Protein 7T0Y (pdb70)

Foldseek 3Di:
DDQDPLSLVVLLCQLLVCVVPDPPDDRQDDLVNQLSLLVLLLVLLQVAFLAAEAEDQEKEFEAAAQRSVLVSVCCVQVPPPPVHFYEYAEHLHFLDDGSPSRVSNLSSVCNVPVRRHAYAYAPCLACVNVVPRPPCVVCPVSPRNVSVVSSNLSSLSHRAWYDYPLAETEHAADAAPPPDDVVVSRPDDPSDGQDQADGSVRSRHEEEDQPDDAWAPDPVRGYIYGHLVNLVVVCVNSVYQAYEYENDADQAQKDAHNVNNYIYGHAHACRSVPDHHKHWIWGQHNVRDIDIDIGHDDD/DPDDDDCVPDDDDDDDPPDDPQVSPPVGDVDDPDDPPDDDPDDDDD/DDCDPLSLVVLLCQLCPCVVPDPDDDRADDLVNQLSLLVQLLVLLQVAFLAAEAEDFEKEFEAAAQRSVLVVVVCVLVPPPPVHFYEYAENQHFLYDGSPSRVSNLSSSCNVPVRRYAYAYALCLACVNVVPRPPCVVCPVRPRNVSVVSSNLSSLSHRAWYDYPLAETEHAADAAPQDDDPVVSRPDDPSDGQDQDDGSQRRRHEEEDQVDDAWAPDPVNGGIYGHLVNLVVVCVNRVYQAYEYENDADQAQKDAHNVNRYMYGHAHACRSVPDHHKHWIWGQHNVRDIDIDIGHDDD/DDDDDDCVPDDDFDDDPPDDPQPSDVVGDDDDPDDPPDDDPDDDDD

CATH classification: 3.60.21.10

InterPro domains:
  IPR004843 Calcineurin-like, phosphoesterase domain [PF00149] (59-251)
  IPR006186 Serine/threonine-specific protein phosphatase/bis(5-nucleosyl)-tetraphosphatase [PR00114] (58-85)
  IPR006186 Serine/threonine-specific protein phosphatase/bis(5-nucleosyl)-tetraphosphatase [PR00114] (87-114)
  IPR006186 Serine/threonine-specific protein phosphatase/bis(5-nucleosyl)-tetraphosphatase [PR00114] (120-144)
  IPR006186 Serine/threonine-specific protein phosphatase/bis(5-nucleosyl)-tetraphosphatase [PR00114] (154-180)
  IPR006186 Serine/threonine-specific protein phosphatase/bis(5-nucleosyl)-tetraphosphatase [PR00114] (183-210)
  IPR006186 Serine/threonine-specific protein phosphatase/bis(5-nucleosyl)-tetraphosphatase [PR00114] (240-260)
  IPR006186 Serine/threonine-specific protein phosphatase/bis(5-nucleosyl)-tetraphosphatase [PR00114] (262-278)
  IPR006186 Serine/threonine-specific protein phosphatase/bis(5-nucleosyl)-tetraphosphatase [PS00125] (121-126)
  IPR006186 Serine/threonine-specific protein phosphatase/bis(5-nucleosyl)-tetraphosphatase [SM00156] (30-300)
  IPR029052 Metallo-dependent phosphatase-like [G3DSA:3.60.21.10] (2-308)
  IPR029052 Metallo-dependent phosphatase-like [SSF56300] (19-301)
  IPR031675 Serine-threonine protein phosphatase, N-terminal [PF16891] (9-56)
  IPR050341 Serine/threonine-protein phosphatase PP1 catalytic subunit [PTHR11668] (12-305)

Organism: Homo sapiens (NCBI:txid9606)

B-factor: mean 27.62, std 8.7, range [12.89, 67.63]

GO terms:
  GO:0005737 cytoplasm (C, IDA)
  GO:0005783 endoplasmic reticulum (C, IDA)
  GO:0043247 telomere maintenance in response to DNA damage (P, IDA)
  GO:0016791 phosphatase activity (F, IDA)
  GO:0004721 phosphoprotein phosphatase activity (F, IMP)
  GO:0004722 protein serine/threonine phosphatase activity (F, TAS)
  GO:0060828 regulation of canonical Wnt signaling pathway (P, IC)
  GO:0005515 protein binding (F, IPI)
  GO:0006470 protein dephosphorylation (P, IMP)
  GO:0001111 RNA polymerase II promoter clearance (P, IDA)
  GO:0004722 protein serine/threonine phosphatase activity (F, IDA)
  GO:0034244 negative regulation of transcription elongation by RNA polymerase II (P, IDA)
  GO:0005634 nucleus (C, IDA)
  GO:0072357 PTW/PP1 phosphatase complex (C, IDA)
  GO:2000806 positive regulation of termination of RNA polymerase II transcription, poly(A)-coupled (P, IDA)
  GO:0032968 positive regulation of transcription elongation by RNA polymerase II (P, IDA)
  GO:0050821 protein stabilization (P, IDA)
  GO:0180007 RNA polymerase II CTD heptapeptide repeat S5 phosphatase activity (F, IDA)
  GO:0004722 protein serine/threonine phosphatase activity (F, EXP)
  GO:0005634 nucleus (C, EXP)

Radius of gyration: 27.77 Å; Cα contacts (8 Å, |Δi|>4): 1614; chains: 4; bounding box: 48×83×77 Å

Structure (mmCIF, N/CA/C/O backbone):
data_7T0Y
#
_entry.id   7T0Y
#
_cell.length_a   83.528
_cell.length_b   160.387
_cell.length_c   50.615
_cell.angle_alpha   90.000
_cell.angle_beta   90.000
_cell.angle_gamma   90.000
#
_symmetry.space_group_name_H-M   'P 21 21 2'
#
loop_
_entity.id
_entity.type
_entity.pdbx_description
1 polymer 'Serine/threonine-protein phosphatase PP1-alpha catalytic subunit'
2 polymer 'Ribosomal RNA processing protein 1 homolog B'
3 non-polymer 1,2-ETHANEDIOL
4 non-polymer 'MANGANESE (II) ION'
5 non-polymer 'FLUORIDE ION'
6 non-polymer 'BROMIDE ION'
7 water water
#
loop_
_atom_site.group_PDB
_atom_site.id
_atom_site.type_symbol
_atom_site.label_atom_id
_atom_site.label_alt_id
_atom_site.label_comp_id
_atom_site.label_asym_id
_atom_site.label_entity_id
_atom_site.label_seq_id
_atom_site.pdbx_PDB_ins_code
_atom_site.Cartn_x
_atom_site.Cartn_y
_atom_site.Cartn_z
_atom_site.occupancy
_atom_site.B_iso_or_equiv
_atom_site.auth_seq_id
_atom_site.auth_comp_id
_atom_site.auth_asym_id
_atom_site.auth_atom_id
_atom_site.pdbx_PDB_model_num
ATOM 1 N N . GLY A 1 1 ? 55.21466 29.91339 76.80062 1.000 29.40339 2 GLY A N 1
ATOM 2 C CA . GLY A 1 1 ? 56.16023 28.88951 77.20352 1.000 31.23772 2 GLY A CA 1
ATOM 3 C C . GLY A 1 1 ? 57.59989 29.36625 77.13664 1.000 29.58987 2 GLY A C 1
ATOM 4 O O . GLY A 1 1 ? 57.85828 30.56696 77.02672 1.000 31.59592 2 GLY A O 1
ATOM 5 N N . HIS A 1 2 ? 58.53301 28.41984 77.21040 1.000 22.46634 3 HIS A N 1
ATOM 6 C CA . HIS A 1 2 ? 59.95677 28.74200 77.19168 1.000 26.25575 3 HIS A CA 1
ATOM 7 C C . HIS A 1 2 ? 60.31428 29.56909 75.95586 1.000 28.71721 3 HIS A C 1
ATOM 8 O O . HIS A 1 2 ? 60.02092 29.16884 74.82708 1.000 30.44004 3 HIS A O 1
ATOM 15 N N . MET A 1 3 ? 60.94717 30.72321 76.18547 1.000 26.77291 4 MET A N 1
ATOM 16 C CA . MET A 1 3 ? 61.24120 31.69264 75.12974 1.000 33.45491 4 MET A CA 1
ATOM 17 C C . MET A 1 3 ? 62.38808 31.23880 74.22849 1.000 28.59716 4 MET A C 1
ATOM 18 O O . MET A 1 3 ? 62.26065 31.23342 72.99657 1.000 28.62332 4 MET A O 1
ATOM 23 N N . GLY A 1 4 ? 63.51379 30.87440 74.82016 1.000 26.68203 5 GLY A N 1
ATOM 24 C CA . GLY A 1 4 ? 64.72832 30.66997 74.04556 1.000 24.02467 5 GLY A CA 1
ATOM 25 C C . GLY A 1 4 ? 65.42651 31.97810 73.74238 1.000 22.14065 5 GLY A C 1
ATOM 26 O O . GLY A 1 4 ? 64.80786 33.03164 73.62280 1.000 29.18988 5 GLY A O 1
ATOM 27 N N . SER A 1 5 ? 66.75861 31.90327 73.61110 1.000 25.41060 6 SER A N 1
ATOM 28 C CA . SER A 1 5 ? 67.54694 33.11228 73.37684 1.000 26.43406 6 SER A CA 1
ATOM 29 C C . SER A 1 5 ? 67.20037 33.78163 72.04876 1.000 26.05468 6 SER A C 1
ATOM 30 O O . SER A 1 5 ? 67.31527 35.00846 71.92142 1.000 26.45853 6 SER A O 1
ATOM 33 N N . LEU A 1 6 ? 66.77200 33.00536 71.05108 1.000 19.87530 7 LEU A N 1
ATOM 34 C CA . LEU A 1 6 ? 66.45581 33.58004 69.74559 1.000 22.21429 7 LEU A CA 1
ATOM 35 C C . LEU A 1 6 ? 65.13071 34.32403 69.72444 1.000 28.41957 7 LEU A C 1
ATOM 36 O O . LEU A 1 6 ? 64.87884 35.07837 68.77516 1.000 25.61174 7 LEU A O 1
ATOM 41 N N . ASN A 1 7 ? 64.27532 34.10639 70.72533 1.000 24.43445 8 ASN A N 1
ATOM 42 C CA . ASN A 1 7 ? 62.94244 34.70908 70.75990 1.000 23.07273 8 ASN A CA 1
ATOM 43 C C . ASN A 1 7 ? 62.18230 34.38329 69.47580 1.000 22.27462 8 ASN A C 1
ATOM 44 O O . ASN A 1 7 ? 61.45851 35.21287 68.92506 1.000 20.84208 8 ASN A O 1
ATOM 49 N N . LEU A 1 8 ? 62.35412 33.14271 69.01572 1.000 20.47714 9 LEU A N 1
ATOM 50 C CA . LEU A 1 8 ? 61.96023 32.74454 67.66399 1.000 24.07812 9 LEU A CA 1
ATOM 51 C C . LEU A 1 8 ? 60.45322 32.86030 67.44872 1.000 26.41661 9 LEU A C 1
ATOM 52 O O . LEU A 1 8 ? 60.00059 33.45308 66.45851 1.000 20.52974 9 LEU A O 1
ATOM 57 N N . ASP A 1 9 ? 59.65499 32.29288 68.36119 1.000 24.64759 10 ASP A N 1
ATOM 58 C CA . ASP A 1 9 ? 58.20367 32.32982 68.18534 1.000 23.60905 10 ASP A CA 1
ATOM 59 C C . ASP A 1 9 ? 57.67802 33.75847 68.12723 1.000 21.29924 10 ASP A C 1
ATOM 60 O O . ASP A 1 9 ? 56.70024 34.02998 67.42410 1.000 20.38866 10 ASP A O 1
ATOM 65 N N . SER A 1 10 ? 58.29206 34.67375 68.87858 1.000 20.05427 11 SER A N 1
ATOM 66 C CA . SER A 1 10 ? 57.87721 36.07248 68.84103 1.000 23.71541 11 SER A CA 1
ATOM 67 C C . SER A 1 10 ? 58.22259 36.70047 67.49787 1.000 23.53018 11 SER A C 1
ATOM 68 O O . SER A 1 10 ? 57.43036 37.47005 66.93686 1.000 21.29994 11 SER A O 1
ATOM 71 N N . ILE A 1 11 ? 59.40441 36.37211 66.97196 1.000 19.93479 12 ILE A N 1
ATOM 72 C CA . ILE A 1 11 ? 59.82403 36.88318 65.67017 1.000 17.79702 12 ILE A CA 1
ATOM 73 C C . ILE A 1 11 ? 58.86163 36.42286 64.58367 1.000 19.59848 12 ILE A C 1
ATOM 74 O O . ILE A 1 11 ? 58.42186 37.21612 63.74018 1.000 19.82673 12 ILE A O 1
ATOM 79 N N . ILE A 1 12 ? 58.51332 35.13493 64.58496 1.000 17.63234 13 ILE A N 1
ATOM 80 C CA . ILE A 1 12 ? 57.60068 34.63291 63.55947 1.000 20.29784 13 ILE A CA 1
ATOM 81 C C . ILE A 1 12 ? 56.23354 35.29596 63.69748 1.000 22.29866 13 ILE A C 1
ATOM 82 O O . ILE A 1 12 ? 55.61390 35.69142 62.70225 1.000 21.23477 13 ILE A O 1
ATOM 87 N N . GLY A 1 13 ? 55.75061 35.44802 64.93362 1.000 24.25180 14 GLY A N 1
ATOM 88 C CA . GLY A 1 13 ? 54.47015 36.10967 65.13142 1.000 20.98474 14 GLY A CA 1
ATOM 89 C C . GLY A 1 13 ? 54.44605 37.51864 64.56933 1.000 23.79410 14 GLY A C 1
ATOM 90 O O . GLY A 1 13 ? 53.48527 37.91851 63.89925 1.000 21.94375 14 GLY A O 1
ATOM 91 N N . ARG A 1 14 ? 55.50948 38.28948 64.82056 1.000 22.48026 15 ARG A N 1
ATOM 92 C CA . ARG A 1 14 ? 55.57330 39.65265 64.30337 1.000 22.41754 15 ARG A CA 1
ATOM 93 C C . ARG A 1 14 ? 55.71767 39.68027 62.78517 1.000 19.92316 15 ARG A C 1
ATOM 94 O O . ARG A 1 14 ? 55.17820 40.57796 62.12603 1.000 22.14082 15 ARG A O 1
ATOM 102 N N . LEU A 1 15 ? 56.43109 38.71750 62.20853 1.000 19.09184 16 LEU A N 1
ATOM 103 C CA . LEU A 1 15 ? 56.55095 38.69714 60.75242 1.000 19.75149 16 LEU A CA 1
ATOM 104 C C . LEU A 1 15 ? 55.21555 38.37331 60.10324 1.000 19.92642 16 LEU A C 1
ATOM 105 O O . LEU A 1 15 ? 54.88095 38.93077 59.05272 1.000 22.00930 16 LEU A O 1
ATOM 110 N N . LEU A 1 16 ? 54.44254 37.47605 60.71878 1.000 23.95063 17 LEU A N 1
ATOM 111 C CA . LEU A 1 16 ? 53.16032 37.03665 60.17517 1.000 23.08482 17 LEU A CA 1
ATOM 112 C C . LEU A 1 16 ? 52.01208 37.96757 60.53454 1.000 27.08299 17 LEU A C 1
ATOM 113 O O . LEU A 1 16 ? 50.92423 37.83504 59.95664 1.000 32.38164 17 LEU A O 1
ATOM 118 N N . GLU A 1 17 ? 52.24176 38.89761 61.46506 1.000 23.54864 18 GLU A N 1
ATOM 119 C CA . GLU A 1 17 ? 51.22921 39.86331 61.88872 1.000 27.59826 18 GLU A CA 1
ATOM 120 C C . GLU A 1 17 ? 50.62183 40.60545 60.70651 1.000 31.43403 18 GLU A C 1
ATOM 121 O O . GLU A 1 17 ? 49.42095 40.91112 60.69959 1.000 31.52294 18 GLU A O 1
ATOM 127 N N . VAL A 1 18 ? 51.43217 40.90396 59.69718 1.000 24.26216 19 VAL A N 1
ATOM 128 C CA . VAL A 1 18 ? 51.00944 41.79723 58.62747 1.000 20.86958 19 VAL A CA 1
ATOM 129 C C . VAL A 1 18 ? 50.20538 41.05725 57.56241 1.000 23.33437 19 VAL A C 1
ATOM 130 O O . VAL A 1 18 ? 49.84316 41.64856 56.53922 1.000 28.86980 19 VAL A O 1
ATOM 134 N N . ARG A 1 19 ? 49.90713 39.76911 57.79145 1.000 22.82961 20 ARG A N 1
ATOM 135 C CA . ARG A 1 19 ? 48.88894 39.09606 56.98350 1.000 23.97287 20 ARG A CA 1
ATOM 136 C C . ARG A 1 19 ? 47.59870 39.90433 56.92585 1.000 22.99743 20 ARG A C 1
ATOM 137 O O . ARG A 1 19 ? 46.87661 39.85486 55.92557 1.000 25.23345 20 ARG A O 1
ATOM 145 N N . GLY A 1 20 ? 47.28092 40.63152 57.99396 1.000 23.26815 21 GLY A N 1
ATOM 146 C CA . GLY A 1 20 ? 46.04964 41.39531 58.04739 1.000 23.38205 21 GLY A CA 1
ATOM 147 C C . GLY A 1 20 ? 46.22290 42.87074 57.75558 1.000 29.53418 21 GLY A C 1
ATOM 148 O O . GLY A 1 20 ? 45.32158 43.66737 58.03959 1.000 31.17915 21 GLY A O 1
ATOM 149 N N . SER A 1 21 ? 47.36303 43.24572 57.17528 1.000 25.09823 22 SER A N 1
ATOM 150 C CA . SER A 1 21 ? 47.73008 44.63416 56.92764 1.000 28.15255 22 SER A CA 1
ATOM 151 C C . SER A 1 21 ? 47.72960 44.95604 55.43869 1.000 25.33088 22 SER A C 1
ATOM 152 O O . SER A 1 21 ? 47.75482 44.06973 54.58217 1.000 27.01036 22 SER A O 1
ATOM 155 N N . ARG A 1 22 ? 47.72736 46.24772 55.14196 1.000 28.64046 23 ARG A N 1
ATOM 156 C CA . ARG A 1 22 ? 47.87505 46.68608 53.76374 1.000 28.46632 23 ARG A CA 1
ATOM 157 C C . ARG A 1 22 ? 49.27793 46.33510 53.27533 1.000 32.98372 23 ARG A C 1
ATOM 158 O O . ARG A 1 22 ? 50.26311 46.67102 53.94596 1.000 30.72008 23 ARG A O 1
ATOM 166 N N . PRO A 1 23 ? 49.41126 45.65387 52.13648 1.000 29.92723 24 PRO A N 1
ATOM 167 C CA . PRO A 1 23 ? 50.74333 45.25818 51.66748 1.000 27.36140 24 PRO A CA 1
ATOM 168 C C . PRO A 1 23 ? 51.67442 46.45528 51.56791 1.000 30.88879 24 PRO A C 1
ATOM 169 O O . PRO A 1 23 ? 51.28150 47.54064 51.13336 1.000 26.63259 24 PRO A O 1
ATOM 173 N N . GLY A 1 24 ? 52.92219 46.24207 51.97643 1.000 25.78572 25 GLY A N 1
ATOM 174 C CA . GLY A 1 24 ? 53.93022 47.27787 52.01044 1.000 28.40440 25 GLY A CA 1
ATOM 175 C C . GLY A 1 24 ? 54.40015 47.63909 53.40446 1.000 28.06885 25 GLY A C 1
ATOM 176 O O . GLY A 1 24 ? 55.48249 48.21883 53.54138 1.000 24.63146 25 GLY A O 1
ATOM 177 N N . LYS A 1 25 ? 53.62118 47.32359 54.43948 1.000 24.17060 26 LYS A N 1
ATOM 178 C CA . LYS A 1 25 ? 54.01728 47.67456 55.79591 1.000 18.71078 26 LYS A CA 1
ATOM 179 C C . LYS A 1 25 ? 55.25462 46.88134 56.19267 1.000 20.96460 26 LYS A C 1
ATOM 180 O O . LYS A 1 25 ? 55.32584 45.67295 55.95815 1.000 21.29126 26 LYS A O 1
ATOM 186 N N . ASN A 1 26 ? 56.22950 47.56575 56.78717 1.000 23.34808 27 ASN A N 1
ATOM 187 C CA . ASN A 1 26 ? 57.45040 46.91898 57.24721 1.000 21.60848 27 ASN A CA 1
ATOM 188 C C . ASN A 1 26 ? 57.19769 46.14999 58.54442 1.000 21.23782 27 ASN A C 1
ATOM 189 O O . ASN A 1 26 ? 56.26174 46.43697 59.29682 1.000 19.02673 27 ASN A O 1
ATOM 194 N N . VAL A 1 27 ? 58.01965 45.13247 58.77533 1.000 19.53317 28 VAL A N 1
ATOM 195 C CA . VAL A 1 27 ? 58.18076 44.50703 60.08641 1.000 20.83684 28 VAL A CA 1
ATOM 196 C C . VAL A 1 27 ? 59.63175 44.77072 60.47858 1.000 22.21354 28 VAL A C 1
ATOM 197 O O . VAL A 1 27 ? 60.55097 44.27268 59.81857 1.000 18.87717 28 VAL A O 1
ATOM 201 N N . GLN A 1 28 ? 59.84999 45.58493 61.51624 1.000 21.17227 29 GLN A N 1
ATOM 202 C CA . GLN A 1 28 ? 61.19975 46.02467 61.88086 1.000 21.30645 29 GLN A CA 1
ATOM 203 C C . GLN A 1 28 ? 61.62552 45.23801 63.11855 1.000 20.91656 29 GLN A C 1
ATOM 204 O O . GLN A 1 28 ? 61.33009 45.61623 64.25410 1.000 21.12939 29 GLN A O 1
ATOM 210 N N . LEU A 1 29 ? 62.30454 44.11629 62.88842 1.000 18.58887 30 LEU A N 1
ATOM 211 C CA . LEU A 1 29 ? 62.88550 43.33640 63.97647 1.000 20.70290 30 LEU A CA 1
ATOM 212 C C . LEU A 1 29 ? 64.09083 44.07554 64.56376 1.000 15.21236 30 LEU A C 1
ATOM 213 O O . LEU A 1 29 ? 64.60465 45.03287 63.98218 1.000 19.71181 30 LEU A O 1
ATOM 218 N N . THR A 1 30 ? 64.54911 43.63396 65.73696 1.000 19.31882 31 THR A N 1
ATOM 219 C CA . THR A 1 30 ? 65.79800 44.20815 66.21352 1.000 18.24806 31 THR A CA 1
ATOM 220 C C . THR A 1 30 ? 66.97089 43.60770 65.45485 1.000 18.02318 31 THR A C 1
ATOM 221 O O . THR A 1 30 ? 66.89701 42.50624 64.90367 1.000 18.76480 31 THR A O 1
ATOM 225 N N . GLU A 1 31 ? 68.07846 44.34753 65.46045 1.000 20.10097 32 GLU A N 1
ATOM 226 C CA . GLU A 1 31 ? 69.31278 43.84403 64.87079 1.000 17.18327 32 GLU A CA 1
ATOM 227 C C . GLU A 1 31 ? 69.72339 42.51299 65.48862 1.000 22.46321 32 GLU A C 1
ATOM 228 O O . GLU A 1 31 ? 70.03161 41.55601 64.76667 1.000 21.35089 32 GLU A O 1
ATOM 234 N N . ASN A 1 32 ? 69.71701 42.41907 66.82555 1.000 19.95690 33 ASN A N 1
ATOM 235 C CA . ASN A 1 32 ? 70.13681 41.16888 67.44381 1.000 18.61472 33 ASN A CA 1
ATOM 236 C C . ASN A 1 32 ? 69.18046 40.02411 67.13116 1.000 22.61450 33 ASN A C 1
ATOM 237 O O . ASN A 1 32 ? 69.60798 38.86430 67.07529 1.000 20.96057 33 ASN A O 1
ATOM 242 N N . GLU A 1 33 ? 67.89215 40.31531 66.93722 1.000 19.83269 34 GLU A N 1
ATOM 243 C CA . GLU A 1 33 ? 66.97629 39.26986 66.49803 1.000 18.83824 34 GLU A CA 1
ATOM 244 C C . GLU A 1 33 ? 67.39039 38.72830 65.13779 1.000 17.91622 34 GLU A C 1
ATOM 245 O O . GLU A 1 33 ? 67.46880 37.51045 64.94637 1.000 19.89271 34 GLU A O 1
ATOM 251 N N . ILE A 1 34 ? 67.70880 39.62026 64.19940 1.000 18.72792 35 ILE A N 1
ATOM 252 C CA . ILE A 1 34 ? 68.09514 39.17982 62.86334 1.000 16.42673 35 ILE A CA 1
ATOM 253 C C . ILE A 1 34 ? 69.42046 38.42451 62.90474 1.000 21.32364 35 ILE A C 1
ATOM 254 O O . ILE A 1 34 ? 69.55547 37.35601 62.29566 1.000 19.54580 35 ILE A O 1
ATOM 259 N N . ARG A 1 35 ? 70.40943 38.94948 63.63515 1.000 20.43016 36 ARG A N 1
ATOM 260 C CA . ARG A 1 35 ? 71.67901 38.23637 63.76453 1.000 24.19372 36 ARG A CA 1
ATOM 261 C C . ARG A 1 35 ? 71.46481 36.83122 64.31966 1.000 22.40382 36 ARG A C 1
ATOM 262 O O . ARG A 1 35 ? 72.08650 35.86814 63.85530 1.000 20.33395 36 ARG A O 1
ATOM 270 N N . GLY A 1 36 ? 70.57533 36.68817 65.30276 1.000 19.48874 37 GLY A N 1
ATOM 271 C CA . GLY A 1 36 ? 70.27443 35.35875 65.81515 1.000 20.67662 37 GLY A CA 1
ATOM 272 C C . GLY A 1 36 ? 69.74990 34.42450 64.73775 1.000 19.00562 37 GLY A C 1
ATOM 273 O O . GLY A 1 36 ? 70.15847 33.26128 64.65262 1.000 19.40843 37 GLY A O 1
ATOM 274 N N . LEU A 1 37 ? 68.84035 34.92132 63.89707 1.000 18.05110 38 LEU A N 1
ATOM 275 C CA . LEU A 1 37 ? 68.35160 34.11240 62.78447 1.000 20.58756 38 LEU A CA 1
ATOM 276 C C . LEU A 1 37 ? 69.49995 33.67309 61.88390 1.000 19.45255 38 LEU A C 1
ATOM 277 O O . LEU A 1 37 ? 69.56244 32.51211 61.46280 1.000 19.50956 38 LEU A O 1
ATOM 282 N N . CYS A 1 38 ? 70.42157 34.58937 6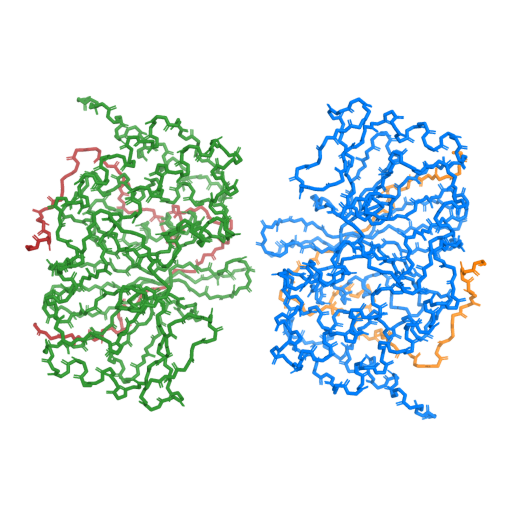1.58670 1.000 18.81400 39 CYS A N 1
ATOM 283 C CA . CYS A 1 38 ? 71.53335 34.26763 60.69376 1.000 20.20014 39 CYS A CA 1
ATOM 284 C C . CYS A 1 38 ? 72.44828 33.21575 61.30028 1.000 23.92918 39 CYS A C 1
ATOM 285 O O . CYS A 1 38 ? 72.84820 32.26315 60.61595 1.000 20.96169 39 CYS A O 1
ATOM 288 N N . LEU A 1 39 ? 72.78174 33.36845 62.58739 1.000 21.10501 40 LEU A N 1
ATOM 289 C CA . LEU A 1 39 ? 73.76421 32.48730 63.20709 1.000 20.35730 40 LEU A CA 1
ATOM 290 C C . LEU A 1 39 ? 73.20646 31.09078 63.42616 1.000 20.04464 40 LEU A C 1
ATOM 291 O O . LEU A 1 39 ? 73.90914 30.09889 63.20516 1.000 20.82150 40 LEU A O 1
ATOM 296 N N . LYS A 1 40 ? 71.94888 30.98349 63.86186 1.000 21.08856 41 LYS A N 1
ATOM 297 C CA . LYS A 1 40 ? 71.37093 29.65966 64.07226 1.000 22.00640 41 LYS A CA 1
ATOM 298 C C . LYS A 1 40 ? 71.12143 28.94538 62.75253 1.000 21.99987 41 LYS A C 1
ATOM 299 O O . LYS A 1 40 ? 71.38269 27.74210 62.63650 1.000 22.40093 41 LYS A O 1
ATOM 305 N N . SER A 1 41 ? 70.58783 29.65835 61.75400 1.000 20.80457 42 SER A N 1
ATOM 306 C CA . SER A 1 41 ? 70.35757 29.01999 60.46438 1.000 20.94493 42 SER A CA 1
ATOM 307 C C . SER A 1 41 ? 71.67936 28.62058 59.82257 1.000 21.36922 42 SER A C 1
ATOM 308 O O . SER A 1 41 ? 71.78675 27.53854 59.23538 1.000 21.17565 42 SER A O 1
ATOM 311 N N . ARG A 1 42 ? 72.70851 29.45933 59.96533 1.000 22.66789 43 ARG A N 1
ATOM 312 C CA . ARG A 1 42 ? 74.03904 29.07846 59.49457 1.000 23.86085 43 ARG A CA 1
ATOM 313 C C . ARG A 1 42 ? 74.47364 27.74730 60.09465 1.000 25.86969 43 ARG A C 1
ATOM 314 O O . ARG A 1 42 ? 74.95673 26.86319 59.37681 1.000 22.65270 43 ARG A O 1
ATOM 322 N N . GLU A 1 43 ? 74.29540 27.57564 61.40843 1.000 22.72106 44 GLU A N 1
ATOM 323 C CA . GLU A 1 43 ? 74.68201 26.31427 62.03098 1.000 20.42324 44 GLU A CA 1
ATOM 324 C C . GLU A 1 43 ? 73.85543 25.16318 61.47385 1.000 25.46574 44 GLU A C 1
ATOM 325 O O . GLU A 1 43 ? 74.38871 24.08505 61.18857 1.000 21.95401 44 GLU A O 1
ATOM 331 N N . ILE A 1 44 ? 72.55352 25.37897 61.28644 1.000 21.98093 45 ILE A N 1
ATOM 332 C CA . ILE A 1 44 ? 71.71767 24.32042 60.73341 1.000 22.20896 45 ILE A CA 1
ATOM 333 C C . ILE A 1 44 ? 72.15180 23.97632 59.30942 1.000 23.18392 45 ILE A C 1
ATOM 334 O O . ILE A 1 44 ? 72.29766 22.79827 58.96458 1.000 22.45779 45 ILE A O 1
ATOM 339 N N . PHE A 1 45 ? 72.37609 24.99068 58.46901 1.000 21.27307 46 PHE A N 1
ATOM 340 C CA . PHE A 1 45 ? 72.84670 24.74670 57.10388 1.000 19.35761 46 PHE A CA 1
ATOM 341 C C . PHE A 1 45 ? 74.08907 23.85715 57.09345 1.000 25.37105 46 PHE A C 1
ATOM 342 O O . PHE A 1 45 ? 74.16825 22.88475 56.33510 1.000 23.75860 46 PHE A O 1
ATOM 350 N N . LEU A 1 46 ? 75.08534 24.19197 57.91699 1.000 19.94891 47 LEU A N 1
ATOM 351 C CA . LEU A 1 46 ? 76.32233 23.42065 57.91030 1.000 25.57662 47 LEU A CA 1
ATOM 352 C C . LEU A 1 46 ? 76.13124 22.00546 58.44721 1.000 23.52977 47 LEU A C 1
ATOM 353 O O . LEU A 1 46 ? 76.88613 21.10685 58.05822 1.000 27.79881 47 LEU A O 1
ATOM 358 N N . SER A 1 47 ? 75.12425 21.77964 59.29655 1.000 23.25386 48 SER A N 1
ATOM 359 C CA . SER A 1 47 ? 74.85901 20.45221 59.84317 1.000 22.30463 48 SER A CA 1
ATOM 360 C C . SER A 1 47 ? 74.12816 19.53552 58.86666 1.000 30.22446 48 SER A C 1
ATOM 361 O O . SER A 1 47 ? 74.07503 18.32035 59.09662 1.000 26.10389 48 SER A O 1
ATOM 364 N N . GLN A 1 48 ? 73.54432 20.08154 57.80371 1.000 22.15372 49 GLN A N 1
ATOM 365 C CA . GLN A 1 48 ? 72.88226 19.28030 56.78933 1.000 20.71218 49 GLN A CA 1
ATOM 366 C C . GLN A 1 48 ? 73.69988 19.29221 55.50469 1.000 20.23025 49 GLN A C 1
ATOM 367 O O . GLN A 1 48 ? 74.53213 20.18267 55.30011 1.000 19.59905 49 GLN A O 1
ATOM 373 N N . PRO A 1 49 ? 73.50915 18.30503 54.62333 1.000 19.64631 50 PRO A N 1
ATOM 374 C CA . PRO A 1 49 ? 74.37314 18.20268 53.43894 1.000 25.23249 50 PRO A CA 1
ATOM 375 C C . PRO A 1 49 ? 74.21412 19.38107 52.48792 1.000 26.78411 50 PRO A C 1
ATOM 376 O O . PRO A 1 49 ? 73.16572 20.03214 52.42409 1.000 21.41686 50 PRO A O 1
ATOM 380 N N . ILE A 1 50 ? 75.28353 19.64323 51.73083 1.000 19.69582 51 ILE A N 1
ATOM 381 C CA . ILE A 1 50 ? 75.23586 20.67406 50.70505 1.000 18.05250 51 ILE A CA 1
ATOM 382 C C . ILE A 1 50 ? 74.43723 20.20526 49.50028 1.000 18.93748 51 ILE A C 1
ATOM 383 O O . ILE A 1 50 ? 73.92882 21.03508 48.73157 1.000 23.62870 51 ILE A O 1
ATOM 388 N N . LEU A 1 51 ? 74.32046 18.88922 49.31734 1.000 22.97617 52 LEU A N 1
ATOM 389 C CA . LEU A 1 51 ? 73.44311 18.28274 48.31980 1.000 22.57403 52 LEU A CA 1
ATOM 390 C C . LEU A 1 51 ? 72.32511 17.58990 49.08935 1.000 25.15311 52 LEU A C 1
ATOM 391 O O . LEU A 1 51 ? 72.49613 16.46482 49.56869 1.000 24.75777 52 LEU A O 1
ATOM 396 N N . LEU A 1 52 ? 71.18670 18.26614 49.22063 1.000 20.00376 53 LEU A N 1
ATOM 397 C CA . LEU A 1 52 ? 70.11027 17.74244 50.05161 1.000 22.85972 53 LEU A CA 1
ATOM 398 C C . LEU A 1 52 ? 69.41437 16.58148 49.36188 1.000 20.37824 53 LEU A C 1
ATOM 399 O O . LEU A 1 52 ? 69.04488 16.67214 48.19016 1.000 25.95555 53 LEU A O 1
ATOM 404 N N . GLU A 1 53 ? 69.20718 15.49416 50.09331 1.000 23.29205 54 GLU A N 1
ATOM 405 C CA . GLU A 1 53 ? 68.43401 14.36232 49.59746 1.000 21.49591 54 GLU A CA 1
ATOM 406 C C . GLU A 1 53 ? 67.09758 14.35684 50.33112 1.000 25.00325 54 GLU A C 1
ATOM 407 O O . GLU A 1 53 ? 67.04646 14.06299 51.52827 1.000 24.12877 54 GLU A O 1
ATOM 413 N N . LEU A 1 54 ? 66.02424 14.68440 49.61055 1.000 23.17541 55 LEU A N 1
ATOM 414 C CA . LEU A 1 54 ? 64.72467 14.93577 50.21107 1.000 23.48075 55 LEU A CA 1
ATOM 415 C C . LEU A 1 54 ? 63.69412 13.90832 49.75768 1.000 28.27414 55 LEU A C 1
ATOM 416 O O . LEU A 1 54 ? 63.83111 13.27774 48.70809 1.000 27.09398 55 LEU A O 1
ATOM 421 N N . GLU A 1 55 ? 62.64602 13.75380 50.57083 1.000 24.63573 56 GLU A N 1
ATOM 422 C CA . GLU A 1 55 ? 61.49814 12.92012 50.24142 1.000 24.48379 56 GLU A CA 1
ATOM 423 C C . GLU A 1 55 ? 60.30000 13.80084 49.90433 1.000 23.57001 56 GLU A C 1
ATOM 424 O O . GLU A 1 55 ? 60.16026 14.91372 50.42324 1.000 25.60239 56 GLU A O 1
ATOM 430 N N . ALA A 1 56 ? 59.43478 13.29908 49.02305 1.000 29.45408 57 ALA A N 1
ATOM 431 C CA . ALA A 1 56 ? 58.11098 13.88168 48.88504 1.000 27.32127 57 ALA A CA 1
ATOM 432 C C . ALA A 1 56 ? 57.26468 13.45680 50.08540 1.000 28.33115 57 ALA A C 1
ATOM 433 O O . ALA A 1 56 ? 57.59027 12.47722 50.76120 1.000 28.64062 57 ALA A O 1
ATOM 435 N N . PRO A 1 57 ? 56.18738 14.20118 50.40426 1.000 27.99053 58 PRO A N 1
ATOM 436 C CA . PRO A 1 57 ? 55.59495 15.35028 49.72114 1.000 25.28370 58 PRO A CA 1
ATOM 437 C C . PRO A 1 57 ? 56.33167 16.65851 50.01215 1.000 32.17460 58 PRO A C 1
ATOM 438 O O . PRO A 1 57 ? 56.93259 16.82690 51.07667 1.000 26.54299 58 PRO A O 1
ATOM 442 N N . LEU A 1 58 ? 56.25716 17.58006 49.05767 1.000 28.67664 59 LEU A N 1
ATOM 443 C CA . LEU A 1 58 ? 57.08699 18.76953 49.08524 1.000 23.64039 59 LEU A CA 1
ATOM 444 C C . LEU A 1 58 ? 56.49157 19.79919 48.13378 1.000 28.01126 59 LEU A C 1
ATOM 445 O O . LEU A 1 58 ? 55.98483 19.43472 47.06884 1.000 25.55975 59 LEU A O 1
ATOM 450 N N . LYS A 1 59 ? 56.54021 21.07562 48.51860 1.000 21.27121 60 LYS A N 1
ATOM 451 C CA . LYS A 1 59 ? 56.21716 22.17448 47.61491 1.000 20.19764 60 LYS A CA 1
ATOM 452 C C . LYS A 1 59 ? 57.49648 22.93737 47.30177 1.000 20.99402 60 LYS A C 1
ATOM 453 O O . LYS A 1 59 ? 58.21569 23.35142 48.21855 1.000 21.42767 60 LYS A O 1
ATOM 459 N N . ILE A 1 60 ? 57.77757 23.12563 46.01281 1.000 19.95494 61 ILE A N 1
ATOM 460 C CA . ILE A 1 60 ? 59.02411 23.73654 45.56181 1.000 19.88717 61 ILE A CA 1
ATOM 461 C C . ILE A 1 60 ? 58.72837 25.12157 45.00159 1.000 21.49871 61 ILE A C 1
ATOM 462 O O . ILE A 1 60 ? 57.80268 25.28819 44.19927 1.000 21.99288 61 ILE A O 1
ATOM 467 N N . CYS A 1 61 ? 59.51909 26.11318 45.41416 1.000 17.37905 62 CYS A N 1
ATOM 468 C CA . CYS A 1 61 ? 59.27513 27.50474 45.05769 1.000 18.61199 62 CYS A CA 1
ATOM 469 C C . CYS A 1 61 ? 60.49336 28.11492 44.38083 1.000 20.49322 62 CYS A C 1
ATOM 470 O O . CYS A 1 61 ? 61.63392 27.81827 44.74525 1.000 19.89776 62 CYS A O 1
ATOM 473 N N . GLY A 1 62 ? 60.23020 28.98652 43.40077 1.000 18.66428 63 GLY A N 1
ATOM 474 C CA . GLY A 1 62 ? 61.25831 29.75857 42.72991 1.000 18.27578 63 GLY A CA 1
ATOM 475 C C . GLY A 1 62 ? 61.47974 31.13145 43.34794 1.000 18.77323 63 GLY A C 1
ATOM 476 O O . GLY A 1 62 ? 61.13003 31.38932 44.50217 1.000 16.27265 63 GLY A O 1
ATOM 477 N N . ASP A 1 63 ? 62.03096 32.03620 42.53528 1.000 17.58840 64 ASP A N 1
ATOM 478 C CA . ASP A 1 63 ? 62.51338 33.32758 43.01968 1.000 15.81388 64 ASP A CA 1
ATOM 479 C C . ASP A 1 63 ? 61.44126 34.09053 43.77793 1.000 22.18060 64 ASP A C 1
ATOM 480 O O . ASP A 1 63 ? 60.26787 34.08005 43.39987 1.000 21.06609 64 ASP A O 1
ATOM 485 N N . ILE A 1 64 ? 61.86275 34.79083 44.83201 1.000 14.18444 65 ILE A N 1
ATOM 486 C CA . ILE A 1 64 ? 60.99182 35.67873 45.58638 1.000 19.93100 65 ILE A CA 1
ATOM 487 C C . ILE A 1 64 ? 61.41767 37.13669 45.45238 1.000 20.65297 65 ILE A C 1
ATOM 488 O O . ILE A 1 64 ? 60.57207 38.02083 45.30500 1.000 17.26834 65 ILE A O 1
ATOM 493 N N . HIS A 1 65 ? 62.72296 37.40291 45.47363 1.000 17.50225 66 HIS A N 1
ATOM 494 C CA . HIS A 1 65 ? 63.26767 38.74492 45.25559 1.000 18.52368 66 HIS A CA 1
ATOM 495 C C . HIS A 1 65 ? 62.56015 39.80464 46.09898 1.000 16.81218 66 HIS A C 1
ATOM 496 O O . HIS A 1 65 ? 62.13616 40.85339 45.60948 1.000 17.46197 66 HIS A O 1
ATOM 503 N N . GLY A 1 66 ? 62.48893 39.54080 47.39729 1.000 18.64504 67 GLY A N 1
ATOM 504 C CA . GLY A 1 66 ? 62.08310 40.56511 48.33586 1.000 15.49540 67 GLY A CA 1
ATOM 505 C C . GLY A 1 66 ? 60.62915 40.97251 48.27689 1.000 18.93537 67 GLY A C 1
ATOM 506 O O . GLY A 1 66 ? 60.25593 41.95983 48.91403 1.000 17.92995 67 GLY A O 1
ATOM 507 N N . GLN A 1 67 ? 59.79523 40.26589 47.51345 1.000 18.72031 68 GLN A N 1
ATOM 508 C CA . GLN A 1 67 ? 58.36740 40.58760 47.44046 1.000 18.93889 68 GLN A CA 1
ATOM 509 C C . GLN A 1 67 ? 57.67562 39.90069 48.61148 1.000 18.15640 68 GLN A C 1
ATOM 510 O O . GLN A 1 67 ? 57.02526 38.85746 48.48443 1.000 20.47054 68 GLN A O 1
ATOM 516 N N . TYR A 1 68 ? 57.84815 40.50684 49.78766 1.000 20.26254 69 TYR A N 1
ATOM 517 C CA . TYR A 1 68 ? 57.46662 39.84621 51.03202 1.000 18.55684 69 TYR A CA 1
ATOM 518 C C . TYR A 1 68 ? 55.98557 39.47266 51.05896 1.000 18.11086 69 TYR A C 1
ATOM 519 O O . TYR A 1 68 ? 55.62127 38.39342 51.54405 1.000 17.19183 69 TYR A O 1
ATOM 528 N N . TYR A 1 69 ? 55.10835 40.35036 50.57371 1.000 18.10711 70 TYR A N 1
ATOM 529 C CA . TYR A 1 69 ? 53.69164 40.02064 50.67945 1.000 23.44021 70 TYR A CA 1
ATOM 530 C C . TYR A 1 69 ? 53.27732 38.94038 49.69559 1.000 22.20716 70 TYR A C 1
ATOM 531 O O . TYR A 1 69 ? 52.30766 38.21990 49.95327 1.000 20.25851 70 TYR A O 1
ATOM 540 N N . ASP A 1 70 ? 53.99660 38.79051 48.58731 1.000 19.40020 71 ASP A N 1
ATOM 541 C CA . ASP A 1 70 ? 53.76384 37.62115 47.75123 1.000 19.20629 71 ASP A CA 1
ATOM 542 C C . ASP A 1 70 ? 54.26503 36.34888 48.41913 1.000 17.94712 71 ASP A C 1
ATOM 543 O O . ASP A 1 70 ? 53.70225 35.27417 48.19283 1.000 18.24687 71 ASP A O 1
ATOM 548 N N . LEU A 1 71 ? 55.32989 36.43420 49.22225 1.000 17.60485 72 LEU A N 1
ATOM 549 C CA . LEU A 1 71 ? 55.72645 35.26452 49.99338 1.000 16.18764 72 LEU A CA 1
ATOM 550 C C . LEU A 1 71 ? 54.62495 34.86482 50.96241 1.000 20.56556 72 LEU A C 1
ATOM 551 O O . LEU A 1 71 ? 54.31030 33.67907 51.09898 1.000 19.51553 72 LEU A O 1
ATOM 556 N N . LEU A 1 72 ? 54.03270 35.84492 51.64306 1.000 20.14142 73 LEU A N 1
ATOM 557 C CA . LEU A 1 72 ? 52.94310 35.55087 52.56858 1.000 16.46942 73 LEU A CA 1
ATOM 558 C C . LEU A 1 72 ? 51.73523 34.95764 51.84524 1.000 21.33196 73 LEU A C 1
ATOM 559 O O . LEU A 1 72 ? 51.06796 34.06400 52.37373 1.000 22.96166 73 LEU A O 1
ATOM 564 N N . ARG A 1 73 ? 51.42713 35.45182 50.64316 1.000 20.63278 74 ARG A N 1
ATOM 565 C CA . ARG A 1 73 ? 50.34852 34.84613 49.86076 1.000 22.10572 74 ARG A CA 1
ATOM 566 C C . ARG A 1 73 ? 50.66173 33.39917 49.50172 1.000 23.07234 74 ARG A C 1
ATOM 567 O O . ARG A 1 73 ? 49.77901 32.53625 49.56069 1.000 19.84750 74 ARG A O 1
ATOM 575 N N . LEU A 1 74 ? 51.90712 33.11972 49.10334 1.000 18.79637 75 LEU A N 1
ATOM 576 C CA . LEU A 1 74 ? 52.29504 31.74921 48.78083 1.000 20.04145 75 LEU A CA 1
ATOM 577 C C . LEU A 1 74 ? 52.06948 30.81493 49.96485 1.000 22.40961 75 LEU A C 1
ATOM 578 O O . LEU A 1 74 ? 51.52763 29.71504 49.80858 1.000 21.17140 75 LEU A O 1
ATOM 583 N N . PHE A 1 75 ? 52.49605 31.22637 51.15971 1.000 20.16342 76 PHE A N 1
ATOM 584 C CA . PHE A 1 75 ? 52.26738 30.38372 52.33038 1.000 17.47905 76 PHE A CA 1
ATOM 585 C C . PHE A 1 75 ? 50.78019 30.28042 52.65123 1.000 19.63524 76 PHE A C 1
ATOM 586 O O . PHE A 1 75 ? 50.28442 29.19588 52.97927 1.000 19.55901 76 PHE A O 1
ATOM 594 N N . GLU A 1 76 ? 50.04782 31.39568 52.55055 1.000 22.64484 77 GLU A N 1
ATOM 595 C CA . GLU A 1 76 ? 48.61429 31.35754 52.83407 1.000 18.75194 77 GLU A CA 1
ATOM 596 C C . GLU A 1 76 ? 47.90016 30.39578 51.89334 1.000 23.91830 77 GLU A C 1
ATOM 597 O O . GLU A 1 76 ? 46.99755 29.66360 52.30876 1.000 26.61201 77 GLU A O 1
ATOM 603 N N . TYR A 1 77 ? 48.31427 30.36327 50.62841 1.000 22.79306 78 TYR A N 1
ATOM 604 C CA . TYR A 1 77 ? 47.66604 29.51145 49.63554 1.000 23.95865 78 TYR A CA 1
ATOM 605 C C . TYR A 1 77 ? 48.20374 28.08568 49.67974 1.000 30.70995 78 TYR A C 1
ATOM 606 O O . TYR A 1 77 ? 47.43558 27.12468 49.55374 1.000 26.24646 78 TYR A O 1
ATOM 615 N N . GLY A 1 78 ? 49.51244 27.92655 49.87024 1.000 21.40825 79 GLY A N 1
ATOM 616 C CA . GLY A 1 78 ? 50.10886 26.60330 49.89068 1.000 24.08379 79 GLY A CA 1
ATOM 617 C C . GLY A 1 78 ? 50.05943 25.90218 51.23179 1.000 22.00271 79 GLY A C 1
ATOM 618 O O . GLY A 1 78 ? 50.21201 24.67565 51.30505 1.000 21.57170 79 GLY A O 1
ATOM 619 N N . GLY A 1 79 ? 49.83526 26.67116 52.29391 1.000 23.47542 80 GLY A N 1
ATOM 620 C CA . GLY A 1 79 ? 49.83111 26.14801 53.64777 1.000 26.45854 80 GLY A CA 1
ATOM 621 C C . GLY A 1 79 ? 51.03160 26.64834 54.42872 1.000 24.30707 80 GLY A C 1
ATOM 622 O O . GLY A 1 79 ? 52.16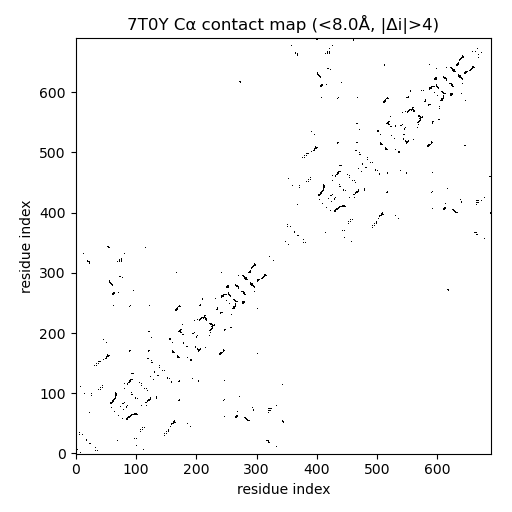412 26.57419 53.93810 1.000 22.41546 80 GLY A O 1
ATOM 623 N N . PHE A 1 80 ? 50.81120 27.18820 55.62430 1.000 21.56934 81 PHE A N 1
ATOM 624 C CA . PHE A 1 80 ? 51.93980 27.68266 56.40171 1.000 25.82299 81 PHE A CA 1
ATOM 625 C C . PHE A 1 80 ? 52.72019 26.50517 56.98029 1.000 28.92097 81 PHE A C 1
ATOM 626 O O . PHE A 1 80 ? 52.11987 25.52087 57.41924 1.000 26.29297 81 PHE A O 1
ATOM 634 N N . PRO A 1 81 ? 54.04780 26.57387 56.99854 1.000 23.43250 82 PRO A N 1
ATOM 635 C CA . PRO A 1 81 ? 54.83139 25.51874 57.65004 1.000 25.39777 82 PRO A CA 1
ATOM 636 C C . PRO A 1 81 ? 54.32829 25.29298 59.06245 1.000 23.80236 82 PRO A C 1
ATOM 637 O O . PRO A 1 81 ? 53.98291 26.25898 59.75751 1.000 24.39451 82 PRO A O 1
ATOM 641 N N . PRO A 1 82 ? 54.25722 24.03397 59.52423 1.000 23.38170 83 PRO A N 1
ATOM 642 C CA . PRO A 1 82 ? 54.66336 22.80775 58.84332 1.000 21.26757 83 PRO A CA 1
ATOM 643 C C . PRO A 1 82 ? 53.50972 22.08488 58.14270 1.000 22.42795 83 PRO A C 1
ATOM 644 O O . PRO A 1 82 ? 53.62063 20.88912 57.88893 1.000 24.11398 83 PRO A O 1
ATOM 648 N N . GLU A 1 83 ? 52.41757 22.80223 57.86575 1.000 21.40416 84 GLU A N 1
ATOM 649 C CA . GLU A 1 83 ? 51.28618 22.21181 57.15014 1.000 24.73922 84 GLU A CA 1
ATOM 650 C C . GLU A 1 83 ? 51.73193 21.62862 55.81272 1.000 22.54409 84 GLU A C 1
ATOM 651 O O . GLU A 1 83 ? 51.25383 20.56831 55.39152 1.000 25.19845 84 GLU A O 1
ATOM 657 N N . SER A 1 84 ? 52.65285 22.30244 55.13683 1.000 20.94492 85 SER A N 1
ATOM 658 C CA . SER A 1 84 ? 53.29920 21.76167 53.95501 1.000 21.30386 85 SER A CA 1
ATOM 659 C C . SER A 1 84 ? 54.80112 21.78770 54.17559 1.000 21.08331 85 SER A C 1
ATOM 660 O O . SER A 1 84 ? 55.30619 22.57485 54.98087 1.000 24.52888 85 SER A O 1
ATOM 663 N N . ASN A 1 85 ? 55.50580 20.90612 53.47230 1.000 15.97183 86 ASN A N 1
ATOM 664 C CA . ASN A 1 85 ? 56.95973 20.93293 53.43886 1.000 20.06330 86 ASN A CA 1
ATOM 665 C C . ASN A 1 85 ? 57.38989 21.80793 52.27128 1.000 22.64583 86 ASN A C 1
ATOM 666 O O . ASN A 1 85 ? 56.74179 21.81257 51.22497 1.000 21.57836 86 ASN A O 1
ATOM 671 N N . TYR A 1 86 ? 58.47223 22.56163 52.45675 1.000 19.59404 87 TYR A N 1
ATOM 672 C CA . TYR A 1 86 ? 58.89727 23.53495 51.46101 1.000 20.59631 87 TYR A CA 1
ATOM 673 C C . TYR A 1 86 ? 60.36735 23.38505 51.10126 1.000 20.05468 87 TYR A C 1
ATOM 674 O O . TYR A 1 86 ? 61.22129 23.15748 51.97016 1.000 18.20574 87 TYR A O 1
ATOM 683 N N . LEU A 1 87 ? 60.64872 23.52992 49.80344 1.000 22.11518 88 LEU A N 1
ATOM 684 C CA . LEU A 1 87 ? 62.00134 23.69205 49.28350 1.000 20.97569 88 LEU A CA 1
ATOM 685 C C . LEU A 1 87 ? 61.99867 24.92306 48.39199 1.000 18.35107 88 LEU A C 1
ATOM 686 O O . LEU A 1 87 ? 61.28735 24.94603 47.38392 1.000 19.32275 88 LEU A O 1
ATOM 691 N N . PHE A 1 88 ? 62.77087 25.94246 48.76586 1.000 15.75336 89 PHE A N 1
ATOM 692 C CA . PHE A 1 88 ? 62.96814 27.12606 47.93453 1.000 18.19662 89 PHE A CA 1
ATOM 693 C C . PHE A 1 88 ? 64.29113 27.02312 47.17902 1.000 16.94578 89 PHE A C 1
ATOM 694 O O . PHE A 1 88 ? 65.27582 26.48018 47.69180 1.000 17.95500 89 PHE A O 1
ATOM 702 N N . LEU A 1 89 ? 64.31345 27.59049 45.96853 1.000 18.52982 90 LEU A N 1
ATOM 703 C CA . LEU A 1 89 ? 65.42865 27.43187 45.04520 1.000 15.27141 90 LEU A CA 1
ATOM 704 C C . LEU A 1 89 ? 66.35334 28.64461 44.98778 1.000 17.74345 90 LEU A C 1
ATOM 705 O O . LEU A 1 89 ? 67.19592 28.71809 44.08435 1.000 17.25434 90 LEU A O 1
ATOM 710 N N . GLY A 1 90 ? 66.22064 29.59302 45.90382 1.000 16.27106 91 GLY A N 1
ATOM 711 C CA . GLY A 1 90 ? 67.13240 30.72376 45.96352 1.000 17.36718 91 GLY A CA 1
ATOM 712 C C . GLY A 1 90 ? 66.49528 32.01764 45.48221 1.000 19.85144 91 GLY A C 1
ATOM 713 O O . GLY A 1 90 ? 65.30143 32.08380 45.17781 1.000 20.03326 91 GLY A O 1
ATOM 714 N N . ASP A 1 91 ? 67.32399 33.06824 45.43388 1.000 16.86570 92 ASP A N 1
ATOM 715 C CA . ASP A 1 91 ? 66.92544 34.43061 45.05300 1.000 17.23318 92 ASP A CA 1
ATOM 716 C C . ASP A 1 91 ? 65.78792 34.94879 45.94278 1.000 21.50830 92 ASP A C 1
ATOM 717 O O . ASP A 1 91 ? 64.67724 35.26681 45.49935 1.000 19.20427 92 ASP A O 1
ATOM 722 N N . TYR A 1 92 ? 66.12359 35.03202 47.23037 1.000 19.35104 93 TYR A N 1
ATOM 723 C CA . TYR A 1 92 ? 65.26751 35.59515 48.26447 1.000 18.13613 93 TYR A CA 1
ATOM 724 C C . TYR A 1 92 ? 65.36120 37.10514 48.33981 1.000 16.23790 93 TYR A C 1
ATOM 725 O O . TYR A 1 92 ? 64.37643 37.76185 48.68963 1.000 18.59441 93 TYR A O 1
ATOM 734 N N . VAL A 1 93 ? 66.53330 37.66707 48.03568 1.000 18.88061 94 VAL A N 1
ATOM 735 C CA . VAL A 1 93 ? 66.78073 39.09134 48.20842 1.000 19.04631 94 VAL A CA 1
ATOM 736 C C . VAL A 1 93 ? 66.99371 39.75290 46.85192 1.000 18.41037 94 VAL A C 1
ATOM 737 O O . VAL A 1 93 ? 67.06256 39.06725 45.81906 1.000 21.10094 94 VAL A O 1
ATOM 741 N N . ASP A 1 94 ? 67.08664 41.09217 46.86407 1.000 17.92607 95 ASP A N 1
ATOM 742 C CA . ASP A 1 94 ? 67.29819 41.97400 45.70908 1.000 19.74447 95 ASP A CA 1
ATOM 743 C C . ASP A 1 94 ? 66.02076 42.23809 44.91491 1.000 18.95210 95 ASP A C 1
ATOM 744 O O . ASP A 1 94 ? 65.11121 41.40405 44.89464 1.000 19.57799 95 ASP A O 1
ATOM 749 N N . ARG A 1 95 ? 65.98366 43.40422 44.25303 1.000 20.97147 96 ARG A N 1
ATOM 750 C CA . ARG A 1 95 ? 64.96204 43.85020 43.30436 1.000 22.07221 96 ARG A CA 1
ATOM 751 C C . ARG A 1 95 ? 63.70522 44.34534 44.01055 1.000 24.46674 96 ARG A C 1
ATOM 752 O O . ARG A 1 95 ? 63.22586 45.44646 43.72579 1.000 22.86862 96 ARG A O 1
ATOM 760 N N . GLY A 1 96 ? 63.16132 43.54787 44.92633 1.000 23.03022 97 GLY A N 1
ATOM 761 C CA . GLY A 1 96 ? 61.95807 43.92828 45.63875 1.000 21.69319 97 GLY A CA 1
ATOM 762 C C . GLY A 1 96 ? 62.22772 44.86720 46.79908 1.000 25.43329 97 GLY A C 1
ATOM 763 O O . GLY A 1 96 ? 63.35853 45.24082 47.09859 1.000 22.21427 97 GLY A O 1
ATOM 764 N N . LYS A 1 97 ? 61.14508 45.25333 47.46981 1.000 22.80087 98 LYS A N 1
ATOM 765 C CA . LYS A 1 97 ? 61.19546 46.31520 48.46813 1.000 30.40373 98 LYS A CA 1
ATOM 766 C C . LYS A 1 97 ? 61.48779 45.81578 49.87322 1.000 24.73153 98 LYS A C 1
ATOM 767 O O . LYS A 1 97 ? 61.84623 46.62633 50.73951 1.000 22.70157 98 LYS A O 1
ATOM 773 N N . GLN A 1 98 ? 61.31484 44.51900 50.13006 1.000 20.00405 99 GLN A N 1
ATOM 774 C CA . GLN A 1 98 ? 61.35174 43.99368 51.48983 1.000 20.07111 99 GLN A CA 1
ATOM 775 C C . GLN A 1 98 ? 62.14165 42.68397 51.52863 1.000 18.76202 99 GLN A C 1
ATOM 776 O O . GLN A 1 98 ? 61.69012 41.65942 52.03114 1.000 18.98747 99 GLN A O 1
ATOM 782 N N . SER A 1 99 ? 63.36743 42.72608 50.99997 1.000 17.99834 100 SER A N 1
ATOM 783 C CA . SER A 1 99 ? 64.26467 41.58158 51.12873 1.000 19.43212 100 SER A CA 1
ATOM 784 C C . SER A 1 99 ? 64.45447 41.18645 52.58831 1.000 19.42047 100 SER A C 1
ATOM 785 O O . SER A 1 99 ? 64.59368 39.99860 52.90447 1.000 16.94677 100 SER A O 1
ATOM 788 N N . LEU A 1 100 ? 64.46944 42.16779 53.48739 1.000 17.66876 101 LEU A N 1
ATOM 789 C CA . LEU A 1 100 ? 64.71344 41.88955 54.89722 1.000 18.29331 101 LEU A CA 1
ATOM 790 C C . LEU A 1 100 ? 63.63533 40.98707 55.49178 1.000 20.71942 101 LEU A C 1
ATOM 791 O O . LEU A 1 100 ? 63.93289 39.90932 56.01763 1.000 17.27758 101 LEU A O 1
ATOM 796 N N . GLU A 1 101 ? 62.37163 41.41544 55.43135 1.000 18.25447 102 GLU A N 1
ATOM 797 C CA . GLU A 1 101 ? 61.30601 40.56742 55.96871 1.000 16.37434 102 GLU A CA 1
ATOM 798 C C . GLU A 1 101 ? 61.29169 39.20263 55.28680 1.000 18.86926 102 GLU A C 1
ATOM 799 O O . GLU A 1 101 ? 61.05406 38.16874 55.93138 1.000 18.63400 102 GLU A O 1
ATOM 805 N N . THR A 1 102 ? 61.54060 39.18076 53.97663 1.000 15.66826 103 THR A N 1
ATOM 806 C CA . THR A 1 102 ? 61.50940 37.92793 53.23219 1.000 17.45385 103 THR A CA 1
ATOM 807 C C . THR A 1 102 ? 62.52468 36.93331 53.78187 1.000 19.77400 103 THR A C 1
ATOM 808 O O . THR A 1 102 ? 62.16481 35.82569 54.20570 1.000 18.82399 103 THR A O 1
ATOM 812 N N . ILE A 1 103 ? 63.80583 37.31320 53.79929 1.000 17.11651 104 ILE A N 1
ATOM 813 C CA . ILE A 1 103 ? 64.81718 36.34686 54.23169 1.000 15.96982 104 ILE A CA 1
ATOM 814 C C . ILE A 1 103 ? 64.64884 36.01597 55.70935 1.000 16.09053 104 ILE A C 1
ATOM 815 O O . ILE A 1 103 ? 64.90719 34.87862 56.13150 1.000 18.43313 104 ILE A O 1
ATOM 820 N N . CYS A 1 104 ? 64.20146 36.97863 56.52310 1.000 17.43570 105 CYS A N 1
ATOM 821 C CA . CYS A 1 104 ? 64.05687 36.70072 57.95460 1.000 16.89768 105 CYS A CA 1
ATOM 822 C C . CYS A 1 104 ? 62.98434 35.65134 58.21217 1.000 17.19700 105 CYS A C 1
ATOM 823 O O . CYS A 1 104 ? 63.19759 34.72449 59.00138 1.000 18.98021 105 CYS A O 1
ATOM 826 N N . LEU A 1 105 ? 61.82545 35.77105 57.55542 1.000 16.89005 106 LEU A N 1
ATOM 827 C CA . LEU A 1 105 ? 60.80273 34.73598 57.70922 1.000 17.30482 106 LEU A CA 1
ATOM 828 C C . LEU A 1 105 ? 61.31941 33.38566 57.22317 1.000 16.64882 106 LEU A C 1
ATOM 829 O O . LEU A 1 105 ? 61.07636 32.35068 57.85581 1.000 17.54663 106 LEU A O 1
ATOM 834 N N . LEU A 1 106 ? 62.05871 33.38150 56.11205 1.000 16.38057 107 LEU A N 1
ATOM 835 C CA . LEU A 1 106 ? 62.57538 32.12088 55.58687 1.000 20.65095 107 LEU A CA 1
ATOM 836 C C . LEU A 1 106 ? 63.59528 31.50129 56.53522 1.000 17.51357 107 LEU A C 1
ATOM 837 O O . LEU A 1 106 ? 63.55102 30.29446 56.80090 1.000 20.63123 107 LEU A O 1
ATOM 842 N N . LEU A 1 107 ? 64.51372 32.30660 57.06443 1.000 18.04715 108 LEU A N 1
ATOM 843 C CA . LEU A 1 107 ? 65.48222 31.76252 58.01046 1.000 17.96729 108 LEU A CA 1
ATOM 844 C C . LEU A 1 107 ? 64.80393 31.28217 59.29032 1.000 16.05750 108 LEU A C 1
ATOM 845 O O . LEU A 1 107 ? 65.22474 30.28823 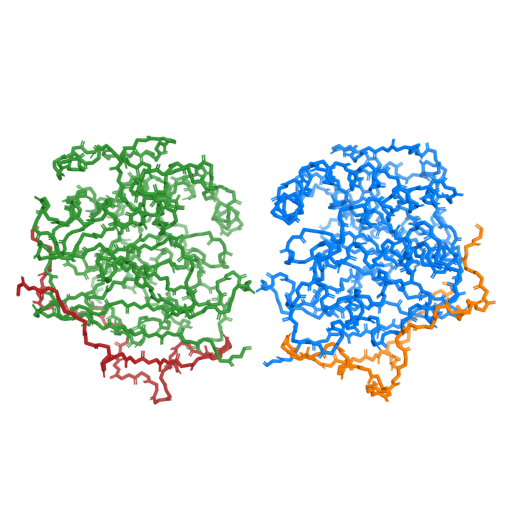59.89021 1.000 18.28838 108 LEU A O 1
ATOM 850 N N . ALA A 1 108 ? 63.76790 31.99009 59.73106 1.000 19.07392 109 ALA A N 1
ATOM 851 C CA . ALA A 1 108 ? 63.08437 31.61464 60.96208 1.000 20.20156 109 ALA A CA 1
ATOM 852 C C . ALA A 1 108 ? 62.36462 30.28064 60.81010 1.000 19.50542 109 ALA A C 1
ATOM 853 O O . ALA A 1 108 ? 62.39487 29.44211 61.72021 1.000 17.31049 109 ALA A O 1
ATOM 855 N N . TYR A 1 109 ? 61.70708 30.06207 59.66909 1.000 15.84981 110 TYR A N 1
ATOM 856 C CA . TYR A 1 109 ? 61.10058 28.75959 59.41926 1.000 18.99592 110 TYR A CA 1
ATOM 857 C C . TYR A 1 109 ? 62.15232 27.66188 59.28210 1.000 17.91730 110 TYR A C 1
ATOM 858 O O . TYR A 1 109 ? 61.90572 26.51722 59.68091 1.000 21.66667 110 TYR A O 1
ATOM 867 N N . LYS A 1 110 ? 63.31821 27.98125 58.71449 1.000 17.69956 111 LYS A N 1
ATOM 868 C CA . LYS A 1 110 ? 64.40798 27.01080 58.67777 1.000 16.36162 111 LYS A CA 1
ATOM 869 C C . LYS A 1 110 ? 64.76347 26.53713 60.08263 1.000 22.24611 111 LYS A C 1
ATOM 870 O O . LYS A 1 110 ? 64.95311 25.33708 60.31536 1.000 19.77773 111 LYS A O 1
ATOM 876 N N . ILE A 1 111 ? 64.85503 27.47334 61.02758 1.000 18.62663 112 ILE A N 1
ATOM 877 C CA . ILE A 1 111 ? 65.18628 27.12987 62.40866 1.000 21.81942 112 ILE A CA 1
ATOM 878 C C . ILE A 1 111 ? 64.03150 26.39807 63.07124 1.000 18.85031 112 ILE A C 1
ATOM 879 O O . ILE A 1 111 ? 64.23705 25.48596 63.88209 1.000 20.96132 112 ILE A O 1
ATOM 884 N N . LYS A 1 112 ? 62.79901 26.78381 62.74251 1.000 21.51197 113 LYS A N 1
ATOM 885 C CA . LYS A 1 112 ? 61.64872 26.22608 63.44119 1.000 22.45067 113 LYS A CA 1
ATOM 886 C C . LYS A 1 112 ? 61.36881 24.80105 62.98677 1.000 23.56019 113 LYS A C 1
ATOM 887 O O . LYS A 1 112 ? 61.01540 23.94501 63.80928 1.000 22.00707 113 LYS A O 1
ATOM 893 N N . TYR A 1 113 ? 61.52520 24.52957 61.68449 1.000 18.88626 114 TYR A N 1
ATOM 894 C CA . TYR A 1 113 ? 61.17120 23.24464 61.07692 1.000 19.89217 114 TYR A CA 1
ATOM 895 C C . TYR A 1 113 ? 62.34435 22.73636 60.24513 1.000 20.47227 114 TYR A C 1
ATOM 896 O O . TYR A 1 113 ? 62.23855 22.58277 59.02093 1.000 18.77622 114 TYR A O 1
ATOM 905 N N . PRO A 1 114 ? 63.47357 22.42916 60.89094 1.000 23.62799 115 PRO A N 1
ATOM 906 C CA . PRO A 1 114 ? 64.72249 22.22358 60.13493 1.000 20.49698 115 PRO A CA 1
ATOM 907 C C . PRO A 1 114 ? 64.73786 20.97249 59.28093 1.000 22.28537 115 PRO A C 1
ATOM 908 O O . PRO A 1 114 ? 65.57802 20.87913 58.37880 1.000 23.00330 115 PRO A O 1
ATOM 912 N N . GLU A 1 115 ? 63.86863 20.00254 59.54675 1.000 24.11092 116 GLU A N 1
ATOM 913 C CA . GLU A 1 115 ? 63.74795 18.79453 58.73786 1.000 24.87254 116 GLU A CA 1
ATOM 914 C C . GLU A 1 115 ? 62.59574 18.86651 57.74723 1.000 23.71348 116 GLU A C 1
ATOM 915 O O . GLU A 1 115 ? 62.30378 17.87277 57.07367 1.000 22.65301 116 GLU A O 1
ATOM 921 N N . ASN A 1 116 ? 61.91581 20.00517 57.66255 1.000 22.64556 117 ASN A N 1
ATOM 922 C CA . ASN A 1 116 ? 60.73266 20.11639 56.82281 1.000 22.54554 117 ASN A CA 1
ATOM 923 C C . ASN A 1 116 ? 60.71908 21.39334 55.99594 1.000 22.60506 117 ASN A C 1
ATOM 924 O O . ASN A 1 116 ? 59.71884 21.66525 55.31937 1.000 20.47606 117 ASN A O 1
ATOM 929 N N . PHE A 1 117 ? 61.79812 22.17371 56.02698 1.000 19.63681 118 PHE A N 1
ATOM 930 C CA . PHE A 1 117 ? 61.86209 23.47180 55.37043 1.000 20.87716 118 PHE A CA 1
ATOM 931 C C . PHE A 1 117 ? 63.28634 23.65184 54.87823 1.000 20.23359 118 PHE A C 1
ATOM 932 O O . PHE A 1 117 ? 64.23420 23.45652 55.64508 1.000 20.64895 118 PHE A O 1
ATOM 940 N N . PHE A 1 118 ? 63.43885 23.98174 53.60047 1.000 25.33078 119 PHE A N 1
ATOM 941 C CA . PHE A 1 118 ? 64.74759 23.95816 52.96460 1.000 20.57289 119 PHE A CA 1
ATOM 942 C C . PHE A 1 118 ? 64.89825 25.12668 52.00839 1.000 20.63336 119 PHE A C 1
ATOM 943 O O . PHE A 1 118 ? 63.95585 25.50286 51.30144 1.000 20.29512 119 PHE A O 1
ATOM 951 N N . LEU A 1 119 ? 66.10634 25.68277 51.99262 1.000 18.03318 120 LEU A N 1
ATOM 952 C CA . LEU A 1 119 ? 66.45224 26.84024 51.18230 1.000 14.21162 120 LEU A CA 1
ATOM 953 C C . LEU A 1 119 ? 67.73370 26.52129 50.43607 1.000 17.42108 120 LEU A C 1
ATOM 954 O O . LEU A 1 119 ? 68.73862 26.17931 51.06072 1.000 21.24122 120 LEU A O 1
ATOM 959 N N . LEU A 1 120 ? 67.70234 26.62678 49.11145 1.000 17.50991 121 LEU A N 1
ATOM 960 C CA . LEU A 1 120 ? 68.92384 26.54083 48.32462 1.000 18.57072 121 LEU A CA 1
ATOM 961 C C . LEU A 1 120 ? 69.49479 27.93257 48.08544 1.000 19.21846 121 LEU A C 1
ATOM 962 O O . LEU A 1 120 ? 68.83267 28.95116 48.29279 1.000 19.11926 121 LEU A O 1
ATOM 967 N N . ARG A 1 121 ? 70.74058 27.96663 47.61593 1.000 17.81347 122 ARG A N 1
ATOM 968 C CA . ARG A 1 121 ? 71.40066 29.21845 47.27613 1.000 12.88760 122 ARG A CA 1
ATOM 969 C C . ARG A 1 121 ? 71.06941 29.60724 45.84100 1.000 16.05861 122 ARG A C 1
ATOM 970 O O . ARG A 1 121 ? 71.17971 28.78417 44.93137 1.000 18.97034 122 ARG A O 1
ATOM 978 N N . GLY A 1 122 ? 70.65273 30.85819 45.64662 1.000 14.92279 123 GLY A N 1
ATOM 979 C CA . GLY A 1 122 ? 70.53201 31.43002 44.32259 1.000 18.75182 123 GLY A CA 1
ATOM 980 C C . GLY A 1 122 ? 71.66685 32.40808 44.03840 1.000 17.43190 123 GLY A C 1
ATOM 981 O O . GLY A 1 122 ? 72.46984 32.73355 44.90759 1.000 16.98893 123 GLY A O 1
ATOM 982 N N . ASN A 1 123 ? 71.73381 32.87823 42.78485 1.000 18.20846 124 ASN A N 1
ATOM 983 C CA . ASN A 1 123 ? 72.87440 33.73772 42.47904 1.000 19.23444 124 ASN A CA 1
ATOM 984 C C . ASN A 1 123 ? 72.80775 35.08842 43.17835 1.000 21.42211 124 ASN A C 1
ATOM 985 O O . ASN A 1 123 ? 73.83261 35.78967 43.23301 1.000 20.57477 124 ASN A O 1
ATOM 990 N N . HIS A 1 124 ? 71.65703 35.46823 43.73463 1.000 18.90276 125 HIS A N 1
ATOM 991 C CA . HIS A 1 124 ? 71.60755 36.70958 44.49374 1.000 20.19333 125 HIS A CA 1
ATOM 992 C C . HIS A 1 124 ? 71.96959 36.52563 45.96607 1.000 19.20636 125 HIS A C 1
ATOM 993 O O . HIS A 1 124 ? 72.09180 37.52103 46.68572 1.000 20.27351 125 HIS A O 1
ATOM 1000 N N . GLU A 1 125 ? 72.15546 35.29350 46.43315 1.000 17.77569 126 GLU A N 1
ATOM 1001 C CA . GLU A 1 125 ? 72.66531 35.06724 47.78618 1.000 17.78909 126 GLU A CA 1
ATOM 1002 C C . GLU A 1 125 ? 74.19485 35.07947 47.75149 1.000 17.44296 126 GLU A C 1
ATOM 1003 O O . GLU A 1 125 ? 74.88291 34.11312 48.09038 1.000 18.92782 126 GLU A O 1
ATOM 1009 N N . CYS A 1 126 ? 74.70493 36.23995 47.34735 1.000 19.62935 127 CYS A N 1
ATOM 1010 C CA . CYS A 1 126 ? 76.10184 36.44327 46.98757 1.000 19.64071 127 CYS A CA 1
ATOM 1011 C C . CYS A 1 126 ? 76.41226 37.92325 47.14064 1.000 20.91615 127 CYS A C 1
ATOM 1012 O O . CYS A 1 126 ? 75.70654 38.75509 46.56546 1.000 21.58318 127 CYS A O 1
ATOM 1015 N N . ALA A 1 127 ? 77.46231 38.25355 47.90120 1.000 19.28210 128 ALA A N 1
ATOM 1016 C CA . ALA A 1 127 ? 77.70381 39.65372 48.24312 1.000 17.82559 128 ALA A CA 1
ATOM 1017 C C . ALA A 1 127 ? 77.97195 40.50752 47.01138 1.000 21.73198 128 ALA A C 1
ATOM 1018 O O . ALA A 1 127 ? 77.48980 41.63997 46.92095 1.000 21.49090 128 ALA A O 1
ATOM 1020 N N . SER A 1 128 ? 78.75940 39.99953 46.06186 1.000 19.37629 129 SER A N 1
ATOM 1021 C CA . SER A 1 128 ? 79.08301 40.80365 44.88837 1.000 21.97155 129 SER A CA 1
ATOM 1022 C C . SER A 1 128 ? 77.84429 41.13209 44.06349 1.000 23.01369 129 SER A C 1
ATOM 1023 O O . SER A 1 128 ? 77.83823 42.13721 43.34543 1.000 25.47675 129 SER A O 1
ATOM 1026 N N . ILE A 1 129 ? 76.79211 40.32602 44.17351 1.000 19.62231 130 ILE A N 1
ATOM 1027 C CA . ILE A 1 129 ? 75.53926 40.59144 43.46933 1.000 19.07187 130 ILE A CA 1
ATOM 1028 C C . ILE A 1 129 ? 74.58566 41.43402 44.30980 1.000 21.31862 130 ILE A C 1
ATOM 1029 O O . ILE A 1 129 ? 74.06876 42.45628 43.84558 1.000 22.52570 130 ILE A O 1
ATOM 1034 N N . ASN A 1 130 ? 74.31267 41.03639 45.55435 1.000 20.50011 131 ASN A N 1
ATOM 1035 C CA . ASN A 1 130 ? 73.30307 41.79229 46.28805 1.000 21.46724 131 ASN A CA 1
ATOM 1036 C C . ASN A 1 130 ? 73.85894 43.07032 46.90696 1.000 22.07723 131 ASN A C 1
ATOM 1037 O O . ASN A 1 130 ? 73.09157 43.83925 47.49728 1.000 20.95413 131 ASN A O 1
ATOM 1042 N N . ARG A 1 131 ? 75.16018 43.33546 46.74306 1.000 21.03022 132 ARG A N 1
ATOM 1043 C CA . ARG A 1 131 ? 75.67199 44.68140 46.96139 1.000 20.14136 132 ARG A CA 1
ATOM 1044 C C . ARG A 1 131 ? 75.03980 45.67500 45.99632 1.000 22.85606 132 ARG A C 1
ATOM 1045 O O . ARG A 1 131 ? 74.79708 46.82970 46.36537 1.000 24.25521 132 ARG A O 1
ATOM 1053 N N . ILE A 1 132 ? 74.73370 45.23603 44.77772 1.000 24.44858 133 ILE A N 1
ATOM 1054 C CA . ILE A 1 132 ? 74.33542 46.12432 43.69100 1.000 15.57333 133 ILE A CA 1
ATOM 1055 C C . ILE A 1 132 ? 72.82325 46.16845 43.50414 1.000 21.16192 133 ILE A C 1
ATOM 1056 O O . ILE A 1 132 ? 72.26678 47.21518 43.16913 1.000 25.77187 133 ILE A O 1
ATOM 1061 N N . TYR A 1 133 ? 72.14249 45.03799 43.67240 1.000 21.46044 134 TYR A N 1
ATOM 1062 C CA . TYR A 1 133 ? 70.76948 44.90986 43.20951 1.000 22.84341 134 TYR A CA 1
ATOM 1063 C C . TYR A 1 133 ? 69.74677 45.11349 44.31975 1.000 21.35023 134 TYR A C 1
ATOM 1064 O O . TYR A 1 133 ? 68.56281 44.82929 44.11353 1.000 21.43501 134 TYR A O 1
ATOM 1073 N N . GLY A 1 134 ? 70.16523 45.65720 45.46451 1.000 19.77259 135 GLY A N 1
ATOM 1074 C CA . GLY A 1 134 ? 69.18809 46.15642 46.41361 1.000 24.99703 135 GLY A CA 1
ATOM 1075 C C . GLY A 1 134 ? 69.35075 45.76741 47.87037 1.000 21.94812 135 GLY A C 1
ATOM 1076 O O . GLY A 1 134 ? 69.02150 46.55738 48.76311 1.000 19.73563 135 GLY A O 1
ATOM 1077 N N . PHE A 1 135 ? 69.85181 44.55943 48.13217 1.000 22.44674 136 PHE A N 1
ATOM 1078 C CA . PHE A 1 135 ? 69.84951 44.05564 49.50219 1.000 18.20608 136 PHE A CA 1
ATOM 1079 C C . PHE A 1 135 ? 70.79377 44.86135 50.38556 1.000 18.67867 136 PHE A C 1
ATOM 1080 O O . PHE A 1 135 ? 70.44109 45.21468 51.51773 1.000 20.19859 136 PHE A O 1
ATOM 1088 N N . TYR A 1 136 ? 71.98472 45.19052 49.87436 1.000 20.69890 137 TYR A N 1
ATOM 1089 C CA . TYR A 1 136 ? 72.90757 46.03346 50.63563 1.000 19.68827 137 TYR A CA 1
ATOM 1090 C C . TYR A 1 136 ? 72.25653 47.35788 51.03048 1.000 20.60033 137 TYR A C 1
ATOM 1091 O O . TYR A 1 136 ? 72.29742 47.76040 52.20065 1.000 22.72290 137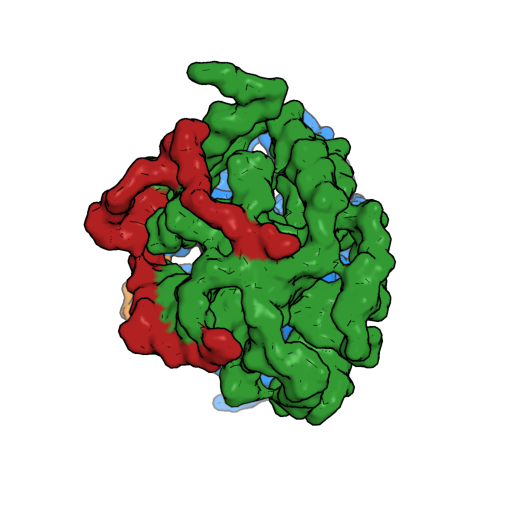 TYR A O 1
ATOM 1100 N N . ASP A 1 137 ? 71.64755 48.05181 50.06202 1.000 20.89017 138 ASP A N 1
ATOM 1101 C CA . ASP A 1 137 ? 70.98971 49.32695 50.35521 1.000 17.94022 138 ASP A CA 1
ATOM 1102 C C . ASP A 1 137 ? 69.91422 49.17209 51.41829 1.000 23.39680 138 ASP A C 1
ATOM 1103 O O . ASP A 1 137 ? 69.76518 50.02922 52.30424 1.000 22.71980 138 ASP A O 1
ATOM 1108 N N . GLU A 1 138 ? 69.13907 48.09210 51.33221 1.000 20.34625 139 GLU A N 1
ATOM 1109 C CA . GLU A 1 138 ? 68.09741 47.84686 52.31551 1.000 19.28926 139 GLU A CA 1
ATOM 1110 C C . GLU A 1 138 ? 68.69313 47.61315 53.70047 1.000 21.93283 139 GLU A C 1
ATOM 1111 O O . GLU A 1 138 ? 68.22880 48.19940 54.68633 1.000 21.56753 139 GLU A O 1
ATOM 1117 N N . CYS A 1 139 ? 69.72518 46.77072 53.79310 1.000 18.27272 140 CYS A N 1
ATOM 1118 C CA . CYS A 1 139 ? 70.38175 46.54640 55.07539 1.000 23.68225 140 CYS A CA 1
ATOM 1119 C C . CYS A 1 139 ? 70.92820 47.84533 55.64569 1.000 22.96824 140 CYS A C 1
ATOM 1120 O O . CYS A 1 139 ? 70.73842 48.13621 56.83159 1.000 24.21896 140 CYS A O 1
ATOM 1123 N N . LYS A 1 140 ? 71.58677 48.64888 54.80606 1.000 21.48725 141 LYS A N 1
ATOM 1124 C CA . LYS A 1 140 ? 72.20569 49.88824 55.26449 1.000 23.91410 141 LYS A CA 1
ATOM 1125 C C . LYS A 1 140 ? 71.15782 50.89588 55.72175 1.000 24.13119 141 LYS A C 1
ATOM 1126 O O . LYS A 1 140 ? 71.34616 51.57828 56.73234 1.000 24.56421 141 LYS A O 1
ATOM 1132 N N . ARG A 1 141 ? 70.05216 50.99840 54.99062 1.000 18.52842 142 ARG A N 1
ATOM 1133 C CA . ARG A 1 141 ? 69.01791 51.97070 55.33175 1.000 21.23719 142 ARG A CA 1
ATOM 1134 C C . ARG A 1 141 ? 68.32316 51.61083 56.63914 1.000 18.65865 142 ARG A C 1
ATOM 1135 O O . ARG A 1 141 ? 68.16139 52.46135 57.52005 1.000 21.78327 142 ARG A O 1
ATOM 1143 N N . ARG A 1 142 ? 67.90681 50.35783 56.78615 1.000 18.58790 143 ARG A N 1
ATOM 1144 C CA . ARG A 1 142 ? 67.11754 49.94815 57.94446 1.000 20.09533 143 ARG A CA 1
ATOM 1145 C C . ARG A 1 142 ? 67.95045 49.35338 59.07299 1.000 18.70067 143 ARG A C 1
ATOM 1146 O O . ARG A 1 142 ? 67.42560 49.16004 60.17259 1.000 21.12647 143 ARG A O 1
ATOM 1154 N N . TYR A 1 143 ? 69.21578 49.04114 58.83421 1.000 17.98419 144 TYR A N 1
ATOM 1155 C CA . TYR A 1 143 ? 70.05420 48.52392 59.90546 1.000 21.48983 144 TYR A CA 1
ATOM 1156 C C . TYR A 1 143 ? 71.44287 49.13421 59.77314 1.000 21.49748 144 TYR A C 1
ATOM 1157 O O . TYR A 1 143 ? 71.60116 50.35119 59.92003 1.000 20.59585 144 TYR A O 1
ATOM 1166 N N . ASN A 1 144 ? 72.44424 48.32075 59.47126 1.000 21.27585 145 ASN A N 1
ATOM 1167 C CA . ASN A 1 144 ? 73.77818 48.84796 59.21856 1.000 22.06860 145 ASN A CA 1
ATOM 1168 C C . ASN A 1 144 ? 74.52066 47.88269 58.30799 1.000 19.85249 145 ASN A C 1
ATOM 1169 O O . ASN A 1 144 ? 74.02836 46.79939 57.97935 1.000 19.61289 145 ASN A O 1
ATOM 1174 N N . ILE A 1 145 ? 75.72522 48.29312 57.90737 1.000 20.13284 146 ILE A N 1
ATOM 1175 C CA . ILE A 1 145 ? 76.52942 47.47665 57.00508 1.000 24.48367 146 ILE A CA 1
ATOM 1176 C C . ILE A 1 145 ? 76.96023 46.18448 57.67525 1.000 17.88564 146 ILE A C 1
ATOM 1177 O O . ILE A 1 145 ? 77.05687 45.13746 57.01842 1.000 22.80969 146 ILE A O 1
ATOM 1182 N N . LYS A 1 146 ? 77.22484 46.22325 58.98369 1.000 19.30255 147 LYS A N 1
ATOM 1183 C CA . LYS A 1 146 ? 77.65778 45.01075 59.66275 1.000 19.38546 147 LYS A CA 1
ATOM 1184 C C . LYS A 1 146 ? 76.62002 43.90643 59.52982 1.000 19.59150 147 LYS A C 1
ATOM 1185 O O . LYS A 1 146 ? 76.97439 42.73707 59.36250 1.000 21.48427 147 LYS A O 1
ATOM 1191 N N . LEU A 1 147 ? 75.33117 44.25155 59.60595 1.000 17.49338 148 LEU A N 1
ATOM 1192 C CA . LEU A 1 147 ? 74.31817 43.20921 59.49263 1.000 18.70871 148 LEU A CA 1
ATOM 1193 C C . LEU A 1 147 ? 74.29755 42.60351 58.09188 1.000 18.07905 148 LEU A C 1
ATOM 1194 O O . LEU A 1 147 ? 74.04686 41.40297 57.94291 1.000 19.40997 148 LEU A O 1
ATOM 1199 N N . TRP A 1 148 ? 74.55149 43.41487 57.06500 1.000 17.34728 149 TRP A N 1
ATOM 1200 C CA . TRP A 1 148 ? 74.67960 42.88009 55.71238 1.000 15.55420 149 TRP A CA 1
ATOM 1201 C C . TRP A 1 148 ? 75.79062 41.83997 55.63967 1.000 19.89352 149 TRP A C 1
ATOM 1202 O O . TRP A 1 148 ? 75.62397 40.77603 55.03364 1.000 25.61939 149 TRP A O 1
ATOM 1213 N N . LYS A 1 149 ? 76.93988 42.13515 56.24506 1.000 21.17662 150 LYS A N 1
ATOM 1214 C CA . LYS A 1 149 ? 78.01992 41.15463 56.26120 1.000 21.76531 150 LYS A CA 1
ATOM 1215 C C . LYS A 1 149 ? 77.62945 39.89605 57.02051 1.000 21.56874 150 LYS A C 1
ATOM 1216 O O . LYS A 1 149 ? 78.04301 38.79659 56.63937 1.000 20.24248 150 LYS A O 1
ATOM 1222 N N . THR A 1 150 ? 76.81922 40.02618 58.07760 1.000 19.95844 151 THR A N 1
ATOM 1223 C CA . THR A 1 150 ? 76.34165 38.83795 58.77224 1.000 18.89363 151 THR A CA 1
ATOM 1224 C C . THR A 1 150 ? 75.46183 37.98335 57.86286 1.000 20.69421 151 THR A C 1
ATOM 1225 O O . THR A 1 150 ? 75.58057 36.75111 57.85293 1.000 18.71982 151 THR A O 1
ATOM 1229 N N . PHE A 1 151 ? 74.56740 38.61422 57.09460 1.000 19.19267 152 PHE A N 1
ATOM 1230 C CA . PHE A 1 151 ? 73.79432 37.86001 56.10540 1.000 18.08410 152 PHE A CA 1
ATOM 1231 C C . PHE A 1 151 ? 74.70913 37.14852 55.11811 1.000 18.47426 152 PHE A C 1
ATOM 1232 O O . PHE A 1 151 ? 74.49554 35.97477 54.80098 1.000 19.76780 152 PHE A O 1
ATOM 1240 N N . THR A 1 152 ? 75.72970 37.85172 54.61721 1.000 21.60580 153 THR A N 1
ATOM 1241 C CA . THR A 1 152 ? 76.66157 37.26149 53.65232 1.000 20.46776 153 THR A CA 1
ATOM 1242 C C . THR A 1 152 ? 77.30142 35.98971 54.19712 1.000 20.26334 153 THR A C 1
ATOM 1243 O O . THR A 1 152 ? 77.37102 34.96533 53.50689 1.000 17.37566 153 THR A O 1
ATOM 1247 N N . ASP A 1 153 ? 77.76716 36.03135 55.44090 1.000 21.08050 154 ASP A N 1
ATOM 1248 C CA . ASP A 1 153 ? 78.39423 34.84717 56.01505 1.000 19.80834 154 ASP A CA 1
ATOM 1249 C C . ASP A 1 153 ? 77.40266 33.70239 56.15719 1.000 24.00683 154 ASP A C 1
ATOM 1250 O O . ASP A 1 153 ? 77.77664 32.53491 56.00340 1.000 21.69263 154 ASP A O 1
ATOM 1255 N N . CYS A 1 154 ? 76.14047 34.02048 56.46732 1.000 21.32209 155 CYS A N 1
ATOM 1256 C CA . CYS A 1 154 ? 75.07850 33.01817 56.46536 1.000 17.29284 155 CYS A CA 1
ATOM 1257 C C . CYS A 1 154 ? 74.85885 32.44890 55.06747 1.000 17.24801 155 CYS A C 1
ATOM 1258 O O . CYS A 1 154 ? 74.85081 31.22759 54.88147 1.000 20.87901 155 CYS A O 1
ATOM 1261 N N . PHE A 1 155 ? 74.64777 33.32563 54.07635 1.000 17.99480 156 PHE A N 1
ATOM 1262 C CA . PHE A 1 155 ? 74.41110 32.87911 52.70533 1.000 18.69174 156 PHE A CA 1
ATOM 1263 C C . PHE A 1 155 ? 75.53835 31.99342 52.19452 1.000 23.13267 156 PHE A C 1
ATOM 1264 O O . PHE A 1 155 ? 75.29837 31.05154 51.42676 1.000 18.44201 156 PHE A O 1
ATOM 1272 N N . ASN A 1 156 ? 76.77536 32.28607 52.58920 1.000 17.49224 157 ASN A N 1
ATOM 1273 C CA . ASN A 1 156 ? 77.90108 31.45972 52.16663 1.000 21.36357 157 ASN A CA 1
ATOM 1274 C C . ASN A 1 156 ? 77.79386 30.01410 52.64006 1.000 21.38209 157 ASN A C 1
ATOM 1275 O O . ASN A 1 156 ? 78.59386 29.17778 52.20183 1.000 21.89373 157 ASN A O 1
ATOM 1280 N N . CYS A 1 157 ? 76.83511 29.69477 53.50876 1.000 16.53198 158 CYS A N 1
ATOM 1281 C CA . CYS A 1 157 ? 76.65598 28.34147 54.00779 1.000 20.37699 158 CYS A CA 1
ATOM 1282 C C . CYS A 1 157 ? 75.40228 27.66541 53.46705 1.000 19.07801 158 CYS A C 1
ATOM 1283 O O . CYS A 1 157 ? 75.10562 26.53405 53.87009 1.000 17.63629 158 CYS A O 1
ATOM 1286 N N . LEU A 1 158 ? 74.66711 28.32047 52.57317 1.000 20.20925 159 LEU A N 1
ATOM 1287 C CA . LEU A 1 158 ? 73.45835 27.72754 52.02431 1.000 20.13790 159 LEU A CA 1
ATOM 1288 C C . LEU A 1 158 ? 73.80376 26.49128 51.19412 1.000 21.44736 159 LEU A C 1
ATOM 1289 O O . LEU A 1 158 ? 74.82288 26.48394 50.49134 1.000 22.81105 159 LEU A O 1
ATOM 1294 N N . PRO A 1 159 ? 72.98073 25.44120 51.24728 1.000 17.72082 160 PRO A N 1
ATOM 1295 C CA . PRO A 1 159 ? 73.19484 24.29302 50.35603 1.000 17.45936 160 PRO A CA 1
ATOM 1296 C C . PRO A 1 159 ? 72.87487 24.68113 48.92057 1.000 18.27583 160 PRO A C 1
ATOM 1297 O O . PRO A 1 159 ? 72.26145 25.71245 48.65467 1.000 19.55462 160 PRO A O 1
ATOM 1301 N N . ILE A 1 160 ? 73.31230 23.83892 47.98762 1.000 21.01463 161 ILE A N 1
ATOM 1302 C CA . ILE A 1 160 ? 73.42607 24.23881 46.59619 1.000 20.81185 161 ILE A CA 1
ATOM 1303 C C . ILE A 1 160 ? 72.48224 23.47476 45.67556 1.000 20.92928 161 ILE A C 1
ATOM 1304 O O . ILE A 1 160 ? 72.06811 24.01588 44.64361 1.000 21.24535 161 ILE A O 1
ATOM 1309 N N . ALA A 1 161 ? 72.12801 22.24414 46.00823 1.000 17.87059 162 ALA A N 1
ATOM 1310 C CA . ALA A 1 161 ? 71.22255 21.48098 45.17049 1.000 18.66326 162 ALA A CA 1
ATOM 1311 C C . ALA A 1 161 ? 70.47437 20.50293 46.05836 1.000 17.64713 162 ALA A C 1
ATOM 1312 O O . ALA A 1 161 ? 70.79817 20.31986 47.23894 1.000 18.89767 162 ALA A O 1
ATOM 1314 N N . ALA A 1 162 ? 69.44777 19.89499 45.47659 1.000 18.57846 163 ALA A N 1
ATOM 1315 C CA . ALA A 1 162 ? 68.64173 18.90526 46.16660 1.000 19.43358 163 ALA A CA 1
ATOM 1316 C C . ALA A 1 162 ? 68.18655 17.86444 45.15511 1.000 20.01396 163 ALA A C 1
ATOM 1317 O O . ALA A 1 162 ? 68.00245 18.17105 43.97665 1.000 19.80976 163 ALA A O 1
ATOM 1319 N N . ILE A 1 163 ? 68.05243 16.62208 45.60978 1.000 17.05479 164 ILE A N 1
ATOM 1320 C CA . ILE A 1 163 ? 67.46553 15.56327 44.80212 1.000 19.93217 164 ILE A CA 1
ATOM 1321 C C . ILE A 1 163 ? 66.26776 15.02175 45.56605 1.000 23.51802 164 ILE A C 1
ATOM 1322 O O . ILE A 1 163 ? 66.40156 14.59150 46.71934 1.000 20.56685 164 ILE A O 1
ATOM 1327 N N . VAL A 1 164 ? 65.09963 15.05104 44.93022 1.000 19.93252 165 VAL A N 1
ATOM 1328 C CA . VAL A 1 164 ? 63.86256 14.57158 45.53749 1.000 21.22818 165 VAL A CA 1
ATOM 1329 C C . VAL A 1 164 ? 63.62731 13.13247 45.09608 1.000 24.89651 165 VAL A C 1
ATOM 1330 O O . VAL A 1 164 ? 63.47758 12.86035 43.89719 1.000 24.45048 165 VAL A O 1
ATOM 1334 N N . ASP A 1 165 ? 63.58291 12.22341 46.07909 1.000 27.41580 166 ASP A N 1
ATOM 1335 C CA . ASP A 1 165 ? 63.30364 10.79419 45.88753 1.000 25.15365 166 ASP A CA 1
ATOM 1336 C C . ASP A 1 165 ? 64.06723 10.21536 44.70344 1.000 22.68468 166 ASP A C 1
ATOM 1337 O O . ASP A 1 165 ? 63.53846 9.42709 43.91875 1.000 25.18752 166 ASP A O 1
ATOM 1342 N N . GLU A 1 166 ? 65.32839 10.62493 44.58134 1.000 24.90032 167 GLU A N 1
ATOM 1343 C CA . GLU A 1 166 ? 66.26864 10.11949 43.58576 1.000 20.50527 167 GLU A CA 1
ATOM 1344 C C . GLU A 1 166 ? 65.82180 10.39508 42.15171 1.000 24.98213 167 GLU A C 1
ATOM 1345 O O . GLU A 1 166 ? 66.31125 9.75172 41.22340 1.000 26.02169 167 GLU A O 1
ATOM 1351 N N . LYS A 1 167 ? 64.90287 11.34061 41.94110 1.000 23.51054 168 LYS A N 1
ATOM 1352 C CA . LYS A 1 167 ? 64.33959 11.51970 40.60541 1.000 23.35244 168 LYS A CA 1
ATOM 1353 C C . LYS A 1 167 ? 64.24184 12.96455 40.12101 1.000 22.22208 168 LYS A C 1
ATOM 1354 O O . LYS A 1 167 ? 64.22930 13.19782 38.91215 1.000 23.78333 168 LYS A O 1
ATOM 1360 N N . ILE A 1 168 ? 64.12475 13.93972 41.01893 1.000 17.90329 169 ILE A N 1
ATOM 1361 C CA . ILE A 1 168 ? 64.04217 15.34358 40.62405 1.000 18.02400 169 ILE A CA 1
ATOM 1362 C C . ILE A 1 168 ? 65.30152 16.04397 41.11938 1.000 24.85145 169 ILE A C 1
ATOM 1363 O O . ILE A 1 168 ? 65.51030 16.16511 42.33229 1.000 21.32393 169 ILE A O 1
ATOM 1368 N N . PHE A 1 169 ? 66.12663 16.53242 40.18888 1.000 19.66709 170 PHE A N 1
ATOM 1369 C CA . PHE A 1 169 ? 67.31144 17.31326 40.53994 1.000 19.61349 170 PHE A CA 1
ATOM 1370 C C . PHE A 1 169 ? 66.95021 18.79603 40.57088 1.000 18.13014 170 PHE A C 1
ATOM 1371 O O . PHE A 1 169 ? 66.46389 19.33220 39.57170 1.000 19.16937 170 PHE A O 1
ATOM 1379 N N . CYS A 1 170 ? 67.21641 19.46035 41.70218 1.000 19.90404 171 CYS A N 1
ATOM 1380 C CA . CYS A 1 170 ? 66.84380 20.85803 41.90957 1.000 18.50764 171 CYS A CA 1
ATOM 1381 C C . CYS A 1 170 ? 68.07459 21.71641 42.15858 1.000 21.36295 171 CYS A C 1
ATOM 1382 O O . CYS A 1 170 ? 68.93397 21.35509 42.97062 1.000 16.77205 171 CYS A O 1
ATOM 1385 N N . CYS A 1 171 ? 68.13279 22.86597 41.48499 1.000 17.89780 172 CYS A N 1
ATOM 1386 C CA . CYS A 1 171 ? 69.11385 23.90260 41.78280 1.000 21.15025 172 CYS A CA 1
ATOM 1387 C C . CYS A 1 171 ? 68.55523 25.22270 41.27639 1.000 22.00536 172 CYS A C 1
ATOM 1388 O O . CYS A 1 171 ? 67.56192 25.25258 40.54706 1.000 19.23688 172 CYS A O 1
ATOM 1391 N N . HIS A 1 172 ? 69.21526 26.32314 41.64543 1.000 20.20491 173 HIS A N 1
ATOM 1392 C CA . HIS A 1 172 ? 68.69333 27.62913 41.24638 1.000 21.22215 173 HIS A CA 1
ATOM 1393 C C . HIS A 1 172 ? 68.83925 27.86157 39.74607 1.000 18.45954 173 HIS A C 1
ATOM 1394 O O . HIS A 1 172 ? 67.87707 28.23389 39.06001 1.000 16.40175 173 HIS A O 1
ATOM 1401 N N . GLY A 1 173 ? 70.04656 27.67522 39.22483 1.000 18.43622 174 GLY A N 1
ATOM 1402 C CA . GLY A 1 173 ? 70.32231 28.03204 37.85080 1.000 21.36510 174 GLY A CA 1
ATOM 1403 C C . GLY A 1 173 ? 70.14390 26.86519 36.90910 1.000 24.28985 174 GLY A C 1
ATOM 1404 O O . GLY A 1 173 ? 69.10317 26.73997 36.26703 1.000 21.91407 174 GLY A O 1
ATOM 1405 N N . GLY A 1 174 ? 71.14207 25.99224 36.81994 1.000 21.02768 175 GLY A N 1
ATOM 1406 C CA . GLY A 1 174 ? 71.02318 24.84937 35.92806 1.000 18.23750 175 GLY A CA 1
ATOM 1407 C C . GLY A 1 174 ? 72.28906 24.02728 35.85433 1.000 23.76632 175 GLY A C 1
ATOM 1408 O O . GLY A 1 174 ? 73.10304 24.01800 36.78854 1.000 18.76568 175 GLY A O 1
ATOM 1409 N N . LEU A 1 175 ? 72.44023 23.33598 34.72610 1.000 18.18908 176 LEU A N 1
ATOM 1410 C CA . LEU A 1 175 ? 73.50885 22.36624 34.55984 1.000 20.23039 176 LEU A CA 1
ATOM 1411 C C . LEU A 1 175 ? 74.85055 23.05806 34.31782 1.000 22.62906 176 LEU A C 1
ATOM 1412 O O . LEU A 1 175 ? 74.92474 24.25134 34.01623 1.000 17.94171 176 LEU A O 1
ATOM 1417 N N . SER A 1 176 ? 75.92534 22.27348 34.44503 1.000 19.17074 177 SER A N 1
ATOM 1418 C CA . SER A 1 176 ? 77.29736 22.72539 34.25881 1.000 19.80462 177 SER A CA 1
ATOM 1419 C C . SER A 1 176 ? 78.05333 21.74773 33.37129 1.000 21.94166 177 SER A C 1
ATOM 1420 O O . SER A 1 176 ? 77.89047 20.52753 33.51296 1.000 20.58972 177 SER A O 1
ATOM 1423 N N . PRO A 1 177 ? 78.91555 22.24105 32.47779 1.000 24.81159 178 PRO A N 1
ATOM 1424 C CA . PRO A 1 177 ? 79.76632 21.31560 31.71517 1.000 22.39277 178 PRO A CA 1
ATOM 1425 C C . PRO A 1 177 ? 80.72488 20.54298 32.59823 1.000 25.10515 178 PRO A C 1
ATOM 1426 O O . PRO A 1 177 ? 81.22051 19.48968 32.17872 1.000 29.83886 178 PRO A O 1
ATOM 1430 N N . ASP A 1 178 ? 80.97647 21.01758 33.81954 1.000 25.49564 179 ASP A N 1
ATOM 1431 C CA . ASP A 1 178 ? 81.82878 20.32865 34.77852 1.000 24.75464 179 ASP A CA 1
ATOM 1432 C C . ASP A 1 178 ? 81.06290 19.37127 35.68157 1.000 23.68921 179 ASP A C 1
ATOM 1433 O O . ASP A 1 178 ? 81.69276 18.60517 36.41322 1.000 28.02939 179 ASP A O 1
ATOM 1438 N N . LEU A 1 179 ? 79.73025 19.38787 35.65924 1.000 23.82969 180 LEU A N 1
ATOM 1439 C CA . LEU A 1 179 ? 78.96437 18.51070 36.54369 1.000 22.62616 180 LEU A CA 1
ATOM 1440 C C . LEU A 1 179 ? 78.91308 17.12559 35.91244 1.000 25.76194 180 LEU A C 1
ATOM 1441 O O . LEU A 1 179 ? 78.11493 16.85917 35.01069 1.000 24.09176 180 LEU A O 1
ATOM 1446 N N . GLN A 1 180 ? 79.77272 16.23289 36.38778 1.000 26.11096 181 GLN A N 1
ATOM 1447 C CA . GLN A 1 180 ? 79.81583 14.87219 35.87443 1.000 26.30743 181 GLN A CA 1
ATOM 1448 C C . GLN A 1 180 ? 79.43638 13.82073 36.90615 1.000 27.06849 181 GLN A C 1
ATOM 1449 O O . GLN A 1 180 ? 78.86207 12.78891 36.54494 1.000 27.22969 181 GLN A O 1
ATOM 1455 N N . SER A 1 181 ? 79.72630 14.06507 38.17842 1.000 22.27916 182 SER A N 1
ATOM 1456 C CA . SER A 1 181 ? 79.32447 13.18670 39.26454 1.000 25.02336 182 SER A CA 1
ATOM 1457 C C . SER A 1 181 ? 78.68543 14.01960 40.36426 1.000 25.35680 182 SER A C 1
ATOM 1458 O O . SER A 1 181 ? 79.15442 15.12221 40.66001 1.000 26.43253 182 SER A O 1
ATOM 1461 N N . MET A 1 182 ? 77.62820 13.48465 40.98614 1.000 22.74908 183 MET A N 1
ATOM 1462 C CA . MET A 1 182 ? 77.03776 14.18349 42.12143 1.000 19.67967 183 MET A CA 1
ATOM 1463 C C . MET A 1 182 ? 78.05687 14.39677 43.23424 1.000 23.36068 183 MET A C 1
ATOM 1464 O O . MET A 1 182 ? 77.94916 15.37105 43.98307 1.000 21.33344 183 MET A O 1
ATOM 1469 N N . GLU A 1 183 ? 79.07584 13.53857 43.31476 1.000 24.18513 184 GLU A N 1
ATOM 1470 C CA . GLU A 1 183 ? 80.11086 13.69535 44.32847 1.000 26.56049 184 GLU A CA 1
ATOM 1471 C C . GLU A 1 183 ? 80.82486 15.03621 44.21268 1.000 25.62268 184 GLU A C 1
ATOM 1472 O O . GLU A 1 183 ? 81.30515 15.56886 45.21890 1.000 25.23245 184 GLU A O 1
ATOM 1478 N N . GLN A 1 184 ? 80.91755 15.59543 43.00342 1.000 21.02297 185 GLN A N 1
ATOM 1479 C CA . GLN A 1 184 ? 81.56433 16.89478 42.84961 1.000 24.58633 185 GLN A CA 1
ATOM 1480 C C . GLN A 1 184 ? 80.81712 17.98277 43.60749 1.000 26.79194 185 GLN A C 1
ATOM 1481 O O . GLN A 1 184 ? 81.42886 18.93323 44.10980 1.000 22.69360 185 GLN A O 1
ATOM 1487 N N . ILE A 1 185 ? 79.48860 17.88436 43.65890 1.000 21.33884 186 ILE A N 1
ATOM 1488 C CA . ILE A 1 185 ? 78.70910 18.80276 44.48332 1.000 19.12461 186 ILE A CA 1
ATOM 1489 C C . ILE A 1 185 ? 78.95465 18.53338 45.96087 1.000 24.42453 186 ILE A C 1
ATOM 1490 O O . ILE A 1 185 ? 79.14917 19.46462 46.74915 1.000 22.56740 186 ILE A O 1
ATOM 1495 N N . ARG A 1 186 ? 78.93245 17.25871 46.36197 1.000 24.54782 187 ARG A N 1
ATOM 1496 C CA . ARG A 1 186 ? 79.10688 16.91621 47.77252 1.000 23.10148 187 ARG A CA 1
ATOM 1497 C C . ARG A 1 186 ? 80.44395 17.38624 48.31978 1.000 30.20929 187 ARG A C 1
ATOM 1498 O O . ARG A 1 186 ? 80.55544 17.64281 49.52566 1.000 26.79040 187 ARG A O 1
ATOM 1506 N N . ARG A 1 187 ? 81.44689 17.52345 47.45749 1.000 25.66599 188 ARG A N 1
ATOM 1507 C CA . ARG A 1 187 ? 82.79268 17.91154 47.85915 1.000 29.58289 188 ARG A CA 1
ATOM 1508 C C . ARG A 1 187 ? 82.98869 19.41267 47.97572 1.000 29.55282 188 ARG A C 1
ATOM 1509 O O . ARG A 1 187 ? 84.08111 19.85049 48.33943 1.000 32.16185 188 ARG A O 1
ATOM 1517 N N . ILE A 1 188 ? 81.97309 20.21351 47.67722 1.000 26.75759 189 ILE A N 1
ATOM 1518 C CA . ILE A 1 188 ? 82.09787 21.65679 47.84216 1.000 25.72551 189 ILE A CA 1
ATOM 1519 C C . ILE A 1 188 ? 82.03874 21.98911 49.32660 1.000 24.15658 189 ILE A C 1
ATOM 1520 O O . ILE A 1 188 ? 81.08446 21.62260 50.02400 1.000 24.31187 189 ILE A O 1
ATOM 1525 N N . MET A 1 189 ? 83.06702 22.67433 49.81971 1.000 26.77322 190 MET A N 1
ATOM 1526 C CA . MET A 1 189 ? 83.18069 22.98448 51.23645 1.000 29.67234 190 MET A CA 1
ATOM 1527 C C . MET A 1 189 ? 82.59759 24.35663 51.54244 1.000 28.11704 190 MET A C 1
ATOM 1528 O O . MET A 1 189 ? 82.73773 25.30295 50.76262 1.000 28.45379 190 MET A O 1
ATOM 1533 N N . ARG A 1 190 ? 81.94563 24.45535 52.70082 1.000 27.60781 191 ARG A N 1
ATOM 1534 C CA . ARG A 1 190 ? 81.33908 25.69552 53.14659 1.000 23.74911 191 ARG A CA 1
ATOM 1535 C C . ARG A 1 190 ? 81.98563 26.15840 54.44503 1.000 27.92555 191 ARG A C 1
ATOM 1536 O O . ARG A 1 190 ? 82.39215 25.33099 55.26400 1.000 30.63495 191 ARG A O 1
ATOM 1544 N N . PRO A 1 191 ? 82.07002 27.47979 54.67899 1.000 29.30306 192 PRO A N 1
ATOM 1545 C CA . PRO A 1 191 ? 81.52191 28.54546 53.82718 1.000 23.74324 192 PRO A CA 1
ATOM 1546 C C . PRO A 1 191 ? 82.30871 28.78505 52.54532 1.000 28.50998 192 PRO A C 1
ATOM 1547 O O . PRO A 1 191 ? 83.52958 28.62049 52.51947 1.000 28.35766 192 PRO A O 1
ATOM 1551 N N . THR A 1 192 ? 81.59125 29.14453 51.48084 1.000 20.64931 193 THR A N 1
ATOM 1552 C CA . THR A 1 192 ? 82.21249 29.53494 50.22674 1.000 22.54649 193 THR A CA 1
ATOM 1553 C C . THR A 1 192 ? 81.45626 30.70759 49.62489 1.000 24.75017 193 THR A C 1
ATOM 1554 O O . THR A 1 192 ? 80.24758 30.86869 49.83509 1.000 25.52591 193 THR A O 1
ATOM 1558 N N . ASP A 1 193 ? 82.19019 31.54314 48.89694 1.000 22.31435 194 ASP A N 1
ATOM 1559 C CA . ASP A 1 193 ? 81.58020 32.53151 48.02446 1.000 20.40026 194 ASP A CA 1
ATOM 1560 C C . ASP A 1 193 ? 81.25834 31.86105 46.68951 1.000 21.34363 194 ASP A C 1
ATOM 1561 O O . ASP A 1 193 ? 81.65219 30.71956 46.44832 1.000 23.84244 194 ASP A O 1
ATOM 1566 N N . VAL A 1 194 ? 80.52596 32.55720 45.82840 1.000 23.40354 195 VAL A N 1
ATOM 1567 C CA . VAL A 1 194 ? 80.21263 32.05363 44.48673 1.000 21.86759 195 VAL A CA 1
ATOM 1568 C C . VAL A 1 194 ? 81.32182 32.50683 43.54437 1.000 25.15864 195 VAL A C 1
ATOM 1569 O O . VAL A 1 194 ? 81.49845 33.72186 43.35324 1.000 25.38109 195 VAL A O 1
ATOM 1573 N N . PRO A 1 195 ? 82.06037 31.59390 42.92565 1.000 27.56371 196 PRO A N 1
ATOM 1574 C CA . PRO A 1 195 ? 83.13194 32.00574 42.01804 1.000 26.00074 196 PRO A CA 1
ATOM 1575 C C . PRO A 1 195 ? 82.55701 32.52775 40.71256 1.000 28.00558 196 PRO A C 1
ATOM 1576 O O . PRO A 1 195 ? 81.39934 32.28206 40.37222 1.000 23.18932 196 PRO A O 1
ATOM 1580 N N . ASP A 1 196 ? 83.39952 33.24924 39.96580 1.000 23.72366 197 ASP A N 1
ATOM 1581 C CA . ASP A 1 196 ? 82.96676 33.84536 38.70373 1.000 21.45928 197 ASP A CA 1
ATOM 1582 C C . ASP A 1 196 ? 82.86963 32.83213 37.57072 1.000 23.35173 197 ASP A C 1
ATOM 1583 O O . ASP A 1 196 ? 82.36228 33.17465 36.49820 1.000 28.51708 197 ASP A O 1
ATOM 1588 N N . GLN A 1 197 ? 83.35716 31.61253 37.77381 1.000 23.41927 198 GLN A N 1
ATOM 1589 C CA A GLN A 1 197 ? 83.16653 30.53682 36.81242 0.460 24.47481 198 GLN A CA 1
ATOM 1590 C CA B GLN A 1 197 ? 83.21281 30.54049 36.80044 0.540 24.46853 198 GLN A CA 1
ATOM 1591 C C . GLN A 1 197 ? 83.38757 29.21148 37.52332 1.000 22.65896 198 GLN A C 1
ATOM 1592 O O . GLN A 1 197 ? 83.90755 29.16154 38.63840 1.000 26.17236 198 GLN A O 1
ATOM 1603 N N . GLY A 1 198 ? 82.95961 28.14121 36.87524 1.000 19.92665 199 GLY A N 1
ATOM 1604 C CA . GLY A 1 198 ? 83.08957 26.80324 37.41335 1.000 23.30729 199 GLY A CA 1
ATOM 1605 C C . GLY A 1 198 ? 81.75935 26.22967 37.88072 1.000 24.94298 199 GLY A C 1
ATOM 1606 O O . GLY A 1 198 ? 80.69954 26.85420 37.77256 1.000 24.28173 199 GLY A O 1
ATOM 1607 N N . LEU A 1 199 ? 81.84978 25.01231 38.43204 1.000 23.21477 200 LEU A N 1
ATOM 1608 C CA . LEU A 1 199 ? 80.67487 24.23217 38.81925 1.000 25.65071 200 LEU A CA 1
ATOM 1609 C C . LEU A 1 199 ? 79.69994 25.04733 39.66822 1.000 26.29391 200 LEU A C 1
ATOM 1610 O O . LEU A 1 199 ? 78.51993 25.17801 39.31569 1.000 20.99769 200 LEU A O 1
ATOM 1615 N N . LEU A 1 200 ? 80.17073 25.59663 40.79801 1.000 23.81852 201 LEU A N 1
ATOM 1616 C CA . LEU A 1 200 ? 79.26224 26.31514 41.69452 1.000 23.65473 201 LEU A CA 1
ATOM 1617 C C . LEU A 1 200 ? 78.61679 27.50685 41.00069 1.000 23.29080 201 LEU A C 1
ATOM 1618 O O . LEU A 1 200 ? 77.43842 27.80114 41.23302 1.000 24.08388 201 LEU A O 1
ATOM 1623 N N . CYS A 1 201 ? 79.36960 28.20096 40.14866 1.000 21.82007 202 CYS A N 1
ATOM 1624 C CA . CYS A 1 201 ? 78.80209 29.30214 39.38002 1.000 20.46784 202 CYS A CA 1
ATOM 1625 C C . CYS A 1 201 ? 77.65766 28.82380 38.48958 1.000 19.90850 202 CYS A C 1
ATOM 1626 O O . CYS A 1 201 ? 76.56462 29.40049 38.49997 1.000 20.89339 202 CYS A O 1
ATOM 1629 N N . ASP A 1 202 ? 77.89080 27.76870 37.70836 1.000 21.85559 203 ASP A N 1
ATOM 1630 C CA . ASP A 1 202 ? 76.87220 27.32161 36.75114 1.000 20.14343 203 ASP A CA 1
ATOM 1631 C C . ASP A 1 202 ? 75.61090 26.82260 37.45209 1.000 24.16503 203 ASP A C 1
ATOM 1632 O O . ASP A 1 202 ? 74.49496 27.04187 36.96136 1.000 21.17969 203 ASP A O 1
ATOM 1637 N N . LEU A 1 203 ? 75.76815 26.11245 38.57305 1.000 20.00841 204 LEU A N 1
ATOM 1638 C CA . LEU A 1 203 ? 74.60079 25.64937 39.31367 1.000 17.84302 204 LEU A CA 1
ATOM 1639 C C . LEU A 1 203 ? 73.69627 26.80191 39.71845 1.000 20.92649 204 LEU A C 1
ATOM 1640 O O . LEU A 1 203 ? 72.47769 26.61405 39.84151 1.000 20.49611 204 LEU A O 1
ATOM 1645 N N . LEU A 1 204 ? 74.26157 27.99171 39.91180 1.000 16.50974 205 LEU A N 1
ATOM 1646 C CA . LEU A 1 204 ? 73.48347 29.15620 40.30544 1.000 20.58131 205 LEU A CA 1
ATOM 1647 C C . LEU A 1 204 ? 73.14009 30.08349 39.15191 1.000 21.03745 205 LEU A C 1
ATOM 1648 O O . LEU A 1 204 ? 72.28986 30.96337 39.32738 1.000 21.29317 205 LEU A O 1
ATOM 1653 N N . TRP A 1 205 ? 73.74894 29.90539 37.97370 1.000 18.80265 206 TRP A N 1
ATOM 1654 C CA . TRP A 1 205 ? 73.65386 30.92289 36.93797 1.000 15.37539 206 TRP A CA 1
ATOM 1655 C C . TRP A 1 205 ? 73.20178 30.43226 35.55995 1.000 19.66670 206 TRP A C 1
ATOM 1656 O O . TRP A 1 205 ? 72.75061 31.26489 34.77055 1.000 19.28656 206 TRP A O 1
ATOM 1667 N N . SER A 1 206 ? 73.31589 29.14811 35.22961 1.000 18.66342 207 SER A N 1
ATOM 1668 C CA . SER A 1 206 ? 73.09425 28.77240 33.83392 1.000 18.36271 207 SER A CA 1
ATOM 1669 C C . SER A 1 206 ? 71.59977 28.71200 33.49296 1.000 20.34616 207 SER A C 1
ATOM 1670 O O . SER A 1 206 ? 70.73899 28.60901 34.37099 1.000 17.12364 207 SER A O 1
ATOM 1673 N N . ASP A 1 207 ? 71.30014 28.77774 32.18554 1.000 20.31405 208 ASP A N 1
ATOM 1674 C CA . ASP A 1 207 ? 69.94042 28.85860 31.65421 1.000 18.21828 208 ASP A CA 1
ATOM 1675 C C . ASP A 1 207 ? 69.72571 27.84634 30.53749 1.000 21.24254 208 ASP A C 1
ATOM 1676 O O . ASP A 1 207 ? 70.60613 27.65455 29.70071 1.000 18.79650 208 ASP A O 1
ATOM 1681 N N . PRO A 1 208 ? 68.55213 27.22506 30.47185 1.000 20.78613 209 PRO A N 1
ATOM 1682 C CA . PRO A 1 208 ? 68.21098 26.41729 29.29521 1.000 22.31462 209 PRO A CA 1
ATOM 1683 C C . PRO A 1 208 ? 67.94502 27.30169 28.09275 1.000 22.01334 209 PRO A C 1
ATOM 1684 O O . PRO A 1 208 ? 67.45470 28.42568 28.21626 1.000 23.49714 209 PRO A O 1
ATOM 1688 N N . ASP A 1 209 ? 68.25149 26.76638 26.90970 1.000 21.38576 210 ASP A N 1
ATOM 1689 C CA . ASP A 1 209 ? 68.00364 27.49554 25.66659 1.000 26.36172 210 ASP A CA 1
ATOM 1690 C C . ASP A 1 209 ? 67.74292 26.47506 24.56714 1.000 25.63503 210 ASP A C 1
ATOM 1691 O O . ASP A 1 209 ? 68.65330 25.73492 24.18491 1.000 24.19120 210 ASP A O 1
ATOM 1696 N N . LYS A 1 210 ? 66.50892 26.43576 24.05476 1.000 27.41471 211 LYS A N 1
ATOM 1697 C CA . LYS A 1 210 ? 66.19021 25.47272 23.00545 1.000 23.40495 211 LYS A CA 1
ATOM 1698 C C . LYS A 1 210 ? 66.95841 25.72767 21.71528 1.000 25.21596 211 LYS A C 1
ATOM 1699 O O . LYS A 1 210 ? 67.04325 24.82287 20.88115 1.000 25.92326 211 LYS A O 1
ATOM 1705 N N . ASP A 1 211 ? 67.51731 26.91803 21.53902 1.000 23.12460 212 ASP A N 1
ATOM 1706 C CA . ASP A 1 211 ? 68.14491 27.31111 20.28276 1.000 23.01069 212 ASP A CA 1
ATOM 1707 C C . ASP A 1 211 ? 69.63256 26.99023 20.22198 1.000 28.17309 212 ASP A C 1
ATOM 1708 O O . ASP A 1 211 ? 70.27777 27.29555 19.21511 1.000 23.61396 212 ASP A O 1
ATOM 1713 N N . VAL A 1 212 ? 70.19518 26.40354 21.26898 1.000 22.16279 213 VAL A N 1
ATOM 1714 C CA . VAL A 1 212 ? 71.56907 25.92421 21.25566 1.000 20.73488 213 VAL A CA 1
ATOM 1715 C C . VAL A 1 212 ? 71.53664 24.39758 21.31200 1.000 25.06433 213 VAL A C 1
ATOM 1716 O O . VAL A 1 212 ? 70.67956 23.80591 21.98229 1.000 23.24200 213 VAL A O 1
ATOM 1720 N N A GLN A 1 213 ? 72.45724 23.76831 20.57884 0.549 27.38697 214 GLN A N 1
ATOM 1721 N N B GLN A 1 213 ? 72.45934 23.76026 20.58737 0.451 27.39668 214 GLN A N 1
ATOM 1722 C CA A GLN A 1 213 ? 72.51291 22.31127 20.53586 0.549 29.43072 214 GLN A CA 1
ATOM 1723 C CA B GLN A 1 213 ? 72.47709 22.30066 20.56170 0.451 29.42255 214 GLN A CA 1
ATOM 1724 C C A GLN A 1 213 ? 73.12742 21.74695 21.80971 0.549 28.80282 214 GLN A C 1
ATOM 1725 C C B GLN A 1 213 ? 73.13366 21.72917 21.81236 0.451 28.81503 214 GLN A C 1
ATOM 1726 O O A GLN A 1 213 ? 72.57170 20.83058 22.42609 0.549 31.93921 214 GLN A O 1
ATOM 1727 O O B GLN A 1 213 ? 72.60827 20.78771 22.41749 0.451 31.92679 214 GLN A O 1
ATOM 1738 N N . GLY A 1 214 ? 74.27268 22.28560 22.21543 1.000 24.96041 215 GLY A N 1
ATOM 1739 C CA . GLY A 1 214 ? 74.95082 21.85224 23.42127 1.000 28.57394 215 GLY A CA 1
ATOM 1740 C C . GLY A 1 214 ? 75.05586 22.99045 24.41525 1.000 27.16790 215 GLY A C 1
ATOM 1741 O O . GLY A 1 214 ? 74.05546 23.36002 25.03260 1.000 22.15484 215 GLY A O 1
ATOM 1742 N N . TRP A 1 215 ? 76.24465 23.57420 24.55540 1.000 27.41969 216 TRP A N 1
ATOM 1743 C CA . TRP A 1 215 ? 76.49623 24.65669 25.50017 1.000 21.14457 216 TRP A CA 1
ATOM 1744 C C . TRP A 1 215 ? 76.74644 25.94993 24.73710 1.000 29.70288 216 TRP A C 1
ATOM 1745 O O . TRP A 1 215 ? 77.56385 25.98073 23.81062 1.000 25.01926 216 TRP A O 1
ATOM 1756 N N . GLY A 1 216 ? 76.04207 27.01840 25.11976 1.000 23.40851 217 GLY A N 1
ATOM 1757 C CA . GLY A 1 216 ? 76.25609 28.32922 24.54827 1.000 23.10315 217 GLY A CA 1
ATOM 1758 C C . GLY A 1 216 ? 76.74830 29.30153 25.61168 1.000 32.25658 217 GLY A C 1
ATOM 1759 O O . GLY A 1 216 ? 76.78701 28.97979 26.80485 1.000 29.14490 217 GLY A O 1
ATOM 1760 N N . GLU A 1 217 ? 77.13899 30.49569 25.16863 1.000 28.35749 218 GLU A N 1
ATOM 1761 C CA . GLU A 1 217 ? 77.55254 31.53908 26.10000 1.000 38.41054 218 GLU A CA 1
ATOM 1762 C C . GLU A 1 217 ? 76.31724 32.28485 26.58649 1.000 30.09639 218 GLU A C 1
ATOM 1763 O O . GLU A 1 217 ? 75.34777 32.45063 25.84543 1.000 37.47656 218 GLU A O 1
ATOM 1769 N N . ASN A 1 218 ? 76.34259 32.71174 27.84445 1.000 26.34301 219 ASN A N 1
ATOM 1770 C CA . ASN A 1 218 ? 75.14624 33.22936 28.49586 1.000 27.81620 219 ASN A CA 1
ATOM 1771 C C . ASN A 1 218 ? 75.12663 34.75402 28.47528 1.000 29.12164 219 ASN A C 1
ATOM 1772 O O . ASN A 1 218 ? 76.11698 35.40637 28.81639 1.000 28.06680 219 ASN A O 1
ATOM 1777 N N . ASP A 1 219 ? 73.97158 35.31079 28.09942 1.000 30.17808 220 ASP A N 1
ATOM 1778 C CA . ASP A 1 219 ? 73.78715 36.75695 28.00434 1.000 32.53178 220 ASP A CA 1
ATOM 1779 C C . ASP A 1 219 ? 74.03408 37.47408 29.31737 1.000 30.58387 220 ASP A C 1
ATOM 1780 O O . ASP A 1 219 ? 74.26840 38.68787 29.30491 1.000 33.39263 220 ASP A O 1
ATOM 1785 N N . ARG A 1 220 ? 73.96016 36.76389 30.44629 1.000 29.10387 221 ARG A N 1
ATOM 1786 C CA . ARG A 1 220 ? 74.18232 37.39263 31.73660 1.000 27.59154 221 ARG A CA 1
ATOM 1787 C C . ARG A 1 220 ? 75.63180 37.79905 31.94590 1.000 31.21869 221 ARG A C 1
ATOM 1788 O O . ARG A 1 220 ? 75.93786 38.45217 32.95078 1.000 30.08778 221 ARG A O 1
ATOM 1796 N N . GLY A 1 221 ? 76.53141 37.40115 31.05550 1.000 29.60075 222 GLY A N 1
ATOM 1797 C CA . GLY A 1 221 ? 77.93447 37.69581 31.21128 1.000 33.31457 222 GLY A CA 1
ATOM 1798 C C . GLY A 1 221 ? 78.72549 36.65841 31.97688 1.000 31.49945 222 GLY A C 1
ATOM 1799 O O . GLY A 1 221 ? 79.95509 36.75864 32.01792 1.000 31.97975 222 GLY A O 1
ATOM 1800 N N . VAL A 1 222 ? 78.07654 35.67259 32.59545 1.000 31.03966 223 VAL A N 1
ATOM 1801 C CA . VAL A 1 222 ? 78.79278 34.55034 33.19251 1.000 33.46251 223 VAL A CA 1
ATOM 1802 C C . VAL A 1 222 ? 78.05214 33.25972 32.87213 1.000 28.33121 223 VAL A C 1
ATOM 1803 O O . VAL A 1 222 ? 76.89755 33.26749 32.44067 1.000 23.57170 223 VAL A O 1
ATOM 1807 N N . SER A 1 223 ? 78.75554 32.14215 33.07394 1.000 23.68069 224 SER A N 1
ATOM 1808 C CA . SER A 1 223 ? 78.17827 30.81018 32.92350 1.000 23.02004 224 SER A CA 1
ATOM 1809 C C . SER A 1 223 ? 77.67691 30.56175 31.50124 1.000 23.73963 224 SER A C 1
ATOM 1810 O O . SER A 1 223 ? 78.09435 31.24581 30.56013 1.000 26.46295 224 SER A O 1
ATOM 1813 N N . PHE A 1 224 ? 76.76605 29.60361 31.34087 1.000 23.80313 225 PHE A N 1
ATOM 1814 C CA . PHE A 1 224 ? 76.44040 29.03253 30.04154 1.000 22.10017 225 PHE A CA 1
ATOM 1815 C C . PHE A 1 224 ? 74.93271 28.93445 29.84129 1.000 25.42024 225 PHE A C 1
ATOM 1816 O O . PHE A 1 224 ? 74.13991 29.06633 30.77754 1.000 20.14528 225 PHE A O 1
ATOM 1824 N N . THR A 1 225 ? 74.55285 28.69932 28.58833 1.000 22.99795 226 THR A N 1
ATOM 1825 C CA . THR A 1 225 ? 73.26911 28.11150 28.23620 1.000 23.76959 226 THR A CA 1
ATOM 1826 C C . THR A 1 225 ? 73.48100 26.64610 27.86664 1.000 24.54410 226 THR A C 1
ATOM 1827 O O . THR A 1 225 ? 74.57676 26.24506 27.47524 1.000 21.70061 226 THR A O 1
ATOM 1831 N N . PHE A 1 226 ? 72.42764 25.83829 27.99892 1.000 20.51331 227 PHE A N 1
ATOM 1832 C CA . PHE A 1 226 ? 72.49724 24.42464 27.65832 1.000 21.86018 227 PHE A CA 1
ATOM 1833 C C . PHE A 1 226 ? 71.22306 24.02470 26.93258 1.000 23.12689 227 PHE A C 1
ATOM 1834 O O . PHE A 1 226 ? 70.13155 24.48171 27.28422 1.000 20.88754 227 PHE A O 1
ATOM 1842 N N . GLY A 1 227 ? 71.36816 23.18112 25.90258 1.000 24.82653 228 GLY A N 1
ATOM 1843 C CA . GLY A 1 227 ? 70.24199 22.77845 25.08307 1.000 20.62103 228 GLY A CA 1
ATOM 1844 C C . GLY A 1 227 ? 69.50768 21.55171 25.61801 1.000 24.06456 228 GLY A C 1
ATOM 1845 O O . GLY A 1 227 ? 69.84493 20.97098 26.64982 1.000 20.45547 228 GLY A O 1
ATOM 1846 N N . ALA A 1 228 ? 68.47780 21.14612 24.86595 1.000 19.50920 229 ALA A N 1
ATOM 1847 C CA . ALA A 1 228 ? 67.66824 19.99674 25.25598 1.000 21.27155 229 ALA A CA 1
ATOM 1848 C C . ALA A 1 228 ? 68.47406 18.70489 25.26961 1.000 24.77188 229 ALA A C 1
ATOM 1849 O O . ALA A 1 228 ? 68.21029 17.81968 26.09261 1.000 27.95791 229 ALA A O 1
ATOM 1851 N N . GLU A 1 229 ? 69.44946 18.56600 24.37121 1.000 24.59301 230 GLU A N 1
ATOM 1852 C CA . GLU A 1 229 ? 70.23255 17.33735 24.36625 1.000 23.25400 230 GLU A CA 1
ATOM 1853 C C . GLU A 1 229 ? 71.08631 17.21904 25.62345 1.000 22.66467 230 GLU A C 1
ATOM 1854 O O . GLU A 1 229 ? 71.26906 16.10974 26.13525 1.000 22.10589 230 GLU A O 1
ATOM 1860 N N . VAL A 1 230 ? 71.59795 18.34084 26.14511 1.000 20.36586 231 VAL A N 1
ATOM 1861 C CA . VAL A 1 230 ? 72.36382 18.29755 27.39484 1.000 20.50256 231 VAL A CA 1
ATOM 1862 C C . VAL A 1 230 ? 71.48428 17.80470 28.53930 1.000 22.40454 231 VAL A C 1
ATOM 1863 O O . VAL A 1 230 ? 71.91138 16.99542 29.37349 1.000 18.24875 231 VAL A O 1
ATOM 1867 N N . VAL A 1 231 ? 70.24392 18.29412 28.60290 1.000 20.35689 232 VAL A N 1
ATOM 1868 C CA . VAL A 1 231 ? 69.31487 17.84638 29.63954 1.000 21.82577 232 VAL A CA 1
ATOM 1869 C C . VAL A 1 231 ? 69.05260 16.35003 29.51203 1.000 21.32708 232 VAL A C 1
ATOM 1870 O O . VAL A 1 231 ? 69.11362 15.60435 30.49738 1.000 22.21383 232 VAL A O 1
ATOM 1874 N N . ALA A 1 232 ? 68.74049 15.89310 28.29569 1.000 21.72669 233 ALA A N 1
ATOM 1875 C CA . ALA A 1 232 ? 68.44201 14.47919 28.08611 1.000 21.58016 233 ALA A CA 1
ATOM 1876 C C . ALA A 1 232 ? 69.61194 13.59071 28.50159 1.000 23.52236 233 ALA A C 1
ATOM 1877 O O . ALA A 1 232 ? 69.41389 12.56451 29.16073 1.000 25.53399 233 ALA A O 1
ATOM 1879 N N . LYS A 1 233 ? 70.83923 13.96356 28.12567 1.000 19.95277 234 LYS A N 1
ATOM 1880 C CA . LYS A 1 233 ? 71.99737 13.15931 28.51944 1.000 20.79703 234 LYS A CA 1
ATOM 1881 C C . LYS A 1 233 ? 72.20231 13.17835 30.03121 1.000 24.11514 234 LYS A C 1
ATOM 1882 O O . LYS A 1 233 ? 72.59130 12.16697 30.63288 1.000 22.79344 234 LYS A O 1
ATOM 1888 N N . PHE A 1 234 ? 71.96337 14.32331 30.66196 1.000 25.02801 235 PHE A N 1
ATOM 1889 C CA . PHE A 1 234 ? 72.18926 14.42891 32.10222 1.000 23.38664 235 PHE A CA 1
ATOM 1890 C C . PHE A 1 234 ? 71.21204 13.54714 32.87475 1.000 23.94382 235 PHE A C 1
ATOM 1891 O O . PHE A 1 234 ? 71.61167 12.77962 33.76021 1.000 22.98140 235 PHE A O 1
ATOM 1899 N N . LEU A 1 235 ? 69.92243 13.63789 32.53860 1.000 21.35453 236 LEU A N 1
ATOM 1900 C CA . LEU A 1 235 ? 68.92440 12.77958 33.16449 1.000 25.57422 236 LEU A CA 1
ATOM 1901 C C . LEU A 1 235 ? 69.22823 11.30508 32.92741 1.000 27.73690 236 LEU A C 1
ATOM 1902 O O . LEU A 1 235 ? 69.11060 10.48144 33.84387 1.000 23.17781 236 LEU A O 1
ATOM 1907 N N . HIS A 1 236 ? 69.59927 10.94838 31.69767 1.000 24.53015 237 HIS A N 1
ATOM 1908 C CA . HIS A 1 236 ? 69.90400 9.55112 31.41056 1.000 25.81715 237 HIS A CA 1
ATOM 1909 C C . HIS A 1 236 ? 71.05907 9.05391 32.27124 1.000 28.82837 237 HIS A C 1
ATOM 1910 O O . HIS A 1 236 ? 70.96340 7.99044 32.89494 1.000 24.72429 237 HIS A O 1
ATOM 1917 N N . LYS A 1 237 ? 72.14198 9.83126 32.34418 1.000 22.01120 238 LYS A N 1
ATOM 1918 C CA . LYS A 1 237 ? 73.34455 9.38400 33.03795 1.000 24.17197 238 LYS A CA 1
ATOM 1919 C C . LYS A 1 237 ? 73.10826 9.18823 34.53089 1.000 27.54871 238 LYS A C 1
ATOM 1920 O O . LYS A 1 237 ? 73.71754 8.30045 35.13608 1.000 27.88537 238 LYS A O 1
ATOM 1926 N N . HIS A 1 238 ? 72.21938 9.97635 35.14070 1.000 24.55180 239 HIS A N 1
ATOM 1927 C CA . HIS A 1 238 ? 72.01413 9.93390 36.58600 1.000 27.15897 239 HIS A CA 1
ATOM 1928 C C . HIS A 1 238 ? 70.69737 9.28622 36.99333 1.000 26.19791 239 HIS A C 1
ATOM 1929 O O . HIS A 1 238 ? 70.33706 9.32517 38.17815 1.000 23.56891 239 HIS A O 1
ATOM 1936 N N . ASP A 1 239 ? 69.99305 8.66509 36.04693 1.000 24.42776 240 ASP A N 1
ATOM 1937 C CA . ASP A 1 239 ? 68.72693 7.97763 36.30746 1.000 24.22917 240 ASP A CA 1
ATOM 1938 C C . ASP A 1 239 ? 67.71536 8.91417 36.96616 1.000 25.52983 240 ASP A C 1
ATOM 1939 O O . ASP A 1 239 ? 67.03527 8.54227 37.92099 1.000 27.10131 240 ASP A O 1
ATOM 1944 N N . LEU A 1 240 ? 67.61704 10.13565 36.44226 1.000 25.22355 241 LEU A N 1
ATOM 1945 C CA . LEU A 1 240 ? 66.70796 11.16569 36.92325 1.000 20.69096 241 LEU A CA 1
ATOM 1946 C C . LEU A 1 240 ? 65.57931 11.36587 35.91897 1.000 24.12096 241 LEU A C 1
ATOM 1947 O O . LEU A 1 240 ? 65.70522 11.01582 34.74402 1.000 24.57257 241 LEU A O 1
ATOM 1952 N N . ASP A 1 241 ? 64.46738 11.93342 36.39409 1.000 21.59856 242 ASP A N 1
ATOM 1953 C CA . ASP A 1 241 ? 63.31707 12.21017 35.53849 1.000 21.54310 242 ASP A CA 1
ATOM 1954 C C . ASP A 1 241 ? 63.15311 13.67481 35.17136 1.000 19.95001 242 ASP A C 1
ATOM 1955 O O . ASP A 1 241 ? 62.57158 13.97234 34.12873 1.000 18.99024 242 ASP A O 1
ATOM 1960 N N . LEU A 1 242 ? 63.64330 14.59198 35.99938 1.000 20.74619 243 LEU A N 1
ATOM 1961 C CA . LEU A 1 242 ? 63.26734 15.98991 35.87115 1.000 17.83610 243 LEU A CA 1
ATOM 1962 C C . LEU A 1 242 ? 64.35023 16.86404 36.47812 1.000 20.99940 243 LEU A C 1
ATOM 1963 O O . LEU A 1 242 ? 64.91812 16.52726 37.51928 1.000 20.38920 243 LEU A O 1
ATOM 1968 N N . ILE A 1 243 ? 64.61421 17.98777 35.82519 1.000 18.35846 244 ILE A N 1
ATOM 1969 C CA . ILE A 1 243 ? 65.34162 19.10087 36.41962 1.000 18.41513 244 ILE A CA 1
ATOM 1970 C C . ILE A 1 243 ? 64.32533 20.16017 36.82349 1.000 21.28334 244 ILE A C 1
ATOM 1971 O O . ILE A 1 243 ? 63.43942 20.51515 36.03206 1.000 20.77150 244 ILE A O 1
ATOM 1976 N N . CYS A 1 244 ? 64.41461 20.62414 38.07175 1.000 22.04205 245 CYS A N 1
ATOM 1977 C CA . CYS A 1 244 ? 63.56292 21.68845 38.59807 1.000 21.06904 245 CYS A CA 1
ATOM 1978 C C . CYS A 1 244 ? 64.45606 22.85820 38.99281 1.000 21.35106 245 CYS A C 1
ATOM 1979 O O . CYS A 1 244 ? 65.28383 22.73143 39.89834 1.000 21.08557 245 CYS A O 1
ATOM 1982 N N . ARG A 1 245 ? 64.31029 23.99098 38.31127 1.000 20.95864 246 ARG A N 1
ATOM 1983 C CA . ARG A 1 245 ? 65.16294 25.14691 38.55809 1.000 18.99096 246 ARG A CA 1
ATOM 1984 C C . ARG A 1 245 ? 64.31928 26.41201 38.50528 1.000 20.69088 246 ARG A C 1
ATOM 1985 O O . ARG A 1 245 ? 63.11343 26.37006 38.24900 1.000 23.59194 246 ARG A O 1
ATOM 1993 N N . ALA A 1 246 ? 64.97054 27.54724 38.74911 1.000 20.23681 247 ALA A N 1
ATOM 1994 C CA . ALA A 1 246 ? 64.29447 28.83620 38.81533 1.000 19.81871 247 ALA A CA 1
ATOM 1995 C C . ALA A 1 246 ? 65.02135 29.85163 37.93279 1.000 18.21882 247 ALA A C 1
ATOM 1996 O O . ALA A 1 246 ? 65.25830 29.57365 36.75011 1.000 20.02637 247 ALA A O 1
ATOM 1998 N N . HIS A 1 247 ? 65.32027 31.04028 38.47680 1.000 16.01712 248 HIS A N 1
ATOM 1999 C CA . HIS A 1 247 ? 66.34758 31.93919 37.94148 1.000 17.26681 248 HIS A CA 1
ATOM 2000 C C . HIS A 1 247 ? 65.86203 32.78201 36.74852 1.000 19.16746 248 HIS A C 1
ATOM 2001 O O . HIS A 1 247 ? 66.44946 33.82814 36.45584 1.000 20.90690 248 HIS A O 1
ATOM 2008 N N . GLN A 1 248 ? 64.80757 32.36170 36.04389 1.000 19.20982 249 GLN A N 1
ATOM 2009 C CA . GLN A 1 248 ? 64.25480 33.14396 34.93670 1.000 15.26069 249 GLN A CA 1
ATOM 2010 C C . GLN A 1 248 ? 62.75911 33.36796 35.12675 1.000 20.33400 249 GLN A C 1
ATOM 2011 O O . GLN A 1 248 ? 62.01758 32.41084 35.37520 1.000 19.94216 249 GLN A O 1
ATOM 2017 N N . VAL A 1 249 ? 62.31092 34.62000 34.96185 1.000 19.42138 250 VAL A N 1
ATOM 2018 C CA . VAL A 1 249 ? 60.88628 34.93076 35.05504 1.000 17.60255 250 VAL A CA 1
ATOM 2019 C C . VAL A 1 249 ? 60.13197 34.23748 33.92914 1.000 19.08432 250 VAL A C 1
ATOM 2020 O O . VAL A 1 249 ? 60.56479 34.24112 32.76722 1.000 25.73962 250 VAL A O 1
ATOM 2024 N N . VAL A 1 250 ? 58.99653 33.63515 34.26788 1.000 22.71938 251 VAL A N 1
ATOM 2025 C CA . VAL A 1 250 ? 58.17179 32.92317 33.29890 1.000 19.42225 251 VAL A CA 1
ATOM 2026 C C . VAL A 1 250 ? 56.72480 33.36689 33.45416 1.000 24.18451 251 VAL A C 1
ATOM 2027 O O . VAL A 1 250 ? 56.21642 33.49247 34.57467 1.000 20.58881 251 VAL A O 1
ATOM 2031 N N . GLU A 1 251 ? 56.05479 33.56580 32.31208 1.000 20.31545 252 GLU A N 1
ATOM 2032 C CA . GLU A 1 251 ? 54.74229 34.20308 32.28891 1.000 23.37041 252 GLU A CA 1
ATOM 2033 C C . GLU A 1 251 ? 53.73027 33.49594 33.18596 1.000 18.55453 252 GLU A C 1
ATOM 2034 O O . GLU A 1 251 ? 52.91576 34.15398 33.84302 1.000 24.07553 252 GLU A O 1
ATOM 2040 N N . ASP A 1 252 ? 53.74651 32.16441 33.21431 1.000 20.07165 253 ASP A N 1
ATOM 2041 C CA . ASP A 1 252 ? 52.74686 31.39949 33.95423 1.000 23.71315 253 ASP A CA 1
ATOM 2042 C C . ASP A 1 252 ? 53.18803 31.01871 35.35744 1.000 26.67214 253 ASP A C 1
ATOM 2043 O O . ASP A 1 252 ? 52.43119 30.33077 36.05242 1.000 22.32533 253 ASP A O 1
ATOM 2048 N N . GLY A 1 253 ? 54.38080 31.43862 35.78537 1.000 21.22992 254 GLY A N 1
ATOM 2049 C CA . GLY A 1 253 ? 54.93943 31.01263 37.05163 1.000 19.94414 254 GLY A CA 1
ATOM 2050 C C . GLY A 1 253 ? 55.64595 29.67669 37.01163 1.000 23.95221 254 GLY A C 1
ATOM 2051 O O . GLY A 1 253 ? 56.46007 29.38654 37.90207 1.000 21.44445 254 GLY A O 1
ATOM 2052 N N . TYR A 1 254 ? 55.36300 28.85294 36.00853 1.000 22.66623 255 TYR A N 1
ATOM 2053 C CA . TYR A 1 254 ? 56.11140 27.63770 35.75099 1.000 19.26207 255 TYR A CA 1
ATOM 2054 C C . TYR A 1 254 ? 56.19134 27.48387 34.24027 1.000 21.97123 255 TYR A C 1
ATOM 2055 O O . TYR A 1 254 ? 55.32933 27.98541 33.51190 1.000 23.50727 255 TYR A O 1
ATOM 2064 N N . GLU A 1 255 ? 57.22629 26.79498 33.76742 1.000 18.45399 256 GLU A N 1
ATOM 2065 C CA . GLU A 1 255 ? 57.44731 26.72042 32.32585 1.000 18.82494 256 GLU A CA 1
ATOM 2066 C C . GLU A 1 255 ? 58.29235 25.50443 32.00289 1.000 23.03568 256 GLU A C 1
ATOM 2067 O O . GLU A 1 255 ? 59.36716 25.33268 32.58545 1.000 19.42662 256 GLU A O 1
ATOM 2073 N N . PHE A 1 256 ? 57.80956 24.67630 31.07681 1.000 18.26652 257 PHE A N 1
ATOM 2074 C CA . PHE A 1 256 ? 58.49584 23.44055 30.73853 1.000 19.94917 257 PHE A CA 1
ATOM 2075 C C . PHE A 1 256 ? 59.54272 23.66053 29.65630 1.000 24.26472 257 PHE A C 1
ATOM 2076 O O . PHE A 1 256 ? 59.46022 24.58843 28.84288 1.000 24.24069 257 PHE A O 1
ATOM 2084 N N . PHE A 1 257 ? 60.51002 22.74950 29.63318 1.000 18.87896 258 PHE A N 1
ATOM 2085 C CA . PHE A 1 257 ? 61.58923 22.77598 28.66272 1.000 19.89748 258 PHE A CA 1
ATOM 2086 C C . PHE A 1 257 ? 61.95192 21.34483 28.29311 1.000 21.06751 258 PHE A C 1
ATOM 2087 O O . PHE A 1 257 ? 61.94010 20.45692 29.14782 1.000 20.60737 258 PHE A O 1
ATOM 2095 N N . ALA A 1 258 ? 62.26348 21.12927 27.01176 1.000 25.01204 259 ALA A N 1
ATOM 2096 C CA . ALA A 1 258 ? 62.75067 19.84455 26.51349 1.000 20.96097 259 ALA A CA 1
ATOM 2097 C C . ALA A 1 258 ? 61.78245 18.71060 26.85838 1.000 20.31766 259 ALA A C 1
ATOM 2098 O O . ALA A 1 258 ? 62.12381 17.75357 27.55004 1.000 22.76382 259 ALA A O 1
ATOM 2100 N N . LYS A 1 259 ? 60.55913 18.83472 26.34633 1.000 24.25629 260 LYS A N 1
ATOM 2101 C CA . LYS A 1 259 ? 59.51387 17.82357 26.52914 1.000 22.30950 260 LYS A CA 1
ATOM 2102 C C . LYS A 1 259 ? 59.30117 17.49889 28.00743 1.000 22.99820 260 LYS A C 1
ATOM 2103 O O . LYS A 1 259 ? 59.21184 16.33594 28.41131 1.000 26.54719 260 LYS A O 1
ATOM 2109 N N . ARG A 1 260 ? 59.21828 18.55026 28.81862 1.000 22.28522 261 ARG A N 1
ATOM 2110 C CA . ARG A 1 260 ? 58.95262 18.45069 30.25365 1.000 20.85635 261 ARG A CA 1
ATOM 2111 C C . ARG A 1 260 ? 60.04267 17.69493 31.00548 1.000 21.52600 261 ARG A C 1
ATOM 2112 O O . ARG A 1 260 ? 59.80088 17.17715 32.10289 1.000 23.03557 261 ARG A O 1
ATOM 2120 N N . GLN A 1 261 ? 61.25090 17.64091 30.44820 1.000 23.53914 262 GLN A N 1
ATOM 2121 C CA . GLN A 1 261 ? 62.39574 17.13163 31.19380 1.000 19.45799 262 GLN A CA 1
ATOM 2122 C C . GLN A 1 261 ? 62.95731 18.16224 32.16067 1.000 19.86576 262 GLN A C 1
ATOM 2123 O O . GLN A 1 261 ? 63.73054 17.80637 33.05478 1.000 21.06452 262 GLN A O 1
ATOM 2129 N N . LEU A 1 262 ? 62.58907 19.42404 31.99447 1.000 23.38384 263 LEU A N 1
ATOM 2130 C CA . LEU A 1 262 ? 63.02218 20.50197 32.86681 1.000 19.50901 263 LEU A CA 1
ATOM 2131 C C . LEU A 1 262 ? 61.82376 21.40317 33.11401 1.000 20.80128 263 LEU A C 1
ATOM 2132 O O . LEU A 1 262 ? 61.01598 21.62625 32.20901 1.000 20.33408 263 LEU A O 1
ATOM 2137 N N . VAL A 1 263 ? 61.68276 21.89929 34.33848 1.000 20.55915 264 VAL A N 1
ATOM 2138 C CA . VAL A 1 263 ? 60.70110 22.93901 34.61488 1.000 21.42874 264 VAL A CA 1
ATOM 2139 C C . VAL A 1 263 ? 61.40782 24.09513 35.30496 1.000 21.12368 264 VAL A C 1
ATOM 2140 O O . VAL A 1 263 ? 62.29588 23.89069 36.14271 1.000 23.53472 264 VAL A O 1
ATOM 2144 N N . THR A 1 264 ? 61.05059 25.30777 34.89768 1.000 17.98995 265 THR A N 1
ATOM 2145 C CA . THR A 1 264 ? 61.47149 26.53817 35.54492 1.000 19.81556 265 THR A CA 1
ATOM 2146 C C . THR A 1 264 ? 60.32020 27.03275 36.41225 1.000 20.06958 265 THR A C 1
ATOM 2147 O O . THR A 1 264 ? 59.18082 27.11972 35.94045 1.000 19.44404 265 THR A O 1
ATOM 2151 N N . LEU A 1 265 ? 60.61372 27.32262 37.67791 1.000 15.26260 266 LEU A N 1
ATOM 2152 C CA . LEU A 1 265 ? 59.65328 27.89538 38.61062 1.000 16.95748 266 LEU A CA 1
ATOM 2153 C C . LEU A 1 265 ? 60.05125 29.32689 38.93338 1.000 21.49303 266 LEU A C 1
ATOM 2154 O O . LEU A 1 265 ? 61.23865 29.64168 39.05425 1.000 20.57314 266 LEU A O 1
ATOM 2159 N N . PHE A 1 266 ? 59.05699 30.18705 39.10161 1.000 17.67389 267 PHE A N 1
ATOM 2160 C CA . PHE A 1 266 ? 59.30481 31.57278 39.46839 1.000 20.20363 267 PHE A CA 1
ATOM 2161 C C . PHE A 1 266 ? 58.12895 32.00640 40.32126 1.000 22.67240 267 PHE A C 1
ATOM 2162 O O . PHE A 1 266 ? 56.97965 31.90158 39.88167 1.000 19.81231 267 PHE A O 1
ATOM 2170 N N . SER A 1 267 ? 58.40474 32.46781 41.54004 1.000 21.26888 268 SER A N 1
ATOM 2171 C CA . SER A 1 267 ? 57.35621 32.61519 42.54176 1.000 21.50789 268 SER A CA 1
ATOM 2172 C C . SER A 1 267 ? 57.12738 34.06820 42.94935 1.000 22.84075 268 SER A C 1
ATOM 2173 O O . SER A 1 267 ? 56.50130 34.32354 43.97790 1.000 24.68311 268 SER A O 1
ATOM 2176 N N . ALA A 1 268 ? 57.61135 35.02088 42.15744 1.000 20.00060 269 ALA A N 1
ATOM 2177 C CA . ALA A 1 268 ? 57.37847 36.44374 42.38478 1.000 21.49865 269 ALA A CA 1
ATOM 2178 C C . ALA A 1 268 ? 56.46607 36.97598 41.28785 1.000 22.75274 269 ALA A C 1
ATOM 2179 O O . ALA A 1 268 ? 56.94592 37.32086 40.19355 1.000 22.67088 269 ALA A O 1
ATOM 2181 N N . PRO A 1 269 ? 55.15659 37.05227 41.51144 1.000 19.69031 270 PRO A N 1
ATOM 2182 C CA . PRO A 1 269 ? 54.26787 37.60693 40.47865 1.000 19.96573 270 PRO A CA 1
ATOM 2183 C C . PRO A 1 269 ? 54.58496 39.07317 40.23267 1.000 24.89672 270 PRO A C 1
ATOM 2184 O O . PRO A 1 269 ? 55.21032 39.74019 41.05698 1.000 26.32811 270 PRO A O 1
ATOM 2188 N N . ASN A 1 270 ? 54.13386 39.57790 39.08302 1.000 24.94175 271 ASN A N 1
ATOM 2189 C CA . ASN A 1 270 ? 54.37094 40.96991 38.69259 1.000 27.54927 271 ASN A CA 1
ATOM 2190 C C . A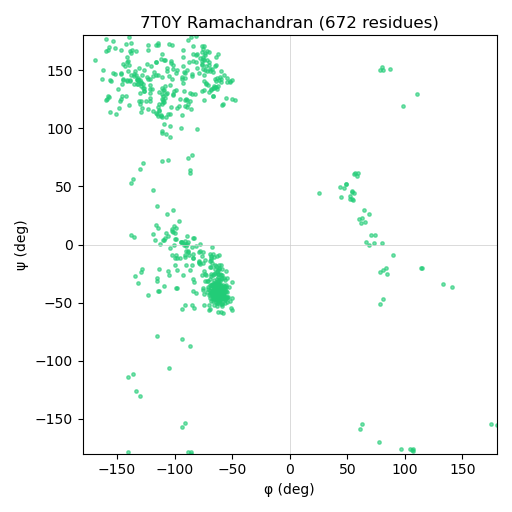SN A 1 270 ? 55.81371 41.37360 38.97950 1.000 29.62054 271 ASN A C 1
ATOM 2191 O O . ASN A 1 270 ? 56.07377 42.39661 39.61801 1.000 30.95398 271 ASN A O 1
ATOM 2196 N N . TYR A 1 271 ? 56.74983 40.54531 38.52792 1.000 25.83843 272 TYR A N 1
ATOM 2197 C CA . TYR A 1 271 ? 58.14482 40.63962 38.95067 1.000 25.00311 272 TYR A CA 1
ATOM 2198 C C . TYR A 1 271 ? 58.67593 42.06863 38.87696 1.000 28.46707 272 TYR A C 1
ATOM 2199 O O . TYR A 1 271 ? 58.62596 42.71019 37.82172 1.000 33.74286 272 TYR A O 1
ATOM 2208 N N . CYS A 1 272 ? 59.19077 42.54208 40.02264 1.000 34.18944 273 CYS A N 1
ATOM 2209 C CA . CYS A 1 272 ? 59.60923 43.91668 40.31892 1.000 43.78779 273 CYS A CA 1
ATOM 2210 C C . CYS A 1 272 ? 58.90090 44.98039 39.47903 1.000 43.89862 273 CYS A C 1
ATOM 2211 O O . CYS A 1 272 ? 59.53511 45.92179 38.98814 1.000 46.55347 273 CYS A O 1
ATOM 2214 N N . GLY A 1 273 ? 57.57955 44.84862 39.33547 1.000 46.72030 274 GLY A N 1
ATOM 2215 C CA . GLY A 1 273 ? 56.75267 45.83210 38.65706 1.000 38.95561 274 GLY A CA 1
ATOM 2216 C C . GLY A 1 273 ? 57.00370 45.98751 37.16880 1.000 48.76424 274 GLY A C 1
ATOM 2217 O O . GLY A 1 273 ? 56.37273 46.82515 36.51930 1.000 54.06476 274 GLY A O 1
ATOM 2218 N N . GLU A 1 274 ? 57.92376 45.19182 36.61646 1.000 50.75374 275 GLU A N 1
ATOM 2219 C CA . GLU A 1 274 ? 58.31102 45.28453 35.21228 1.000 51.78936 275 GLU A CA 1
ATOM 2220 C C . GLU A 1 274 ? 57.60757 44.27192 34.32050 1.000 49.54046 275 GLU A C 1
ATOM 2221 O O . GLU A 1 274 ? 57.53343 44.48539 33.10471 1.000 54.88227 275 GLU A O 1
ATOM 2227 N N . PHE A 1 275 ? 57.10955 43.17969 34.88671 1.000 48.22979 276 PHE A N 1
ATOM 2228 C CA . PHE A 1 275 ? 56.46643 42.11402 34.13694 1.000 47.69422 276 PHE A CA 1
ATOM 2229 C C . PHE A 1 275 ? 55.06143 41.89944 34.67904 1.000 46.06781 276 PHE A C 1
ATOM 2230 O O . PHE A 1 275 ? 54.69382 42.40029 35.74822 1.000 42.25604 276 PHE A O 1
ATOM 2238 N N . ASP A 1 276 ? 54.27301 41.14305 33.92244 1.000 43.47810 277 ASP A N 1
ATOM 2239 C CA . ASP A 1 276 ? 52.91146 40.83521 34.33591 1.000 44.64457 277 ASP A CA 1
ATOM 2240 C C . ASP A 1 276 ? 52.74690 39.33207 34.49328 1.000 43.29034 277 ASP A C 1
ATOM 2241 O O . ASP A 1 276 ? 51.76654 38.75181 34.01611 1.000 54.53583 277 ASP A O 1
ATOM 2246 N N . ASN A 1 277 ? 53.69865 38.70254 35.17409 1.000 28.24037 278 ASN A N 1
ATOM 2247 C CA . ASN A 1 277 ? 53.74632 37.25622 35.30299 1.000 27.36225 278 ASN A CA 1
ATOM 2248 C C . ASN A 1 277 ? 53.03548 36.78080 36.56258 1.000 24.98917 278 ASN A C 1
ATOM 2249 O O . ASN A 1 277 ? 52.94419 37.49302 37.57013 1.000 23.53510 278 ASN A O 1
ATOM 2254 N N . ALA A 1 278 ? 52.55397 35.54304 36.49997 1.000 20.49700 279 ALA A N 1
ATOM 2255 C CA . ALA A 1 278 ? 52.08167 34.85164 37.68769 1.000 21.51097 279 ALA A CA 1
ATOM 2256 C C . ALA A 1 278 ? 53.27450 34.26005 38.42929 1.000 25.23689 279 ALA A C 1
ATOM 2257 O O . ALA A 1 278 ? 54.37480 34.13512 37.88176 1.000 22.68887 279 ALA A O 1
ATOM 2259 N N . GLY A 1 279 ? 53.05617 33.91421 39.69064 1.000 22.83751 280 GLY A N 1
ATOM 2260 C CA . GLY A 1 279 ? 54.03787 33.18191 40.48052 1.000 23.80833 280 GLY A CA 1
ATOM 2261 C C . GLY A 1 279 ? 53.46917 31.81707 40.80427 1.000 27.08202 280 GLY A C 1
ATOM 2262 O O . GLY A 1 279 ? 52.25468 31.67461 40.99872 1.000 25.96476 280 GLY A O 1
ATOM 2263 N N . ALA A 1 280 ? 54.33409 30.80295 40.86168 1.000 17.98800 281 ALA A N 1
ATOM 2264 C CA . ALA A 1 280 ? 53.83780 29.45509 41.08941 1.000 18.68880 281 ALA A CA 1
ATOM 2265 C C . ALA A 1 280 ? 54.76965 28.68389 42.00383 1.000 17.42815 281 ALA A C 1
ATOM 2266 O O . ALA A 1 280 ? 55.93183 29.03944 42.19117 1.000 21.69403 281 ALA A O 1
ATOM 2268 N N . MET A 1 281 ? 54.22727 27.61195 42.56660 1.000 17.99331 282 MET A N 1
ATOM 2269 C CA . MET A 1 281 ? 54.99976 26.60352 43.26669 1.000 21.70025 282 MET A CA 1
ATOM 2270 C C . MET A 1 281 ? 54.57562 25.24822 42.72313 1.000 23.87984 282 MET A C 1
ATOM 2271 O O . MET A 1 281 ? 53.45872 25.08893 42.22336 1.000 21.13629 282 MET A O 1
ATOM 2276 N N . MET A 1 282 ? 55.49226 24.28658 42.77070 1.000 18.87420 283 MET A N 1
ATOM 2277 C CA . MET A 1 282 ? 55.23117 22.94281 42.28311 1.000 20.39605 283 MET A CA 1
ATOM 2278 C C . MET A 1 282 ? 54.98573 22.02417 43.46911 1.000 24.06532 283 MET A C 1
ATOM 2279 O O . MET A 1 282 ? 55.86175 21.86319 44.32899 1.000 19.45814 283 MET A O 1
ATOM 2284 N N . SER A 1 283 ? 53.78781 21.45035 43.52444 1.000 21.25490 284 SER A N 1
ATOM 2285 C CA . SER A 1 283 ? 53.44309 20.47630 44.54671 1.000 21.99258 284 SER A CA 1
ATOM 2286 C C . SER A 1 283 ? 53.81734 19.09147 44.03888 1.000 25.23734 284 SER A C 1
ATOM 2287 O O . SER A 1 283 ? 53.38026 18.67844 42.95655 1.000 28.02027 284 SER A O 1
ATOM 2290 N N . VAL A 1 284 ? 54.63952 18.38636 44.80792 1.000 23.88114 285 VAL A N 1
ATOM 2291 C CA . VAL A 1 284 ? 55.11880 17.05687 44.45200 1.000 24.61272 285 VAL A CA 1
ATOM 2292 C C . VAL A 1 284 ? 54.53684 16.09933 45.47668 1.000 25.72954 285 VAL A C 1
ATOM 2293 O O . VAL A 1 284 ? 54.93548 16.13630 46.64610 1.000 23.58677 285 VAL A O 1
ATOM 2297 N N . ASP A 1 285 ? 53.60247 15.23898 45.06966 1.000 21.57126 286 ASP A N 1
ATOM 2298 C CA . ASP A 1 285 ? 53.03623 14.35966 46.08323 1.000 24.25371 286 ASP A CA 1
ATOM 2299 C C . ASP A 1 285 ? 53.90935 13.11617 46.24359 1.000 22.78556 286 ASP A C 1
ATOM 2300 O O . ASP A 1 285 ? 54.95380 12.96686 45.60017 1.000 26.35742 286 ASP A O 1
ATOM 2305 N N . GLU A 1 286 ? 53.48154 12.21291 47.12909 1.000 26.75690 287 GLU A N 1
ATOM 2306 C CA . GLU A 1 286 ? 54.31201 11.07507 47.50285 1.000 26.11399 287 GLU A CA 1
ATOM 2307 C C . GLU A 1 286 ? 54.50056 10.07604 46.36933 1.000 29.08295 287 GLU A C 1
ATOM 2308 O O . GLU A 1 286 ? 55.37134 9.20642 46.47836 1.000 30.37604 287 GLU A O 1
ATOM 2314 N N . THR A 1 287 ? 53.74024 10.19083 45.28085 1.000 27.97817 288 THR A N 1
ATOM 2315 C CA . THR A 1 287 ? 53.95811 9.38001 44.09064 1.000 26.33290 288 THR A CA 1
ATOM 2316 C C . THR A 1 287 ? 54.83994 10.08509 43.07116 1.000 26.85399 288 THR A C 1
ATOM 2317 O O . THR A 1 287 ? 55.07363 9.53768 41.98816 1.000 33.49564 288 THR A O 1
ATOM 2321 N N . LEU A 1 288 ? 55.32786 11.28390 43.40114 1.000 29.69219 289 LEU A N 1
ATOM 2322 C CA . LEU A 1 288 ? 56.05757 12.16542 42.47990 1.000 26.17123 289 LEU A CA 1
ATOM 2323 C C . LEU A 1 288 ? 55.17591 12.64507 41.33362 1.000 27.14900 289 LEU A C 1
ATOM 2324 O O . LEU A 1 288 ? 55.66201 12.88888 40.22569 1.000 28.20886 289 LEU A O 1
ATOM 2329 N N . MET A 1 289 ? 53.87528 12.77355 41.58558 1.000 25.33834 290 MET A N 1
ATOM 2330 C CA . MET A 1 289 ? 53.00292 13.48955 40.66946 1.000 23.20431 290 MET A CA 1
ATOM 2331 C C . MET A 1 289 ? 53.12291 14.97792 40.96186 1.000 25.60379 290 MET A C 1
ATOM 2332 O O . MET A 1 289 ? 53.00259 15.40313 42.11464 1.000 22.84996 290 MET A O 1
ATOM 2337 N N . CYS A 1 290 ? 53.36564 15.76712 39.92219 1.000 19.38844 291 CYS A N 1
ATOM 2338 C CA . CYS A 1 290 ? 53.64424 17.18798 40.06460 1.000 21.32981 291 CYS A CA 1
ATOM 2339 C C . CYS A 1 290 ? 52.48054 18.00673 39.52443 1.000 25.38649 291 CYS A C 1
ATOM 2340 O O . CYS A 1 290 ? 51.98483 17.74080 38.42398 1.000 26.65719 291 CYS A O 1
ATOM 2343 N N . SER A 1 291 ? 52.05059 18.99675 40.29775 1.000 21.84970 292 SER A N 1
ATOM 2344 C CA . SER A 1 291 ? 51.02563 19.94781 39.89081 1.000 25.14352 292 SER A CA 1
ATOM 2345 C C . SER A 1 291 ? 51.46563 21.33603 40.34662 1.000 29.13530 292 SER A C 1
ATOM 2346 O O . S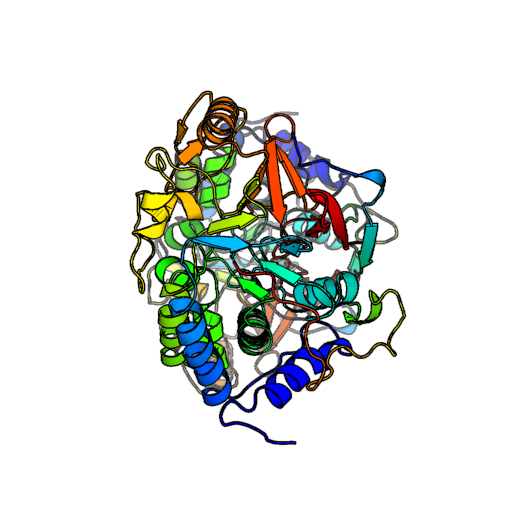ER A 1 291 ? 52.47084 21.48582 41.04269 1.000 25.74831 292 SER A O 1
ATOM 2349 N N . PHE A 1 292 ? 50.72215 22.37111 39.95587 1.000 23.70796 293 PHE A N 1
ATOM 2350 C CA . PHE A 1 292 ? 51.17544 23.73201 40.20510 1.000 20.92232 293 PHE A CA 1
ATOM 2351 C C . PHE A 1 292 ? 50.10193 24.53635 40.91673 1.000 26.19423 293 PHE A C 1
ATOM 2352 O O . PHE A 1 292 ? 48.92132 24.46719 40.56371 1.000 23.58105 293 PHE A O 1
ATOM 2360 N N . GLN A 1 293 ? 50.51632 25.26222 41.94465 1.000 21.82024 294 GLN A N 1
ATOM 2361 C CA . GLN A 1 293 ? 49.65145 26.19909 42.64483 1.000 26.11416 294 GLN A CA 1
ATOM 2362 C C . GLN A 1 293 ? 50.13612 27.60388 42.31986 1.000 28.54581 294 GLN A C 1
ATOM 2363 O O . GLN A 1 293 ? 51.30888 27.92696 42.53969 1.000 25.71880 294 GLN A O 1
ATOM 2369 N N . ILE A 1 294 ? 49.23734 28.42952 41.79418 1.000 22.87067 295 ILE A N 1
ATOM 2370 C CA . ILE A 1 294 ? 49.60160 29.64518 41.08648 1.000 24.72875 295 ILE A CA 1
ATOM 2371 C C . ILE A 1 294 ? 48.97109 30.85018 41.77369 1.000 30.87515 295 ILE A C 1
ATOM 2372 O O . ILE A 1 294 ? 47.80648 30.80759 42.18742 1.000 25.89706 295 ILE A O 1
ATOM 2377 N N . LEU A 1 295 ? 49.75726 31.91888 41.90935 1.000 20.89955 296 LEU A N 1
ATOM 2378 C CA . LEU A 1 295 ? 49.27178 33.23555 42.31566 1.000 24.80021 296 LEU A CA 1
ATOM 2379 C C . LEU A 1 295 ? 49.25810 34.12686 41.08062 1.000 24.84081 296 LEU A C 1
ATOM 2380 O O . LEU A 1 295 ? 50.31886 34.46619 40.54268 1.000 20.81580 296 LEU A O 1
ATOM 2385 N N . LYS A 1 296 ? 48.05893 34.50602 40.62939 1.000 23.30764 297 LYS A N 1
ATOM 2386 C CA . LYS A 1 296 ? 47.90639 35.19113 39.35211 1.000 23.90203 297 LYS A CA 1
ATOM 2387 C C . LYS A 1 296 ? 47.40765 36.60742 39.58635 1.000 27.32157 297 LYS A C 1
ATOM 2388 O O . LYS A 1 296 ? 46.32076 36.78539 40.16079 1.000 27.58773 297 LYS A O 1
ATOM 2394 N N . PRO A 1 297 ? 48.17132 37.62835 39.19690 1.000 25.57940 298 PRO A N 1
ATOM 2395 C CA . PRO A 1 297 ? 47.69042 39.00763 39.33255 1.000 30.70495 298 PRO A CA 1
ATOM 2396 C C . PRO A 1 297 ? 46.42504 39.25904 38.52363 1.000 41.03348 298 PRO A C 1
ATOM 2397 O O . PRO A 1 297 ? 46.24917 38.73987 37.41739 1.000 33.30024 298 PRO A O 1
ATOM 2401 N N . ALA A 1 298 ? 45.52642 40.05101 39.10673 1.000 39.12916 299 ALA A N 1
ATOM 2402 C CA . ALA A 1 298 ? 44.34770 40.52166 38.39058 1.000 40.61276 299 ALA A CA 1
ATOM 2403 C C . ALA A 1 298 ? 44.41771 42.03952 38.23026 1.000 47.38565 299 ALA A C 1
ATOM 2404 O O . ALA A 1 298 ? 44.79001 42.52992 37.15968 1.000 59.97098 299 ALA A O 1
ATOM 2406 N N . ASP A 1 299 ? 44.09391 42.78518 39.28925 1.000 53.46827 300 ASP A N 1
ATOM 2407 C CA . ASP A 1 299 ? 44.11166 44.26169 39.29221 1.000 51.70621 300 ASP A CA 1
ATOM 2408 C C . ASP A 1 299 ? 43.27385 44.87268 38.15971 1.000 65.27974 300 ASP A C 1
ATOM 2409 O O . ASP A 1 299 ? 43.73393 45.02567 37.02256 1.000 61.88818 300 ASP A O 1
ATOM 2415 N N . LYS B 2 2 ? 59.87983 7.82161 34.34990 1.000 51.06906 682 LYS B N 1
ATOM 2416 C CA . LYS B 2 2 ? 59.56932 6.49488 34.87171 1.000 50.39382 682 LYS B CA 1
ATOM 2417 C C . LYS B 2 2 ? 58.76557 6.56939 36.17494 1.000 49.08235 682 LYS B C 1
ATOM 2418 O O . LYS B 2 2 ? 57.94177 5.69634 36.44637 1.000 57.85809 682 LYS B O 1
ATOM 2420 N N . LYS B 2 3 ? 59.00506 7.60307 36.98555 1.000 41.27386 683 LYS B N 1
ATOM 2421 C CA . LYS B 2 3 ? 58.19329 7.82362 38.18335 1.000 27.61899 683 LYS B CA 1
ATOM 2422 C C . LYS B 2 3 ? 57.53693 9.19519 38.21299 1.000 29.95572 683 LYS B C 1
ATOM 2423 O O . LYS B 2 3 ? 56.36005 9.29539 38.57379 1.000 29.50281 683 LYS B O 1
ATOM 2429 N N . VAL B 2 4 ? 58.26089 10.25503 37.84939 1.000 23.80576 684 VAL B N 1
ATOM 2430 C CA . VAL B 2 4 ? 57.67819 11.59317 37.86267 1.000 23.57742 684 VAL B CA 1
ATOM 2431 C C . VAL B 2 4 ? 56.56864 11.67025 36.82052 1.000 24.97330 684 VAL B C 1
ATOM 2432 O O . VAL B 2 4 ? 56.71126 11.15649 35.70633 1.000 22.48141 684 VAL B O 1
ATOM 2436 N N . THR B 2 5 ? 55.43805 12.27780 37.19189 1.000 24.32918 685 THR B N 1
ATOM 2437 C CA . THR B 2 5 ? 54.33920 12.55314 36.27276 1.000 24.42204 685 THR B CA 1
ATOM 2438 C C . THR B 2 5 ? 53.79737 13.94428 36.56732 1.000 24.95193 685 THR B C 1
ATOM 2439 O O . THR B 2 5 ? 54.09031 14.54178 37.60464 1.000 24.37269 685 THR B O 1
ATOM 2443 N N . PHE B 2 6 ? 52.98938 14.46411 35.64737 1.000 23.77505 686 PHE B N 1
ATOM 2444 C CA . PHE B 2 6 ? 52.37184 15.77004 35.82446 1.000 24.40974 686 PHE B CA 1
ATOM 2445 C C . PHE B 2 6 ? 50.86241 15.62986 35.77900 1.000 28.53723 686 PHE B C 1
ATOM 2446 O O . PHE B 2 6 ? 50.31626 15.06367 34.82983 1.000 26.11288 686 PHE B O 1
ATOM 2454 N N . GLY B 2 7 ? 50.19618 16.13629 36.80643 1.000 25.20828 687 GLY B N 1
ATOM 2455 C CA . GLY B 2 7 ? 48.74779 16.16270 36.78810 1.000 24.77248 687 GLY B CA 1
ATOM 2456 C C . GLY B 2 7 ? 48.24188 17.58104 36.66616 1.000 24.47795 687 GLY B C 1
ATOM 2457 O O . GLY B 2 7 ? 47.71586 18.13260 37.63811 1.000 26.11788 687 GLY B O 1
ATOM 2458 N N . LEU B 2 8 ? 48.39934 18.18852 35.48345 1.000 22.24334 688 LEU B N 1
ATOM 2459 C CA . LEU B 2 8 ? 48.09126 19.60980 35.34084 1.000 24.13382 688 LEU B CA 1
ATOM 2460 C C . LEU B 2 8 ? 46.62694 19.91758 35.62046 1.000 28.31812 688 LEU B C 1
ATOM 2461 O O . LEU B 2 8 ? 46.30362 21.04516 36.01971 1.000 26.01891 688 LEU B O 1
ATOM 2466 N N . ASN B 2 9 ? 45.73927 18.93546 35.44729 1.000 27.67488 689 ASN B N 1
ATOM 2467 C CA . ASN B 2 9 ? 44.34290 19.12291 35.82309 1.000 30.27878 689 ASN B CA 1
ATOM 2468 C C . ASN B 2 9 ? 44.18829 19.39648 37.31554 1.000 33.37751 689 ASN B C 1
ATOM 2469 O O . ASN B 2 9 ? 43.14176 19.89792 37.74034 1.000 29.94601 689 ASN B O 1
ATOM 2474 N N . ARG B 2 10 ? 45.20456 19.08535 38.11940 1.000 24.45764 690 ARG B N 1
ATOM 2475 C CA . ARG B 2 10 ? 45.17650 19.37837 39.54500 1.000 28.77031 690 ARG B CA 1
ATOM 2476 C C . ARG B 2 10 ? 45.72183 20.76044 39.87871 1.000 28.15991 690 ARG B C 1
ATOM 2477 O O . ARG B 2 10 ? 45.78167 21.11684 41.06295 1.000 30.91287 690 ARG B O 1
ATOM 2485 N N . ASN B 2 11 ? 46.14211 21.52617 38.87445 1.000 26.35546 691 ASN B N 1
ATOM 2486 C CA . ASN B 2 11 ? 46.58569 22.89090 39.10739 1.000 24.78816 691 ASN B CA 1
ATOM 2487 C C . ASN B 2 11 ? 45.48549 23.70199 39.77185 1.000 31.13171 691 ASN B C 1
ATOM 2488 O O . ASN B 2 11 ? 44.29923 23.51760 39.49047 1.000 29.43362 691 ASN B O 1
ATOM 2493 N N . MET B 2 12 ? 45.88030 24.62513 40.63699 1.000 23.18332 692 MET B N 1
ATOM 2494 C CA . MET B 2 12 ? 44.92126 25.56176 41.19590 1.000 27.35710 692 MET B CA 1
ATOM 2495 C C . MET B 2 12 ? 45.51273 26.95950 41.18042 1.000 35.88873 692 MET B C 1
ATOM 2496 O O . MET B 2 12 ? 46.72425 27.13951 41.35779 1.000 27.98394 692 MET B O 1
ATOM 2501 N N . THR B 2 13 ? 44.64440 27.94258 40.95520 1.000 25.78653 693 THR B N 1
ATOM 2502 C CA . THR B 2 13 ? 45.05585 29.32438 40.76798 1.000 22.64946 693 THR B CA 1
ATOM 2503 C C . THR B 2 13 ? 44.24304 30.23205 41.67241 1.000 32.85283 693 THR B C 1
ATOM 2504 O O . THR B 2 13 ? 43.01047 30.15429 41.69049 1.000 23.77708 693 THR B O 1
ATOM 2508 N N . ALA B 2 14 ? 44.93574 31.09418 42.40558 1.000 28.35913 694 ALA B N 1
ATOM 2509 C CA . ALA B 2 14 ? 44.31264 32.14819 43.19413 1.000 30.54242 694 ALA B CA 1
ATOM 2510 C C . ALA B 2 14 ? 44.65530 33.47991 42.54383 1.000 30.98475 694 ALA B C 1
ATOM 2511 O O . ALA B 2 14 ? 45.83042 33.76328 42.29287 1.000 27.29087 694 ALA B O 1
ATOM 2513 N N . GLU B 2 15 ? 43.63156 34.26896 42.22905 1.000 29.92890 695 GLU B N 1
ATOM 2514 C CA . GLU B 2 15 ? 43.83225 35.61828 41.72093 1.000 29.27357 695 GLU B CA 1
ATOM 2515 C C . GLU B 2 15 ? 43.91168 36.59967 42.88044 1.000 26.49984 695 GLU B C 1
ATOM 2516 O O . GLU B 2 15 ? 43.30883 36.38802 43.93766 1.000 31.31201 695 GLU B O 1
ATOM 2522 N N . PHE B 2 16 ? 44.67119 37.67678 42.67962 1.000 28.37901 696 PHE B N 1
ATOM 2523 C CA . PHE B 2 16 ? 44.84457 38.67389 43.72748 1.000 25.52802 696 PHE B CA 1
ATOM 2524 C C . PHE B 2 16 ? 45.15579 40.02935 43.11077 1.000 26.65038 696 PHE B C 1
ATOM 2525 O O . PHE B 2 16 ? 45.77963 40.11808 42.05043 1.000 28.82169 696 PHE B O 1
ATOM 2533 N N . LYS B 2 17 ? 44.70338 41.08264 43.78454 1.000 26.54394 697 LYS B N 1
ATOM 2534 C CA . LYS B 2 17 ? 45.17389 42.43564 43.52602 1.000 24.99297 697 LYS B CA 1
ATOM 2535 C C . LYS B 2 17 ? 46.36096 42.73678 44.43349 1.000 27.12971 697 LYS B C 1
ATOM 2536 O O . LYS B 2 17 ? 46.42765 42.26274 45.57093 1.000 26.72192 697 LYS B O 1
ATOM 2542 N N . LYS B 2 18 ? 47.28689 43.55509 43.92377 1.000 30.39218 698 LYS B N 1
ATOM 2543 C CA . LYS B 2 18 ? 48.51161 43.85889 44.66192 1.000 31.64106 698 LYS B CA 1
ATOM 2544 C C . LYS B 2 18 ? 48.21847 44.48451 46.01844 1.000 26.45215 698 LYS B C 1
ATOM 2545 O O . LYS B 2 18 ? 49.00322 44.31252 46.95756 1.000 30.95001 698 LYS B O 1
ATOM 2551 N N . THR B 2 19 ? 47.09671 45.19644 46.14762 1.000 27.59106 699 THR B N 1
ATOM 2552 C CA . THR B 2 19 ? 46.73989 45.90403 47.37614 1.000 25.18289 699 THR B CA 1
ATOM 2553 C C . THR B 2 19 ? 45.91717 45.06381 48.35451 1.000 24.31730 699 THR B C 1
ATOM 2554 O O . THR B 2 19 ? 45.59318 45.55739 49.44190 1.000 24.56606 699 THR B O 1
ATOM 2558 N N . ASP B 2 20 ? 45.58541 43.81864 48.00378 1.000 25.10760 700 ASP B N 1
ATOM 2559 C CA . ASP B 2 20 ? 44.82089 42.92606 48.87082 1.000 24.35336 700 ASP B CA 1
ATOM 2560 C C . ASP B 2 20 ? 45.66578 42.42580 50.03627 1.000 29.06162 700 ASP B C 1
ATOM 2561 O O . ASP B 2 20 ? 46.82852 42.05051 49.85188 1.000 27.12809 700 ASP B O 1
ATOM 2566 N N . LYS B 2 21 ? 45.05955 42.36844 51.22496 1.000 24.43693 701 LYS B N 1
ATOM 2567 C CA A LYS B 2 21 ? 45.68627 41.68363 52.34914 0.562 24.91366 701 LYS B CA 1
ATOM 2568 C CA B LYS B 2 21 ? 45.69334 41.68921 52.34622 0.438 24.92677 701 LYS B CA 1
ATOM 2569 C C . LYS B 2 21 ? 46.02985 40.25297 51.95580 1.000 26.57797 701 LYS B C 1
ATOM 2570 O O . LYS B 2 21 ? 45.22586 39.55497 51.32950 1.000 24.13392 701 LYS B O 1
ATOM 2581 N N . SER B 2 22 ? 47.23512 39.81082 52.32756 1.000 22.62275 702 SER B N 1
ATOM 2582 C CA . SER B 2 22 ? 47.66635 38.47033 51.94532 1.000 22.12587 702 SER B CA 1
ATOM 2583 C C . SER B 2 22 ? 46.74552 37.39459 52.50713 1.000 21.51887 702 SER B C 1
ATOM 2584 O O . SER B 2 22 ? 46.54447 36.35571 51.86953 1.000 24.91727 702 SER B O 1
ATOM 2587 N N . ILE B 2 23 ? 46.15652 37.62978 53.68070 1.000 21.98684 703 ILE B N 1
ATOM 2588 C CA . ILE B 2 23 ? 45.26701 36.64216 54.27468 1.000 20.66150 703 ILE B CA 1
ATOM 2589 C C . ILE B 2 23 ? 44.07103 36.32604 53.37845 1.000 24.16205 703 ILE B C 1
ATOM 2590 O O . ILE B 2 23 ? 43.42384 35.29052 53.56025 1.000 25.23511 703 ILE B O 1
ATOM 2595 N N . LEU B 2 24 ? 43.76761 37.18269 52.40234 1.000 23.22325 704 LEU B N 1
ATOM 2596 C CA . LEU B 2 24 ? 42.56097 37.00165 51.59880 1.000 27.14818 704 LEU B CA 1
ATOM 2597 C C . LEU B 2 24 ? 42.68217 35.88759 50.57334 1.000 26.83603 704 LEU B C 1
ATOM 2598 O O . LEU B 2 24 ? 41.68628 35.57909 49.90753 1.000 27.87918 704 LEU B O 1
ATOM 2603 N N . VAL B 2 25 ? 43.86711 35.28456 50.41157 1.000 27.68298 705 VAL B N 1
ATOM 2604 C CA . VAL B 2 25 ? 43.98131 34.09225 49.57671 1.000 27.58063 705 VAL B CA 1
ATOM 2605 C C . VAL B 2 25 ? 43.80310 32.80645 50.37673 1.000 26.65809 705 VAL B C 1
ATOM 2606 O O . VAL B 2 25 ? 43.86305 31.71425 49.79551 1.000 28.00007 705 VAL B O 1
ATOM 2610 N N . SER B 2 26 ? 43.58660 32.89964 51.68683 1.000 20.57516 706 SER B N 1
ATOM 2611 C CA . SER B 2 26 ? 43.37753 31.72358 52.51971 1.000 27.89571 706 SER B CA 1
ATOM 2612 C C . SER B 2 26 ? 42.18435 30.92789 52.00820 1.000 34.83797 706 SER B C 1
ATOM 2613 O O . SER B 2 26 ? 41.07340 31.47436 51.94162 1.000 29.58449 706 SER B O 1
ATOM 2616 N N . PRO B 2 27 ? 42.36321 29.65667 51.63313 1.000 36.24277 707 PRO B N 1
ATOM 2617 C CA . PRO B 2 27 ? 41.20898 28.86726 51.16578 1.000 30.20480 707 PRO B CA 1
ATOM 2618 C C . PRO B 2 27 ? 40.07839 28.78348 52.17688 1.000 31.10645 707 PRO B C 1
ATOM 2619 O O . PRO B 2 27 ? 38.90846 28.81147 51.76938 1.000 31.01604 707 PRO B O 1
ATOM 2623 N N . THR B 2 28 ? 40.38711 28.70723 53.47837 1.000 26.74561 708 THR B N 1
ATOM 2624 C CA . THR B 2 28 ? 39.37150 28.58170 54.52133 1.000 34.69448 708 THR B CA 1
ATOM 2625 C C . THR B 2 28 ? 39.03768 29.89816 55.21289 1.000 27.29748 708 THR B C 1
ATOM 2626 O O . THR B 2 28 ? 38.27469 29.88748 56.18117 1.000 31.79900 708 THR B O 1
ATOM 2630 N N . GLY B 2 29 ? 39.59982 31.02123 54.77285 1.000 33.13342 709 GLY B N 1
ATOM 2631 C CA . GLY B 2 29 ? 39.23233 32.30366 55.33270 1.000 34.03088 709 GLY B CA 1
ATOM 2632 C C . GLY B 2 29 ? 40.16590 32.80172 56.42197 1.000 33.42419 709 GLY B C 1
ATOM 2633 O O . GLY B 2 29 ? 41.18983 32.18477 56.72849 1.000 29.95055 709 GLY B O 1
ATOM 2634 N N . PRO B 2 30 ? 39.81808 33.93855 57.03459 1.000 33.53829 710 PRO B N 1
ATOM 2635 C CA . PRO B 2 30 ? 40.74848 34.61306 57.94773 1.000 31.68452 710 PRO B CA 1
ATOM 2636 C C . PRO B 2 30 ? 40.84632 33.99459 59.33369 1.000 36.06296 710 PRO B C 1
ATOM 2637 O O . PRO B 2 30 ? 41.68330 34.44855 60.12550 1.000 32.26713 710 PRO B O 1
ATOM 2641 N N . SER B 2 31 ? 40.03148 32.98624 59.66066 1.000 29.18021 711 SER B N 1
ATOM 2642 C CA . SER B 2 31 ? 40.12062 32.35672 60.97398 1.000 31.64388 711 SER B CA 1
ATOM 2643 C C . SER B 2 31 ? 41.19975 31.27776 61.06729 1.000 37.64722 711 SER B C 1
ATOM 2644 O O . SER B 2 31 ? 41.50384 30.82903 62.18109 1.000 32.18301 711 SER B O 1
ATOM 2647 N N . ARG B 2 32 ? 41.78526 30.84885 59.94827 1.000 30.00733 712 ARG B N 1
ATOM 2648 C CA . ARG B 2 32 ? 42.82286 29.82582 60.00701 1.000 29.01656 712 ARG B CA 1
ATOM 2649 C C . ARG B 2 32 ? 44.03170 30.35082 60.77352 1.000 28.79355 712 ARG B C 1
ATOM 2650 O O . ARG B 2 32 ? 44.40825 31.51856 60.64702 1.000 33.44937 712 ARG B O 1
ATOM 2658 N N . VAL B 2 33 ? 44.63192 29.48687 61.58307 1.000 30.74302 713 VAL B N 1
ATOM 2659 C CA . VAL B 2 33 ? 45.77803 29.86273 62.40143 1.000 30.33747 713 VAL B CA 1
ATOM 2660 C C . VAL B 2 33 ? 47.03520 29.69163 61.56096 1.000 33.87363 713 VAL B C 1
ATOM 2661 O O . VAL B 2 33 ? 47.35735 28.57806 61.13342 1.000 34.52660 713 VAL B O 1
ATOM 2665 N N . ALA B 2 34 ? 47.74261 30.79587 61.31157 1.000 31.80120 714 ALA B N 1
ATOM 2666 C CA . ALA B 2 34 ? 48.94761 30.71927 60.48883 1.000 27.93543 714 ALA B CA 1
ATOM 2667 C C . ALA B 2 34 ? 50.09463 30.03411 61.22124 1.000 26.73621 714 ALA B C 1
ATOM 2668 O O . ALA B 2 34 ? 50.93366 29.38438 60.58452 1.000 25.38424 714 ALA B O 1
ATOM 2670 N N . PHE B 2 35 ? 50.15656 30.16295 62.54497 1.000 23.85116 715 PHE B N 1
ATOM 2671 C CA . PHE B 2 35 ? 51.32392 29.68630 63.28818 1.000 26.96227 715 PHE B CA 1
ATOM 2672 C C . PHE B 2 35 ? 50.90729 29.22511 64.67416 1.000 30.82505 715 PHE B C 1
ATOM 2673 O O . PHE B 2 35 ? 50.43395 30.02608 65.48216 1.000 32.26658 715 PHE B O 1
ATOM 2681 N N . ASP B 2 36 ? 51.11242 27.94600 64.94178 1.000 33.24770 716 ASP B N 1
ATOM 2682 C CA . ASP B 2 36 ? 50.95647 27.37145 66.26925 1.000 33.82703 716 ASP B CA 1
ATOM 2683 C C . ASP B 2 36 ? 52.34226 26.97828 66.75477 1.000 33.09368 716 ASP B C 1
ATOM 2684 O O . ASP B 2 36 ? 52.92720 26.02624 66.21886 1.000 32.35006 716 ASP B O 1
ATOM 2689 N N . PRO B 2 37 ? 52.90907 27.66245 67.75568 1.000 32.81008 717 PRO B N 1
ATOM 2690 C CA . PRO B 2 37 ? 54.31192 27.40139 68.12528 1.000 31.57302 717 PRO B CA 1
ATOM 2691 C C . PRO B 2 37 ? 54.56196 26.01577 68.69285 1.000 36.68765 717 PRO B C 1
ATOM 2692 O O . PRO B 2 37 ? 55.73134 25.63552 68.82563 1.000 29.31816 717 PRO B O 1
ATOM 2696 N N . GLU B 2 38 ? 53.51533 25.24939 69.01517 1.000 37.13767 718 GLU B N 1
ATOM 2697 C CA . GLU B 2 38 ? 53.66452 23.89741 69.53551 1.000 36.10414 718 GLU B CA 1
ATOM 2698 C C . GLU B 2 38 ? 53.39382 22.81703 68.49907 1.000 41.56036 718 GLU B C 1
ATOM 2699 O O . GLU B 2 38 ? 53.64786 21.64074 68.78277 1.000 37.09768 718 GLU B O 1
ATOM 2705 N N . GLN B 2 39 ? 52.87871 23.17500 67.32179 1.000 32.40531 719 GLN B N 1
ATOM 2706 C CA . GLN B 2 39 ? 52.56440 22.17137 66.31517 1.000 35.40383 719 GLN B CA 1
ATOM 2707 C C . GLN B 2 39 ? 53.84167 21.52315 65.80113 1.000 42.89695 719 GLN B C 1
ATOM 2708 O O . GLN B 2 39 ? 54.78298 22.21236 65.39666 1.000 40.10168 719 GLN B O 1
ATOM 2714 N N . LYS B 2 40 ? 53.87788 20.19260 65.83142 1.000 40.79871 720 LYS B N 1
ATOM 2715 C CA . LYS B 2 40 ? 55.03758 19.45761 65.35130 1.000 43.38379 720 LYS B CA 1
ATOM 2716 C C . LYS B 2 40 ? 54.80045 18.96783 63.92938 1.000 41.76360 720 LYS B C 1
ATOM 2717 O O . LYS B 2 40 ? 53.65406 18.72559 63.53448 1.000 42.42060 720 LYS B O 1
ATOM 2723 N N . PRO B 2 41 ? 55.84555 18.83668 63.11427 1.000 40.56728 721 PRO B N 1
ATOM 2724 C CA . PRO B 2 41 ? 55.66979 18.16548 61.82460 1.000 39.63758 721 PRO B CA 1
ATOM 2725 C C . PRO B 2 41 ? 55.42501 16.67809 62.03039 1.000 43.55184 721 PRO B C 1
ATOM 2726 O O . PRO B 2 41 ? 55.90530 16.07253 62.99284 1.000 45.56447 721 PRO B O 1
ATOM 2730 N N . LEU B 2 42 ? 54.65015 16.09394 61.11351 1.000 44.47721 722 LEU B N 1
ATOM 2731 C CA . LEU B 2 42 ? 54.34514 14.66674 61.19516 1.000 47.72153 722 LEU B CA 1
ATOM 2732 C C . LEU B 2 42 ? 55.61206 13.82423 61.08641 1.000 54.88240 722 LEU B C 1
ATOM 2733 O O . LEU B 2 42 ? 55.83388 12.91439 61.89314 1.000 59.53201 722 LEU B O 1
ATOM 2738 N N . HIS B 2 43 ? 56.45200 14.10806 60.09047 1.000 41.50542 723 HIS B N 1
ATOM 2739 C CA . HIS B 2 43 ? 57.69872 13.37586 59.91241 1.000 44.28438 723 HIS B CA 1
ATOM 2740 C C . HIS B 2 43 ? 58.62469 14.17905 59.00620 1.000 35.39489 723 HIS B C 1
ATOM 2741 O O . HIS B 2 43 ? 58.16883 14.93572 58.14607 1.000 40.48237 723 HIS B O 1
ATOM 2748 N N . GLY B 2 44 ? 59.93007 14.01760 59.22039 1.000 31.79295 724 GLY B N 1
ATOM 2749 C CA . GLY B 2 44 ? 60.89900 14.75756 58.43940 1.000 29.38356 724 GLY B CA 1
ATOM 2750 C C . GLY B 2 44 ? 60.98640 14.26004 57.01089 1.000 36.12089 724 GLY B C 1
ATOM 2751 O O . GLY B 2 44 ? 60.59811 13.13748 56.68827 1.000 40.09377 724 GLY B O 1
ATOM 2752 N N . VAL B 2 45 ? 61.49644 15.11990 56.12632 1.000 27.96783 725 VAL B N 1
ATOM 2753 C CA . VAL B 2 45 ? 61.69241 14.72848 54.73844 1.000 28.53580 725 VAL B CA 1
ATOM 2754 C C . VAL B 2 45 ? 63.15549 14.79039 54.32470 1.000 29.91231 725 VAL B C 1
ATOM 2755 O O . VAL B 2 45 ? 63.45926 14.65088 53.14440 1.000 26.58753 725 VAL B O 1
ATOM 2759 N N . LEU B 2 46 ? 64.07291 14.99329 55.27361 1.000 25.96484 726 LEU B N 1
ATOM 2760 C CA . LEU B 2 46 ? 65.50016 15.00078 54.97180 1.000 32.21359 726 LEU B CA 1
ATOM 2761 C C . LEU B 2 46 ? 66.09160 13.62079 55.23104 1.000 33.13530 726 LEU B C 1
ATOM 2762 O O . LEU B 2 46 ? 65.94844 13.07225 56.33022 1.000 31.86245 726 LEU B O 1
ATOM 2767 N N . LYS B 2 47 ? 66.75293 13.06699 54.21830 1.000 29.63333 727 LYS B N 1
ATOM 2768 C CA . LYS B 2 47 ? 67.41497 11.76792 54.34199 1.000 33.97244 727 LYS B CA 1
ATOM 2769 C C . LYS B 2 47 ? 68.84441 11.89409 54.86201 1.000 36.42921 727 LYS B C 1
ATOM 2770 O O . LYS B 2 47 ? 69.48721 12.94112 54.76593 1.000 31.66942 727 LYS B O 1
ATOM 2777 N N . GLY C 1 1 ? 53.69520 65.61173 0.65125 1.000 27.24461 2 GLY C N 1
ATOM 2778 C CA . GLY C 1 1 ? 54.57259 66.76753 0.65900 1.000 31.08219 2 GLY C CA 1
ATOM 2779 C C . GLY C 1 1 ? 56.05204 66.42032 0.65483 1.000 29.47242 2 GLY C C 1
ATOM 2780 O O . GLY C 1 1 ? 56.42916 65.24831 0.66376 1.000 32.60977 2 GLY C O 1
ATOM 2781 N N . HIS C 1 2 ? 56.88885 67.45522 0.64662 1.000 29.78764 3 HIS C N 1
ATOM 2782 C CA . HIS C 1 2 ? 58.33796 67.28104 0.65157 1.000 27.43998 3 HIS C CA 1
ATOM 2783 C C . HIS C 1 2 ? 58.78844 66.50140 1.88862 1.000 33.44693 3 HIS C C 1
ATOM 2784 O O . HIS C 1 2 ? 58.56427 66.93686 3.02272 1.000 32.94222 3 HIS C O 1
ATOM 2791 N N . MET C 1 3 ? 59.42931 65.34624 1.65452 1.000 27.51909 4 MET C N 1
ATOM 2792 C CA . MET C 1 3 ? 59.81911 64.44306 2.73835 1.000 28.91949 4 MET C CA 1
ATOM 2793 C C . MET C 1 3 ? 60.93213 65.04011 3.59985 1.000 32.11652 4 MET C C 1
ATOM 2794 O O . MET C 1 3 ? 60.79699 65.14697 4.82750 1.000 29.91526 4 MET C O 1
ATOM 2799 N N . GLY C 1 4 ? 62.04687 65.42469 2.98092 1.000 27.27096 5 GLY C N 1
ATOM 2800 C CA . GLY C 1 4 ? 63.22285 65.80296 3.74196 1.000 25.15658 5 GLY C CA 1
ATOM 2801 C C . GLY C 1 4 ? 64.07586 64.58958 4.05855 1.000 24.31553 5 GLY C C 1
ATOM 2802 O O . GLY C 1 4 ? 63.54495 63.48147 4.17984 1.000 23.39868 5 GLY C O 1
ATOM 2803 N N . SER C 1 5 ? 65.39451 64.77310 4.19832 1.000 23.41627 6 SER C N 1
ATOM 2804 C CA . SER C 1 5 ? 66.27227 63.62126 4.39397 1.000 23.08489 6 SER C CA 1
ATOM 2805 C C . SER C 1 5 ? 65.94394 62.85828 5.66831 1.000 27.95849 6 SER C C 1
ATOM 2806 O O . SER C 1 5 ? 66.15309 61.63953 5.72442 1.000 26.23999 6 SER C O 1
ATOM 2809 N N . LEU C 1 6 ? 65.43191 63.54755 6.69731 1.000 22.07253 7 LEU C N 1
ATOM 2810 C CA . LEU C 1 6 ? 65.19343 62.89976 7.98445 1.000 24.74654 7 LEU C CA 1
ATOM 2811 C C . LEU C 1 6 ? 63.92414 62.05844 7.99386 1.000 27.50357 7 LEU C C 1
ATOM 2812 O O . LEU C 1 6 ? 63.74077 61.25966 8.92334 1.000 28.63461 7 LEU C O 1
ATOM 2817 N N . ASN C 1 7 ? 63.04388 62.22602 6.99816 1.000 21.38942 8 ASN C N 1
ATOM 2818 C CA . ASN C 1 7 ? 61.76380 61.51410 6.96498 1.000 24.15162 8 ASN C CA 1
ATOM 2819 C C . ASN C 1 7 ? 60.98684 61.76143 8.25714 1.000 21.91256 8 ASN C C 1
ATOM 2820 O O . ASN C 1 7 ? 60.31452 60.87580 8.78895 1.000 25.32260 8 ASN C O 1
ATOM 2825 N N . LEU C 1 8 ? 61.07730 62.99850 8.75174 1.000 25.62282 9 LEU C N 1
ATOM 2826 C CA . LEU C 1 8 ? 60.64399 63.31535 10.11412 1.000 23.04067 9 LEU C CA 1
ATOM 2827 C C . LEU C 1 8 ? 59.15848 63.04600 10.31876 1.000 29.03539 9 LEU C C 1
ATOM 2828 O O . LEU C 1 8 ? 58.75806 62.45127 11.32832 1.000 20.35225 9 LEU C O 1
ATOM 2833 N N . ASP C 1 9 ? 58.31963 63.50070 9.38355 1.000 27.23630 10 ASP C N 1
ATOM 2834 C CA . ASP C 1 9 ? 56.87953 63.33435 9.55085 1.000 22.54447 10 ASP C CA 1
ATOM 2835 C C . ASP C 1 9 ? 56.49547 61.86399 9.59350 1.000 18.31756 10 ASP C C 1
ATOM 2836 O O . ASP C 1 9 ? 55.58038 61.47575 10.32888 1.000 24.50811 10 ASP C O 1
ATOM 2841 N N . SER C 1 10 ? 57.17590 61.03004 8.80272 1.000 23.83365 11 SER C N 1
ATOM 2842 C CA . SER C 1 10 ? 56.92119 59.59520 8.84691 1.000 20.61029 11 SER C CA 1
ATOM 2843 C C . SER C 1 10 ? 57.34724 59.01499 10.18888 1.000 20.74562 11 SER C C 1
ATOM 2844 O O . SER C 1 10 ? 56.64340 58.17878 10.76884 1.000 23.71976 11 SER C O 1
ATOM 2847 N N . ILE C 1 11 ? 58.48594 59.46627 10.70760 1.000 20.53041 12 ILE C N 1
ATOM 2848 C CA . ILE C 1 11 ? 58.92980 59.01235 12.02578 1.000 22.50163 12 ILE C CA 1
ATOM 2849 C C . ILE C 1 11 ? 57.88662 59.34684 13.08163 1.000 22.53587 12 ILE C C 1
ATOM 2850 O O . ILE C 1 11 ? 57.43685 58.47121 13.83188 1.000 21.20057 12 ILE C O 1
ATOM 2855 N N . ILE C 1 12 ? 57.47683 60.61788 13.15016 1.000 20.03723 13 ILE C N 1
ATOM 2856 C CA . ILE C 1 12 ? 56.51036 61.02291 14.17426 1.000 22.79216 13 ILE C CA 1
ATOM 2857 C C . ILE C 1 12 ? 55.19919 60.26302 14.00607 1.000 20.73178 13 ILE C C 1
ATOM 2858 O O . ILE C 1 12 ? 54.58197 59.83807 14.99072 1.000 23.96842 13 ILE C O 1
ATOM 2863 N N . GLY C 1 13 ? 54.76355 60.05875 12.75964 1.000 22.85234 14 GLY C N 1
ATOM 2864 C CA . GLY C 1 13 ? 53.53569 59.30772 12.53361 1.000 25.15626 14 GLY C CA 1
ATOM 2865 C C . GLY C 1 13 ? 53.59493 57.90301 13.10919 1.000 30.99327 14 GLY C C 1
ATOM 2866 O O . GLY C 1 13 ? 52.64808 57.43376 13.75065 1.000 20.04614 14 GLY C O 1
ATOM 2867 N N . ARG C 1 14 ? 54.72443 57.22276 12.90705 1.000 22.72354 15 ARG C N 1
ATOM 2868 C CA . ARG C 1 14 ? 54.87152 55.85655 13.39336 1.000 19.85246 15 ARG C CA 1
ATOM 2869 C C . ARG C 1 14 ? 54.99529 55.81154 14.91449 1.000 22.42304 15 ARG C C 1
ATOM 2870 O O . ARG C 1 14 ? 54.45469 54.90293 15.56025 1.000 21.16886 15 ARG C O 1
ATOM 2878 N N . LEU C 1 15 ? 55.70093 56.77816 15.50332 1.000 19.59876 16 LEU C N 1
ATOM 2879 C CA . LEU C 1 15 ? 55.78234 56.84399 16.96208 1.000 20.01626 16 LEU C CA 1
ATOM 2880 C C . LEU C 1 15 ? 54.41432 57.05647 17.59022 1.000 21.93337 16 LEU C C 1
ATOM 2881 O O . LEU C 1 15 ? 54.15314 56.53994 18.68261 1.000 23.30844 16 LEU C O 1
ATOM 2886 N N . LEU C 1 16 ? 53.53192 57.80113 16.92424 1.000 19.88393 17 LEU C N 1
ATOM 2887 C CA . LEU C 1 16 ? 52.21252 58.10310 17.46266 1.000 21.13777 17 LEU C CA 1
ATOM 2888 C C . LEU C 1 16 ? 51.16100 57.07829 17.08176 1.000 22.65663 17 LEU C C 1
ATOM 2889 O O . LEU C 1 16 ? 50.02961 57.17497 17.56956 1.000 24.26605 17 LEU C O 1
ATOM 2894 N N . GLU C 1 17 ? 51.49322 56.10578 16.22519 1.000 23.27225 18 GLU C N 1
ATOM 2895 C CA . GLU C 1 17 ? 50.48874 55.11232 15.84735 1.000 28.23981 18 GLU C CA 1
ATOM 2896 C C . GLU C 1 17 ? 50.01324 54.30381 17.04765 1.000 28.05709 18 GLU C C 1
ATOM 2897 O O . GLU C 1 17 ? 48.88536 53.79789 17.04351 1.000 28.00540 18 GLU C O 1
ATOM 2903 N N . VAL C 1 18 ? 50.83498 54.19454 18.08901 1.000 21.75090 19 VAL C N 1
ATOM 2904 C CA . VAL C 1 18 ? 50.50313 53.33474 19.21666 1.000 19.44858 19 VAL C CA 1
ATOM 2905 C C . VAL C 1 18 ? 49.70131 54.10866 20.25931 1.000 22.78401 19 VAL C C 1
ATOM 2906 O O . VAL C 1 18 ? 49.42010 53.58609 21.34186 1.000 24.80096 19 VAL C O 1
ATOM 2910 N N . ARG C 1 19 ? 49.31013 55.34871 19.94096 1.000 23.22855 20 ARG C N 1
ATOM 2911 C CA . ARG C 1 19 ? 48.27735 56.01612 20.73360 1.000 25.07684 20 ARG C CA 1
ATOM 2912 C C . ARG C 1 19 ? 47.01319 55.16771 20.83056 1.000 26.52545 20 ARG C C 1
ATOM 2913 O O . ARG C 1 19 ? 46.27530 55.25972 21.81707 1.000 27.77617 20 ARG C O 1
ATOM 2921 N N . GLY C 1 20 ? 46.74792 54.33754 19.82929 1.000 23.19225 21 GLY C N 1
ATOM 2922 C CA . GLY C 1 20 ? 45.58513 53.47125 19.85904 1.000 25.75898 21 GLY C CA 1
ATOM 2923 C C . GLY C 1 20 ? 45.87425 52.02784 20.22679 1.000 29.28490 21 GLY C C 1
ATOM 2924 O O . GLY C 1 20 ? 45.00228 51.16930 20.08553 1.000 32.31853 21 GLY C O 1
ATOM 2925 N N . SER C 1 21 ? 47.08442 51.74266 20.70093 1.000 29.65148 22 SER C N 1
ATOM 2926 C CA . SER C 1 21 ? 47.50195 50.39138 21.04940 1.000 33.49447 22 SER C CA 1
ATOM 2927 C C . SER C 1 21 ? 47.45437 50.17368 22.55771 1.000 32.58455 22 SER C C 1
ATOM 2928 O O . SER C 1 21 ? 47.56099 51.11709 23.34616 1.000 30.66708 22 SER C O 1
ATOM 2931 N N . ARG C 1 22 ? 47.29987 48.91442 22.95315 1.000 37.01698 23 ARG C N 1
ATOM 2932 C CA . ARG C 1 22 ? 47.47905 48.57312 24.35551 1.000 40.11764 23 ARG C CA 1
ATOM 2933 C C . ARG C 1 22 ? 48.91696 48.87217 24.77072 1.000 35.89846 23 ARG C C 1
ATOM 2934 O O . ARG C 1 22 ? 49.85653 48.56985 24.02533 1.000 38.57523 23 ARG C O 1
ATOM 2936 N N . PRO C 1 23 ? 49.12855 49.47752 25.93287 1.000 30.73682 24 PRO C N 1
ATOM 2937 C CA . PRO C 1 23 ? 50.47269 49.93363 26.30151 1.000 31.76895 24 PRO C CA 1
ATOM 2938 C C . PRO C 1 23 ? 51.47137 48.78305 26.37922 1.000 30.47189 24 PRO C C 1
ATOM 2939 O O . PRO C 1 23 ? 51.14590 47.67322 26.80585 1.000 31.67790 24 PRO C O 1
ATOM 2943 N N . GLY C 1 24 ? 52.70570 49.06973 25.96807 1.000 27.25382 25 GLY C N 1
ATOM 2944 C CA . GLY C 1 24 ? 53.77499 48.09876 25.91561 1.000 22.93630 25 GLY C CA 1
ATOM 2945 C C . GLY C 1 24 ? 54.26519 47.80048 24.51618 1.000 28.41533 25 GLY C C 1
ATOM 2946 O O . GLY C 1 24 ? 55.39791 47.33277 24.35721 1.000 23.45650 25 GLY C O 1
ATOM 2947 N N . LYS C 1 25 ? 53.46307 48.08218 23.49381 1.000 23.59025 26 LYS C N 1
ATOM 2948 C CA . LYS C 1 25 ? 53.87822 47.75789 22.13652 1.000 24.21894 26 LYS C CA 1
ATOM 2949 C C . LYS C 1 25 ? 55.01215 48.67252 21.68638 1.000 23.47046 26 LYS C C 1
ATOM 2950 O O . LYS C 1 25 ? 54.92556 49.89672 21.82365 1.000 22.34841 26 LYS C O 1
ATOM 2956 N N . ASN C 1 26 ? 56.06574 48.07100 21.13203 1.000 23.19352 27 ASN C N 1
ATOM 2957 C CA . ASN C 1 26 ? 57.23449 48.80078 20.65054 1.000 22.32415 27 ASN C CA 1
ATOM 2958 C C . ASN C 1 26 ? 56.95956 49.50492 19.32508 1.000 21.43919 27 ASN C C 1
ATOM 2959 O O . ASN C 1 26 ? 56.13776 49.06113 18.51830 1.000 22.52613 27 ASN C O 1
ATOM 2964 N N . VAL C 1 27 ? 57.66657 50.61458 19.10454 1.000 16.25163 28 VAL C N 1
ATOM 2965 C CA . VAL C 1 27 ? 57.81572 51.23274 17.78507 1.000 17.68320 28 VAL C CA 1
ATOM 2966 C C . VAL C 1 27 ? 59.28761 51.10591 17.40625 1.000 21.26286 28 VAL C C 1
ATOM 2967 O O . VAL C 1 27 ? 60.14964 51.70498 18.06068 1.000 18.88475 28 VAL C O 1
ATOM 2971 N N . GLN C 1 28 ? 59.58321 50.34369 16.35487 1.000 17.98017 29 GLN C N 1
ATOM 2972 C CA . GLN C 1 28 ? 60.97397 50.06334 15.97771 1.000 19.32730 29 GLN C CA 1
ATOM 2973 C C . GLN C 1 28 ? 61.30962 50.85336 14.71249 1.000 20.57718 29 GLN C C 1
ATOM 2974 O O . GLN C 1 28 ? 61.03474 50.42060 13.59578 1.000 19.58344 29 GLN C O 1
ATOM 2980 N N . LEU C 1 29 ? 61.89641 52.03522 14.90514 1.000 20.27466 30 LEU C N 1
ATOM 2981 C CA . LEU C 1 29 ? 62.42692 52.83925 13.81503 1.000 19.13663 30 LEU C CA 1
ATOM 2982 C C . LEU C 1 29 ? 63.72416 52.22475 13.29299 1.000 20.72668 30 LEU C C 1
ATOM 2983 O O . LEU C 1 29 ? 64.33411 51.37274 13.93984 1.000 20.00447 30 LEU C O 1
ATOM 2988 N N . THR C 1 30 ? 64.15488 52.66901 12.10991 1.000 18.62748 31 THR C N 1
ATOM 2989 C CA . THR C 1 30 ? 65.45707 52.20068 11.65472 1.000 20.68423 31 THR C CA 1
ATOM 2990 C C . THR C 1 30 ? 66.57309 52.91787 12.40080 1.000 19.03319 31 THR C C 1
ATOM 2991 O O . THR C 1 30 ? 66.41782 54.04205 12.88688 1.000 21.29160 31 THR C O 1
ATOM 2995 N N . GLU C 1 31 ? 67.72540 52.25480 12.45933 1.000 16.81363 32 GLU C N 1
ATOM 2996 C CA . GLU C 1 31 ? 68.90149 52.87633 13.05399 1.000 19.05141 32 GLU C CA 1
ATOM 2997 C C . GLU C 1 31 ? 69.20139 54.22797 12.41034 1.000 22.53017 32 GLU C C 1
ATOM 2998 O O . GLU C 1 31 ? 69.45127 55.21195 13.11655 1.000 19.46982 32 GLU C O 1
ATOM 3004 N N . ASN C 1 32 ? 69.15657 54.31220 11.07030 1.000 22.03273 33 ASN C N 1
ATOM 3005 C CA . ASN C 1 32 ? 69.48993 55.58530 10.43423 1.000 21.70800 33 ASN C CA 1
ATOM 3006 C C . ASN C 1 32 ? 68.43935 56.65570 10.70392 1.000 21.53178 33 ASN C C 1
ATOM 3007 O O . ASN C 1 32 ? 68.76587 57.84806 10.71504 1.000 23.25252 33 ASN C O 1
ATOM 3012 N N . GLU C 1 33 ? 67.17912 56.26374 10.89691 1.000 18.89830 34 GLU C N 1
ATOM 3013 C CA . GLU C 1 33 ? 66.17467 57.23751 11.30905 1.000 17.84254 34 GLU C CA 1
ATOM 3014 C C . GLU C 1 33 ? 66.51894 57.82391 12.67195 1.000 19.99869 34 GLU C C 1
ATOM 3015 O O . GLU C 1 33 ? 66.47669 59.04504 12.86138 1.000 20.29145 34 GLU C O 1
ATOM 3021 N N . ILE C 1 34 ? 66.90184 56.96740 13.62089 1.000 16.96418 35 ILE C N 1
ATOM 3022 C CA . ILE C 1 34 ? 67.24505 57.44039 14.96050 1.000 16.63430 35 ILE C CA 1
ATOM 3023 C C . ILE C 1 34 ? 68.50992 58.28537 14.91998 1.000 19.97681 35 ILE C C 1
ATOM 3024 O O . ILE C 1 34 ? 68.58865 59.34075 15.56168 1.000 21.23449 35 ILE C O 1
ATOM 3029 N N . ARG C 1 35 ? 69.52235 57.83939 14.17616 1.000 21.89812 36 ARG C N 1
ATOM 3030 C CA A ARG C 1 35 ? 70.74654 58.62652 14.04873 0.661 23.63463 36 ARG C CA 1
ATOM 3031 C CA B ARG C 1 35 ? 70.74015 58.63552 14.07639 0.339 23.56985 36 ARG C CA 1
ATOM 3032 C C . ARG C 1 35 ? 70.44374 60.02165 13.51323 1.000 23.68428 36 ARG C C 1
ATOM 3033 O O . ARG C 1 35 ? 71.00423 61.02078 13.98434 1.000 20.55978 36 ARG C O 1
ATOM 3048 N N . GLY C 1 36 ? 69.55371 60.10309 12.52132 1.000 22.30433 37 GLY C N 1
ATOM 3049 C CA . GLY C 1 36 ? 69.16489 61.40232 12.00242 1.000 23.71232 37 GLY C CA 1
ATOM 3050 C C . GLY C 1 36 ? 68.56250 62.29944 13.06834 1.000 22.39525 37 GLY C C 1
ATOM 3051 O O . GLY C 1 36 ? 68.88342 63.48862 13.14691 1.000 18.58273 37 GLY C O 1
ATOM 3052 N N . LEU C 1 37 ? 67.65392 61.74828 13.87857 1.000 22.74737 38 LEU C N 1
ATOM 3053 C CA . LEU C 1 37 ? 67.11199 62.49109 15.01018 1.000 24.53622 38 LEU C CA 1
ATOM 3054 C C . LEU C 1 37 ? 68.22843 62.99939 15.90720 1.000 22.60456 38 LEU C C 1
ATOM 3055 O O . LEU C 1 37 ? 68.22241 64.16211 16.32527 1.000 20.94308 38 LEU C O 1
ATOM 3060 N N . CYS C 1 38 ? 69.19871 62.13760 16.20303 1.000 19.20679 39 CYS C N 1
ATOM 3061 C CA . CYS C 1 38 ? 70.29682 62.52954 17.07821 1.000 21.79970 39 CYS C CA 1
ATOM 3062 C C . CYS C 1 38 ? 71.12317 63.64927 16.46401 1.000 25.88797 39 CYS C C 1
ATOM 3063 O O . CYS C 1 38 ? 71.39972 64.66101 17.12027 1.000 24.73169 39 CYS C O 1
ATOM 3066 N N . LEU C 1 39 ? 71.52869 63.48501 15.20019 1.000 23.94535 40 LEU C N 1
ATOM 3067 C CA . LEU C 1 39 ? 72.42818 64.45299 14.58531 1.000 23.52726 40 LEU C CA 1
ATOM 3068 C C . LEU C 1 39 ? 71.75006 65.80570 14.39604 1.000 22.78817 40 LEU C C 1
ATOM 3069 O O . LEU C 1 39 ? 72.36386 66.85038 14.63823 1.000 24.15158 40 LEU C O 1
ATOM 3074 N N . LYS C 1 40 ? 70.48200 65.81359 13.98727 1.000 22.38313 41 LYS C N 1
ATOM 3075 C CA . LYS C 1 40 ? 69.81982 67.08980 13.74180 1.000 23.93350 41 LYS C CA 1
ATOM 3076 C C . LYS C 1 40 ? 69.43586 67.78806 15.04029 1.000 24.82269 41 LYS C C 1
ATOM 3077 O O . LYS C 1 40 ? 69.52280 69.01682 15.12841 1.000 22.28479 41 LYS C O 1
ATOM 3083 N N . SER C 1 41 ? 69.00134 67.03910 16.06037 1.000 20.16802 42 SER C N 1
ATOM 3084 C CA . SER C 1 41 ? 68.68654 67.71322 17.31611 1.000 22.56821 42 SER C CA 1
ATOM 3085 C C . SER C 1 41 ? 69.94891 68.27864 17.95166 1.000 21.72322 42 SER C C 1
ATOM 3086 O O . SER C 1 41 ? 69.93052 69.39470 18.47990 1.000 20.01573 42 SER C O 1
ATOM 3089 N N . ARG C 1 42 ? 71.05071 67.52116 17.89652 1.000 22.79434 43 ARG C N 1
ATOM 3090 C CA . ARG C 1 42 ? 72.33699 67.98989 18.41495 1.000 24.08385 43 ARG C CA 1
ATOM 3091 C C . ARG C 1 42 ? 72.74403 69.31611 17.77742 1.000 29.14783 43 ARG C C 1
ATOM 3092 O O . ARG C 1 42 ? 73.18022 70.24448 18.47250 1.000 29.04606 43 ARG C O 1
ATOM 3100 N N . GLU C 1 43 ? 72.60490 69.41971 16.45533 1.000 25.37847 44 GLU C N 1
ATOM 3101 C CA . GLU C 1 43 ? 72.84437 70.68286 15.76239 1.000 27.41290 44 GLU C CA 1
ATOM 3102 C C . GLU C 1 43 ? 71.95149 71.79274 16.30586 1.000 24.34209 44 GLU C C 1
ATOM 3103 O O . GLU C 1 43 ? 72.42185 72.90582 16.56785 1.000 28.19521 44 GLU C O 1
ATOM 3109 N N . ILE C 1 44 ? 70.66072 71.50839 16.48543 1.000 25.91015 45 ILE C N 1
ATOM 3110 C CA . ILE C 1 44 ? 69.74323 72.51798 17.00151 1.000 27.72583 45 ILE C CA 1
ATOM 3111 C C . ILE C 1 44 ? 70.11560 72.90003 18.42929 1.000 28.80313 45 ILE C C 1
ATOM 3112 O O . ILE C 1 44 ? 70.10331 74.08421 18.79145 1.000 28.39287 45 ILE C O 1
ATOM 3117 N N . PHE C 1 45 ? 70.44579 71.90534 19.26223 1.000 26.12306 46 PHE C N 1
ATOM 3118 C CA . PHE C 1 45 ? 70.86018 72.17496 20.64058 1.000 26.08243 46 PHE C CA 1
ATOM 3119 C C . PHE C 1 45 ? 72.02039 73.16399 20.68767 1.000 26.97646 46 PHE C C 1
ATOM 3120 O O . PHE C 1 45 ? 71.99015 74.14306 21.44522 1.000 29.28039 46 PHE C O 1
ATOM 3128 N N . LEU C 1 46 ? 73.06156 72.91368 19.88876 1.000 27.81545 47 LEU C N 1
ATOM 3129 C CA . LEU C 1 46 ? 74.21416 73.80491 19.87106 1.000 30.91843 47 LEU C CA 1
ATOM 3130 C C . LEU C 1 46 ? 73.86995 75.16176 19.26551 1.000 25.97320 47 LEU C C 1
ATOM 3131 O O . LEU C 1 46 ? 74.51462 76.16434 19.59331 1.000 26.05877 47 LEU C O 1
ATOM 3136 N N . SER C 1 47 ? 72.87296 75.22139 18.38010 1.000 27.93210 48 SER C N 1
ATOM 3137 C CA . SER C 1 47 ? 72.48963 76.51075 17.81811 1.000 26.67873 48 SER C CA 1
ATOM 3138 C C . SER C 1 47 ? 71.73746 77.37021 18.82682 1.000 36.35858 48 SER C C 1
ATOM 3139 O O . SER C 1 47 ? 71.56772 78.57186 18.60204 1.000 34.01625 48 SER C O 1
ATOM 3142 N N . GLN C 1 48 ? 71.28896 76.79579 19.92688 1.000 28.34318 49 GLN C N 1
ATOM 3143 C CA . GLN C 1 48 ? 70.52406 77.54317 20.90444 1.000 29.90377 49 GLN C CA 1
ATOM 3144 C C . GLN C 1 48 ? 71.33135 77.69861 22.18965 1.000 27.23855 49 GLN C C 1
ATOM 3145 O O . GLN C 1 48 ? 72.29947 76.96504 22.41558 1.000 26.49735 49 GLN C O 1
ATOM 3151 N N . PRO C 1 49 ? 70.99969 78.68065 23.02914 1.000 31.81727 50 PRO C N 1
ATOM 3152 C CA . PRO C 1 49 ? 71.81351 78.91987 24.22865 1.000 30.12129 50 PRO C CA 1
ATOM 3153 C C . PRO C 1 49 ? 71.76091 77.73959 25.18725 1.000 32.05411 50 PRO C C 1
ATOM 3154 O O . PRO C 1 49 ? 70.80316 76.96233 25.20273 1.000 29.92403 50 PRO C O 1
ATOM 3158 N N . ILE C 1 50 ? 72.81531 77.61450 25.99722 1.000 31.48715 51 ILE C N 1
ATOM 3159 C CA . ILE C 1 50 ? 72.86538 76.55044 26.99300 1.000 28.86259 51 ILE C CA 1
ATOM 3160 C C . ILE C 1 50 ? 71.96379 76.88959 28.17435 1.000 31.59823 51 ILE C C 1
ATOM 3161 O O . ILE C 1 50 ? 71.45121 75.99553 28.85622 1.000 29.49272 51 ILE C O 1
ATOM 3166 N N . LEU C 1 51 ? 71.73909 78.17352 28.41804 1.000 28.87825 52 LEU C N 1
ATOM 3167 C CA . LEU C 1 51 ? 70.76002 78.65624 29.38388 1.000 34.26553 52 LEU C CA 1
ATOM 3168 C C . LEU C 1 51 ? 69.62471 79.27155 28.57594 1.000 28.92029 52 LEU C C 1
ATOM 3169 O O . LEU C 1 51 ? 69.75410 80.37962 28.04530 1.000 27.52601 52 LEU C O 1
ATOM 3174 N N . LEU C 1 52 ? 68.51520 78.54282 28.47295 1.000 31.44812 53 LEU C N 1
ATOM 3175 C CA . LEU C 1 52 ? 67.39742 78.97816 27.64866 1.000 31.11510 53 LEU C CA 1
ATOM 3176 C C . LEU C 1 52 ? 66.61849 80.08470 28.34497 1.000 36.72472 53 LEU C C 1
ATOM 3177 O O . LEU C 1 52 ? 66.25361 79.95847 29.51599 1.000 32.29276 53 LEU C O 1
ATOM 3182 N N . GLU C 1 53 ? 66.33605 81.15974 27.62519 1.000 31.90057 54 GLU C N 1
ATOM 3183 C CA . GLU C 1 53 ? 65.48387 82.21642 28.15494 1.000 35.56822 54 GLU C CA 1
ATOM 3184 C C . GLU C 1 53 ? 64.18122 82.18854 27.37095 1.000 34.07293 54 GLU C C 1
ATOM 3185 O O . GLU C 1 53 ? 64.15675 82.53965 26.18704 1.000 37.71525 54 GLU C O 1
ATOM 3191 N N . LEU C 1 54 ? 63.10715 81.76145 28.03004 1.000 32.61118 55 LEU C N 1
ATOM 3192 C CA . LEU C 1 54 ? 61.85744 81.41731 27.37574 1.000 30.39043 55 LEU C CA 1
ATOM 3193 C C . LEU C 1 54 ? 60.73155 82.34123 27.81839 1.000 33.30838 55 LEU C C 1
ATOM 3194 O O . LEU C 1 54 ? 60.76154 82.92052 28.90599 1.000 38.69977 55 LEU C O 1
ATOM 3199 N N . GLU C 1 55 ? 59.71036 82.44398 26.97477 1.000 31.80636 56 GLU C N 1
ATOM 3200 C CA . GLU C 1 55 ? 58.47389 83.12244 27.32801 1.000 34.45683 56 GLU C CA 1
ATOM 3201 C C . GLU C 1 55 ? 57.40668 82.09887 27.68932 1.000 37.12525 56 GLU C C 1
ATOM 3202 O O . GLU C 1 55 ? 57.41288 80.96652 27.19640 1.000 32.49012 56 GLU C O 1
ATOM 3208 N N . ALA C 1 56 ? 56.48726 82.51104 28.55453 1.000 26.39529 57 ALA C N 1
ATOM 3209 C CA . ALA C 1 56 ? 55.23802 81.79579 28.72129 1.000 29.64655 57 ALA C CA 1
ATOM 3210 C C . ALA C 1 56 ? 54.32571 82.09864 27.52905 1.000 33.13460 57 ALA C C 1
ATOM 3211 O O . ALA C 1 56 ? 54.55125 83.06649 26.80068 1.000 31.23235 57 ALA C O 1
ATOM 3213 N N . PRO C 1 57 ? 53.30188 81.26628 27.28027 1.000 30.46246 58 PRO C N 1
ATOM 3214 C CA . PRO C 1 57 ? 52.86792 80.04865 27.97040 1.000 31.52275 58 PRO C CA 1
ATOM 3215 C C . PRO C 1 57 ? 53.76749 78.83833 27.71121 1.000 34.37412 58 PRO C C 1
ATOM 3216 O O . PRO C 1 57 ? 54.38336 78.71631 26.64680 1.000 34.90527 58 PRO C O 1
ATOM 3220 N N . LEU C 1 58 ? 53.82220 77.94872 28.70077 1.000 32.28444 59 LEU C N 1
ATOM 3221 C CA . LEU C 1 58 ? 54.65349 76.75506 28.67107 1.000 34.66791 59 LEU C CA 1
ATOM 3222 C C . LEU C 1 58 ? 53.99940 75.68490 29.52346 1.000 30.15929 59 LEU C C 1
ATOM 3223 O O . LEU C 1 58 ? 53.37970 75.98436 30.54616 1.000 29.54005 59 LEU C O 1
ATOM 3228 N N . LYS C 1 59 ? 54.16490 74.43340 29.11478 1.000 30.39129 60 LYS C N 1
ATOM 3229 C CA . LYS C 1 59 ? 53.93964 73.29226 29.99733 1.000 27.10487 60 LYS C CA 1
ATOM 3230 C C . LYS C 1 59 ? 55.29920 72.70771 30.35133 1.000 25.60775 60 LYS C C 1
ATOM 3231 O O . LYS C 1 59 ? 56.12160 72.46849 29.46339 1.000 25.65397 60 LYS C O 1
ATOM 3237 N N . ILE C 1 60 ? 55.55449 72.50714 31.64054 1.000 24.86631 61 ILE C N 1
ATOM 3238 C CA . ILE C 1 60 ? 56.85107 72.01913 32.10126 1.000 23.84720 61 ILE C CA 1
ATOM 3239 C C . ILE C 1 60 ? 56.67405 70.62737 32.68916 1.000 23.75645 61 ILE C C 1
ATOM 3240 O O . ILE C 1 60 ? 55.80004 70.41251 33.53753 1.000 21.87387 61 ILE C O 1
ATOM 3245 N N . CYS C 1 61 ? 57.52440 69.69052 32.25937 1.000 20.80298 62 CYS C N 1
ATOM 3246 C CA . CYS C 1 61 ? 57.43863 68.29522 32.66751 1.000 24.65544 62 CYS C CA 1
ATOM 3247 C C . CYS C 1 61 ? 58.72999 67.84911 33.34139 1.000 18.44578 62 CYS C C 1
ATOM 3248 O O . CYS C 1 61 ? 59.82612 68.23911 32.93183 1.000 20.44476 62 CYS C O 1
ATOM 3251 N N . GLY C 1 62 ? 58.58289 67.00902 34.37093 1.000 20.65164 63 GLY C N 1
ATOM 3252 C CA . GLY C 1 62 ? 59.69897 66.33706 35.02181 1.000 21.64845 63 GLY C CA 1
ATOM 3253 C C . GLY C 1 62 ? 60.01292 64.98262 34.41170 1.000 21.14967 63 GLY C C 1
ATOM 3254 O O . GLY C 1 62 ? 59.71146 64.71973 33.24639 1.000 22.05819 63 GLY C O 1
ATOM 3255 N N . ASP C 1 63 ? 60.59804 64.09610 35.22494 1.000 18.43715 64 ASP C N 1
ATOM 3256 C CA . ASP C 1 63 ? 61.18618 62.85705 34.71618 1.000 18.59857 64 ASP C CA 1
ATOM 3257 C C . ASP C 1 63 ? 60.16653 61.97377 34.01140 1.000 20.62290 64 ASP C C 1
ATOM 3258 O O . ASP C 1 63 ? 59.03569 61.80322 34.48341 1.000 21.80436 64 ASP C O 1
ATOM 3263 N N . ILE C 1 64 ? 60.61690 61.33125 32.93343 1.000 19.76171 65 ILE C N 1
ATOM 3264 C CA . ILE C 1 64 ? 59.81761 60.37609 32.17877 1.000 20.37855 65 ILE C CA 1
ATOM 3265 C C . ILE C 1 64 ? 60.38115 58.96248 32.28258 1.000 21.29515 65 ILE C C 1
ATOM 3266 O O . ILE C 1 64 ? 59.62321 57.99778 32.36604 1.000 21.39198 65 ILE C O 1
ATOM 3271 N N . HIS C 1 65 ? 61.70817 58.81972 32.24479 1.000 20.16208 66 HIS C N 1
ATOM 3272 C CA . HIS C 1 65 ? 62.38781 57.54225 32.46834 1.000 16.15851 66 HIS C CA 1
ATOM 3273 C C . HIS C 1 65 ? 61.79157 56.39518 31.64849 1.000 19.60046 66 HIS C C 1
ATOM 3274 O O . HIS C 1 65 ? 61.46193 55.32941 32.17244 1.000 18.07038 66 HIS C O 1
ATOM 3281 N N . GLY C 1 66 ? 61.66518 56.61640 30.34076 1.000 15.95827 67 GLY C N 1
ATOM 3282 C CA . GLY C 1 66 ? 61.32305 55.52545 29.45247 1.000 17.85039 67 GLY C CA 1
ATOM 3283 C C . GLY C 1 66 ? 59.89196 55.04873 29.49780 1.000 21.82018 67 GLY C C 1
ATOM 3284 O O . GLY C 1 66 ? 59.58292 54.03454 28.86244 1.000 17.10042 67 GLY C O 1
ATOM 3285 N N . GLN C 1 67 ? 59.00508 55.75030 30.21692 1.000 18.14844 68 GLN C N 1
ATOM 3286 C CA . GLN C 1 67 ? 57.60087 55.35695 30.35443 1.000 17.16440 68 GLN C CA 1
ATOM 3287 C C . GLN C 1 67 ? 56.82192 55.97402 29.19288 1.000 20.14666 68 GLN C C 1
ATOM 3288 O O . GLN C 1 67 ? 56.07697 56.94515 29.32556 1.000 20.23559 68 GLN C O 1
ATOM 3294 N N . TYR C 1 68 ? 57.01686 55.37684 28.01943 1.000 16.41853 69 TYR C N 1
ATOM 3295 C CA . TYR C 1 68 ? 56.59351 56.01405 26.77706 1.000 14.13197 69 TYR C CA 1
ATOM 3296 C C . TYR C 1 68 ? 55.08604 56.22921 26.71709 1.000 18.05875 69 TYR C C 1
ATOM 3297 O O . TYR C 1 68 ? 54.61783 57.25202 26.19796 1.000 17.76144 69 TYR C O 1
ATOM 3306 N N . TYR C 1 69 ? 54.30393 55.27031 27.20192 1.000 18.89962 70 TYR C N 1
ATOM 3307 C CA . TYR C 1 69 ? 52.86205 55.44045 27.11802 1.000 20.44025 70 TYR C CA 1
ATOM 3308 C C . TYR C 1 69 ? 52.35584 56.47842 28.10039 1.000 24.28710 70 TYR C C 1
ATOM 3309 O O . TYR C 1 69 ? 51.32653 57.11128 27.84273 1.000 20.84675 70 TYR C O 1
ATOM 3318 N N . ASP C 1 70 ? 53.07038 56.69231 29.20409 1.000 19.75366 71 ASP C N 1
ATOM 3319 C CA . ASP C 1 70 ? 52.75955 57.83954 30.04658 1.000 20.04345 71 ASP C CA 1
ATOM 3320 C C . ASP C 1 70 ? 53.11215 59.15958 29.36708 1.000 23.69152 71 ASP C C 1
ATOM 3321 O O . ASP C 1 70 ? 52.39917 60.15714 29.54855 1.000 18.89924 71 ASP C O 1
ATOM 3326 N N . LEU C 1 71 ? 54.18685 59.19597 28.56985 1.000 18.73684 72 LEU C N 1
ATOM 3327 C CA . LEU C 1 71 ? 54.46513 60.40452 27.80305 1.000 15.07953 72 LEU C CA 1
ATOM 3328 C C . LEU C 1 71 ? 53.32852 60.69592 26.82901 1.000 20.18496 72 LEU C C 1
ATOM 3329 O O . LEU C 1 71 ? 52.88297 61.84127 26.70738 1.000 17.67317 72 LEU C O 1
ATOM 3334 N N . LEU C 1 72 ? 52.84016 59.66329 26.14105 1.000 19.72359 73 LEU C N 1
ATOM 3335 C CA . LEU C 1 72 ? 51.70045 59.84175 25.24592 1.000 21.07148 73 LEU C CA 1
ATOM 3336 C C . LEU C 1 72 ? 50.46695 60.32764 26.00288 1.000 20.71476 73 LEU C C 1
ATOM 3337 O O . LEU C 1 72 ? 49.70397 61.15828 25.49303 1.000 23.69889 73 LEU C O 1
ATOM 3342 N N . ARG C 1 73 ? 50.24594 59.81508 27.21909 1.000 18.32414 74 ARG C N 1
ATOM 3343 C CA . ARG C 1 73 ? 49.11386 60.28779 28.01354 1.000 21.92404 74 ARG C CA 1
ATOM 3344 C C . ARG C 1 73 ? 49.27950 61.75366 28.40369 1.000 21.87497 74 ARG C C 1
ATOM 3345 O O . ARG C 1 73 ? 48.30955 62.52197 28.37881 1.000 21.16326 74 ARG C O 1
ATOM 3353 N N . LEU C 1 74 ? 50.49639 62.16238 28.77728 1.000 19.06564 75 LEU C N 1
ATOM 3354 C CA . LEU C 1 74 ? 50.74098 63.56795 29.09822 1.000 22.41677 75 LEU C CA 1
ATOM 3355 C C . LEU C 1 74 ? 50.45723 64.46394 27.90108 1.000 23.16920 75 LEU C C 1
ATOM 3356 O O . LEU C 1 74 ? 49.79528 65.50127 28.02602 1.000 24.18494 75 LEU C O 1
ATOM 3361 N N . PHE C 1 75 ? 50.97402 64.09073 26.73103 1.000 19.19717 76 PHE C N 1
ATOM 3362 C CA . PHE C 1 75 ? 50.72637 64.89622 25.53944 1.000 18.25803 76 PHE C CA 1
ATOM 3363 C C . PHE C 1 75 ? 49.23412 64.97351 25.22200 1.000 23.28272 76 PHE C C 1
ATOM 3364 O O . PHE C 1 75 ? 48.70593 66.06024 24.95336 1.000 24.86942 76 PHE C O 1
ATOM 3372 N N . GLU C 1 76 ? 48.53585 63.83522 25.24763 1.000 23.04608 77 GLU C N 1
ATOM 3373 C CA . GLU C 1 76 ? 47.09413 63.85807 25.00710 1.000 23.50700 77 GLU C CA 1
ATOM 3374 C C . GLU C 1 76 ? 46.38582 64.78840 25.98793 1.000 31.45339 77 GLU C C 1
ATOM 3375 O O . GLU C 1 76 ? 45.56547 65.61855 25.58452 1.000 28.83381 77 GLU C O 1
ATOM 3381 N N . TYR C 1 77 ? 46.71312 64.67893 27.27802 1.000 23.17833 78 TYR C N 1
ATOM 3382 C CA . TYR C 1 77 ? 46.05569 65.48810 28.30015 1.000 23.19443 78 TYR C CA 1
ATOM 3383 C C . TYR C 1 77 ? 46.43468 66.96123 28.17944 1.000 25.96100 78 TYR C C 1
ATOM 3384 O O . TYR C 1 77 ? 45.58556 67.84309 28.35446 1.000 25.88879 78 TYR C O 1
ATOM 3393 N N . GLY C 1 78 ? 47.70166 67.25066 27.87848 1.000 23.06766 79 GLY C N 1
ATOM 3394 C CA . GLY C 1 78 ? 48.14717 68.62695 27.79796 1.000 24.97918 79 GLY C CA 1
ATOM 3395 C C . GLY C 1 78 ? 48.04940 69.27173 26.43845 1.000 27.09145 79 GLY C C 1
ATOM 3396 O O . GLY C 1 78 ? 48.20702 70.49034 26.32961 1.000 28.63766 79 GLY C O 1
ATOM 3397 N N . GLY C 1 79 ? 47.78798 68.48943 25.39710 1.000 26.35256 80 GLY C N 1
ATOM 3398 C CA . GLY C 1 79 ? 47.81666 68.98985 24.03489 1.000 24.31345 80 GLY C CA 1
ATOM 3399 C C . GLY C 1 79 ? 49.12477 68.66158 23.34044 1.000 25.38753 80 GLY C C 1
ATOM 3400 O O . GLY C 1 79 ? 50.19169 69.08065 23.79821 1.000 26.36938 80 GLY C O 1
ATOM 3401 N N . PHE C 1 80 ? 49.06584 67.89954 22.25001 1.000 22.84433 81 PHE C N 1
ATOM 3402 C CA . PHE C 1 80 ? 50.28980 67.50746 21.56373 1.000 25.23741 81 PHE C CA 1
ATOM 3403 C C . PHE C 1 80 ? 50.97234 68.72845 20.95417 1.000 27.00239 81 PHE C C 1
ATOM 3404 O O . PHE C 1 80 ? 50.30113 69.67597 20.53220 1.000 28.09352 81 PHE C O 1
ATOM 3412 N N . PRO C 1 81 ? 52.30426 68.72095 20.87124 1.000 21.47290 82 PRO C N 1
ATOM 3413 C CA . PRO C 1 81 ? 53.00400 69.77844 20.14382 1.000 24.69639 82 PRO C CA 1
ATOM 3414 C C . PRO C 1 81 ? 52.42139 69.92915 18.75128 1.000 25.81900 82 PRO C C 1
ATOM 3415 O O . PRO C 1 81 ? 52.07892 68.92565 18.10869 1.000 24.33451 82 PRO C O 1
ATOM 3419 N N . PRO C 1 82 ? 52.26117 71.16493 18.25820 1.000 28.48936 83 PRO C N 1
ATOM 3420 C CA . PRO C 1 82 ? 52.60837 72.40636 18.94924 1.000 27.38955 83 PRO C CA 1
ATOM 3421 C C . PRO C 1 82 ? 51.40401 73.13910 19.56003 1.000 27.04843 83 PRO C C 1
ATOM 3422 O O . PRO C 1 82 ? 51.43042 74.36915 19.64700 1.000 24.07065 83 PRO C O 1
ATOM 3426 N N . GLU C 1 83 ? 50.36548 72.40745 19.96369 1.000 24.23289 84 GLU C N 1
ATOM 3427 C CA . GLU C 1 83 ? 49.20029 73.05826 20.55458 1.000 25.21381 84 GLU C CA 1
ATOM 3428 C C . GLU C 1 83 ? 49.56835 73.73981 21.86182 1.000 30.14271 84 GLU C C 1
ATOM 3429 O O . GLU C 1 83 ? 49.03163 74.80372 22.18991 1.000 31.25155 84 GLU C O 1
ATOM 3435 N N . SER C 1 84 ? 50.47705 73.13559 22.62343 1.000 24.02038 85 SER C N 1
ATOM 3436 C CA . SER C 1 84 ? 51.09810 73.75978 23.77511 1.000 21.90083 85 SER C CA 1
ATOM 3437 C C . SER C 1 84 ? 52.59973 73.80898 23.54694 1.000 23.70563 85 SER C C 1
ATOM 3438 O O . SER C 1 84 ? 53.15551 72.99121 22.80643 1.000 27.56372 85 SER C O 1
ATOM 3441 N N . ASN C 1 85 ? 53.25678 74.77439 24.18311 1.000 20.91039 86 ASN C N 1
ATOM 3442 C CA . ASN C 1 85 ? 54.70795 74.76883 24.23379 1.000 24.79964 86 ASN C CA 1
ATOM 3443 C C . ASN C 1 85 ? 55.15321 73.89962 25.39927 1.000 24.35960 86 ASN C C 1
ATOM 3444 O O . ASN C 1 85 ? 54.46975 73.81340 26.42187 1.000 27.17937 86 ASN C O 1
ATOM 3449 N N . TYR C 1 86 ? 56.29522 73.23380 25.23083 1.000 21.79504 87 TYR C N 1
ATOM 3450 C CA . TYR C 1 86 ? 56.77251 72.29411 26.23363 1.000 20.97802 87 TYR C CA 1
ATOM 3451 C C . TYR C 1 86 ? 58.21388 72.58450 26.61256 1.000 21.74358 87 TYR C C 1
ATOM 3452 O O . TYR C 1 86 ? 59.04635 72.89999 25.75540 1.000 21.82726 87 TYR C O 1
ATOM 3461 N N . LEU C 1 87 ? 58.49129 72.47427 27.91355 1.000 21.41263 88 LEU C N 1
ATOM 3462 C CA . LEU C 1 87 ? 59.84703 72.38819 28.44182 1.000 24.03364 88 LEU C CA 1
ATOM 3463 C C . LEU C 1 87 ? 59.92266 71.12407 29.28022 1.000 20.70788 88 LEU C C 1
ATOM 3464 O O . LEU C 1 87 ? 59.12236 70.94544 30.20500 1.000 21.89337 88 LEU C O 1
ATOM 3469 N N . PHE C 1 88 ? 60.85822 70.23914 28.94696 1.000 19.89923 89 PHE C N 1
ATOM 3470 C CA . PHE C 1 88 ? 61.11582 69.04944 29.74828 1.000 21.74372 89 PHE C CA 1
ATOM 3471 C C . PHE C 1 88 ? 62.39976 69.24453 30.54240 1.000 21.20962 89 PHE C C 1
ATOM 3472 O O . PHE C 1 88 ? 63.34731 69.87160 30.06454 1.000 21.49390 89 PHE C O 1
ATOM 3480 N N . LEU C 1 89 ? 62.43055 68.70175 31.75794 1.000 22.43943 90 LEU C N 1
ATOM 3481 C CA . LEU C 1 89 ? 63.52090 68.97349 32.68108 1.000 18.84220 90 LEU C CA 1
ATOM 3482 C C . LEU C 1 89 ? 64.56858 67.85947 32.72965 1.000 24.16800 90 LEU C C 1
ATOM 3483 O O . LEU C 1 89 ? 65.43703 67.88454 33.61369 1.000 24.40366 90 LEU C O 1
ATOM 3488 N N . GLY C 1 90 ? 64.51469 66.88344 31.80980 1.000 20.15905 91 GLY C N 1
ATOM 3489 C CA . GLY C 1 90 ? 65.53022 65.84813 31.74713 1.000 19.86469 91 GLY C CA 1
ATOM 3490 C C . GLY C 1 90 ? 65.04716 64.49972 32.25967 1.000 19.14062 91 GLY C C 1
ATOM 3491 O O . GLY C 1 90 ? 63.88696 64.31329 32.63738 1.000 18.09240 91 GLY C O 1
ATOM 3492 N N . ASP C 1 91 ? 65.98299 63.54457 32.27443 1.000 18.20067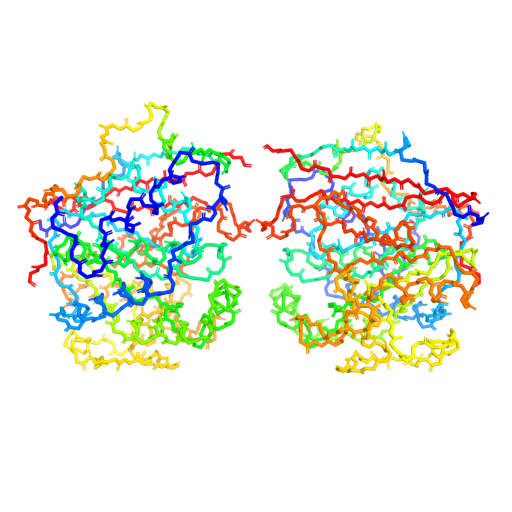 92 ASP C N 1
ATOM 3493 C CA . ASP C 1 91 ? 65.73171 62.15337 32.68155 1.000 17.37440 92 ASP C CA 1
ATOM 3494 C C . ASP C 1 91 ? 64.65916 61.50761 31.79047 1.000 20.36532 92 ASP C C 1
ATOM 3495 O O . ASP C 1 91 ? 63.60396 61.05209 32.24024 1.000 18.31953 92 ASP C O 1
ATOM 3500 N N . TYR C 1 92 ? 64.99088 61.43930 30.50280 1.000 21.43497 93 TYR C N 1
ATOM 3501 C CA . TYR C 1 92 ? 64.15210 60.80958 29.48733 1.000 20.32542 93 TYR C CA 1
ATOM 3502 C C . TYR C 1 92 ? 64.36135 59.30242 29.41181 1.000 19.36428 93 TYR C C 1
ATOM 3503 O O . TYR C 1 92 ? 63.43185 58.56909 29.05171 1.000 19.89936 93 TYR C O 1
ATOM 3512 N N . VAL C 1 93 ? 65.56917 58.83033 29.73537 1.000 21.00485 94 VAL C N 1
ATOM 3513 C CA . VAL C 1 93 ? 65.95615 57.43701 29.54786 1.000 20.52692 94 VAL C CA 1
ATOM 3514 C C . VAL C 1 93 ? 66.19836 56.77871 30.90461 1.000 19.09893 94 VAL C C 1
ATOM 3515 O O . VAL C 1 93 ? 66.17415 57.45127 31.94042 1.000 19.76054 94 VAL C O 1
ATOM 3519 N N . ASP C 1 94 ? 66.39437 55.45310 30.89411 1.000 19.75810 95 ASP C N 1
ATOM 3520 C CA . ASP C 1 94 ? 66.66452 54.60235 32.05555 1.000 20.93701 95 ASP C CA 1
ATOM 3521 C C . ASP C 1 94 ? 65.41039 54.28457 32.87110 1.000 23.11416 95 ASP C C 1
ATOM 3522 O O . ASP C 1 94 ? 64.46172 55.08392 32.91950 1.000 19.44129 95 ASP C O 1
ATOM 3527 N N . ARG C 1 95 ? 65.42563 53.10262 33.50696 1.000 21.29600 96 ARG C N 1
ATOM 3528 C CA . ARG C 1 95 ? 64.44233 52.60875 34.47269 1.000 21.96105 96 ARG C CA 1
ATOM 3529 C C . ARG C 1 95 ? 63.21121 52.02871 33.78644 1.000 26.59875 96 ARG C C 1
ATOM 3530 O O . ARG C 1 95 ? 62.76271 50.93297 34.13503 1.000 27.61197 96 ARG C O 1
ATOM 3538 N N . GLY C 1 96 ? 62.66047 52.74127 32.80669 1.000 23.64731 97 GLY C N 1
ATOM 3539 C CA . GLY C 1 96 ? 61.46267 52.28206 32.13230 1.000 23.53097 97 GLY C CA 1
ATOM 3540 C C . GLY C 1 96 ? 61.75081 51.33419 30.97566 1.000 26.83268 97 GLY C C 1
ATOM 3541 O O . GLY C 1 96 ? 62.89179 51.00690 30.65102 1.000 26.59219 97 GLY C O 1
ATOM 3542 N N . LYS C 1 97 ? 60.67117 50.89191 30.32951 1.000 21.98905 98 LYS C N 1
ATOM 3543 C CA . LYS C 1 97 ? 60.79546 49.83421 29.33324 1.000 27.93589 98 LYS C CA 1
ATOM 3544 C C . LYS C 1 97 ? 61.11816 50.36252 27.94573 1.000 24.36213 98 LYS C C 1
ATOM 3545 O O . LYS C 1 97 ? 61.63987 49.61036 27.11460 1.000 23.73387 98 LYS C O 1
ATOM 3551 N N . GLN C 1 98 ? 60.82572 51.63044 27.67423 1.000 19.66099 99 GLN C N 1
ATOM 3552 C CA . GLN C 1 98 ? 60.84441 52.15430 26.30769 1.000 21.25483 99 GLN C CA 1
ATOM 3553 C C . GLN C 1 98 ? 61.53054 53.51608 26.27686 1.000 20.12930 99 GLN C C 1
ATOM 3554 O O . GLN C 1 98 ? 60.98022 54.51339 25.80977 1.000 19.48766 99 GLN C O 1
ATOM 3560 N N . SER C 1 99 ? 62.77086 53.54068 26.77041 1.000 17.91233 100 SER C N 1
ATOM 3561 C CA . SER C 1 99 ? 63.58392 54.74275 26.65296 1.000 18.87479 100 SER C CA 1
ATOM 3562 C C . SER C 1 99 ? 63.73834 55.18085 25.19949 1.000 19.28212 100 SER C C 1
ATOM 3563 O O . SER C 1 99 ? 63.75002 56.38226 24.91178 1.000 19.10028 100 SER C O 1
ATOM 3566 N N . LEU C 1 100 ? 63.84390 54.22869 24.27151 1.000 18.78340 101 LEU C N 1
ATOM 3567 C CA . LEU C 1 100 ? 64.08813 54.57766 22.87504 1.000 20.52359 101 LEU C CA 1
ATOM 3568 C C . LEU C 1 100 ? 62.90876 55.33015 22.26415 1.000 21.29368 101 LEU C C 1
ATOM 3569 O O . LEU C 1 100 ? 63.08772 56.39654 21.66262 1.000 20.11757 101 LEU C O 1
ATOM 3574 N N . GLU C 1 101 ? 61.70017 54.78306 22.38216 1.000 20.41908 102 GLU C N 1
ATOM 3575 C CA . GLU C 1 101 ? 60.53683 55.50393 21.86749 1.000 18.36206 102 GLU C CA 1
ATOM 3576 C C . GLU C 1 101 ? 60.40807 56.87303 22.52371 1.000 19.57938 102 GLU C C 1
ATOM 3577 O O . GLU C 1 101 ? 60.14065 57.87370 21.84853 1.000 19.14265 102 GLU C O 1
ATOM 3583 N N . THR C 1 102 ? 60.63487 56.93441 23.83950 1.000 20.61807 103 THR C N 1
ATOM 3584 C CA . THR C 1 102 ? 60.53418 58.18853 24.57790 1.000 17.59310 103 THR C CA 1
ATOM 3585 C C . THR C 1 102 ? 61.48697 59.23943 24.01497 1.000 17.14267 103 THR C C 1
ATOM 3586 O O . THR C 1 102 ? 61.05796 60.30955 23.56563 1.000 20.77158 103 THR C O 1
ATOM 3590 N N . ILE C 1 103 ? 62.78947 58.94551 24.00690 1.000 17.73845 104 ILE C N 1
ATOM 3591 C CA . ILE C 1 103 ? 63.73916 59.94795 23.53574 1.000 19.09630 104 ILE C CA 1
ATOM 3592 C C . ILE C 1 103 ? 63.53289 60.25311 22.05361 1.000 20.22576 104 ILE C C 1
ATOM 3593 O O . ILE C 1 103 ? 63.67012 61.40804 21.62767 1.000 18.93083 104 ILE C O 1
ATOM 3598 N N . CYS C 1 104 ? 63.16902 59.25083 21.24540 1.000 18.45275 105 CYS C N 1
ATOM 3599 C CA . CYS C 1 104 ? 63.01676 59.51357 19.81708 1.000 17.66760 105 CYS C CA 1
ATOM 3600 C C . CYS C 1 104 ? 61.86579 60.47482 19.54846 1.000 19.65690 105 CYS C C 1
ATOM 3601 O O . CYS C 1 104 ? 62.01116 61.41361 18.75733 1.000 19.77782 105 CYS C O 1
ATOM 3604 N N . LEU C 1 105 ? 60.72064 60.26968 20.20062 1.000 16.01798 106 LEU C N 1
ATOM 3605 C CA . LEU C 1 105 ? 59.62354 61.21684 20.01945 1.000 23.44798 106 LEU C CA 1
ATOM 3606 C C . LEU C 1 105 ? 60.03666 62.61496 20.46258 1.000 18.88331 106 LEU C C 1
ATOM 3607 O O . LEU C 1 105 ? 59.74225 63.60278 19.78117 1.000 19.91807 106 LEU C O 1
ATOM 3612 N N . LEU C 1 106 ? 60.74258 62.71235 21.59458 1.000 18.50174 107 LEU C N 1
ATOM 3613 C CA . LEU C 1 106 ? 61.13425 64.01683 22.11630 1.000 20.47720 107 LEU C CA 1
ATOM 3614 C C . LEU C 1 106 ? 62.12786 64.71626 21.19685 1.000 18.92648 107 LEU C C 1
ATOM 3615 O O . LEU C 1 106 ? 62.01117 65.92303 20.96282 1.000 18.85567 107 LEU C O 1
ATOM 3620 N N . LEU C 1 107 ? 63.12051 63.98759 20.67895 1.000 18.63512 108 LEU C N 1
ATOM 3621 C CA . LEU C 1 107 ? 64.04467 64.59580 19.72923 1.000 17.43492 108 LEU C CA 1
ATOM 3622 C C . LEU C 1 107 ? 63.32833 65.01448 18.45203 1.000 20.06579 108 LEU C C 1
ATOM 3623 O O . LEU C 1 107 ? 63.62916 66.06740 17.87777 1.000 19.95267 108 LEU C O 1
ATOM 3628 N N . ALA C 1 108 ? 62.39902 64.18863 17.97557 1.000 20.45112 109 ALA C N 1
ATOM 3629 C CA . ALA C 1 108 ? 61.66984 64.53987 16.76230 1.000 20.24232 109 ALA C CA 1
ATOM 3630 C C . ALA C 1 108 ? 60.92194 65.85483 16.94508 1.000 20.53820 109 ALA C C 1
ATOM 3631 O O . ALA C 1 108 ? 60.96359 66.73584 16.07569 1.000 22.23426 109 ALA C O 1
ATOM 3633 N N . TYR C 1 109 ? 60.24752 66.01217 18.08340 1.000 15.45708 110 TYR C N 1
ATOM 3634 C CA . TYR C 1 109 ? 59.52043 67.24871 18.35539 1.000 19.79331 110 TYR C CA 1
ATOM 3635 C C . TYR C 1 109 ? 60.45565 68.44339 18.49515 1.000 18.89245 110 TYR C C 1
ATOM 3636 O O . TYR C 1 109 ? 60.08799 69.56102 18.11560 1.000 23.11957 110 TYR C O 1
ATOM 3645 N N . LYS C 1 110 ? 61.65815 68.23497 19.04278 1.000 21.22073 111 LYS C N 1
ATOM 3646 C CA . LYS C 1 110 ? 62.66332 69.29272 19.04331 1.000 19.64925 111 LYS C CA 1
ATOM 3647 C C . LYS C 1 110 ? 62.94675 69.76922 17.62785 1.000 25.50560 111 LYS C C 1
ATOM 3648 O O . LYS C 1 110 ? 63.04927 70.97555 17.37530 1.000 24.31065 111 LYS C O 1
ATOM 3654 N N . ILE C 1 111 ? 63.07961 68.83223 16.69314 1.000 20.26841 112 ILE C N 1
ATOM 3655 C CA . ILE C 1 111 ? 63.41401 69.19400 15.31850 1.000 23.11410 112 ILE C CA 1
ATOM 3656 C C . ILE C 1 111 ? 62.20977 69.80108 14.61566 1.000 21.04837 112 ILE C C 1
ATOM 3657 O O . ILE C 1 111 ? 62.33030 70.80397 13.90083 1.000 21.33092 112 ILE C O 1
ATOM 3662 N N . LYS C 1 112 ? 61.03292 69.21371 14.82594 1.000 20.30304 113 LYS C N 1
ATOM 3663 C CA . LYS C 1 112 ? 59.83116 69.69469 14.15910 1.000 21.01364 113 LYS C CA 1
ATOM 3664 C C . LYS C 1 112 ? 59.43631 71.08973 14.64383 1.000 28.42259 113 LYS C C 1
ATOM 3665 O O . LYS C 1 112 ? 59.03289 71.93582 13.83633 1.000 25.53412 113 LYS C O 1
ATOM 3671 N N . TYR C 1 113 ? 59.54515 71.35538 15.95214 1.000 23.00490 114 TYR C N 1
ATOM 3672 C CA . TYR C 1 113 ? 59.14882 72.63914 16.53963 1.000 20.31357 114 TYR C CA 1
ATOM 3673 C C . TYR C 1 113 ? 60.27714 73.23473 17.37817 1.000 23.64342 114 TYR C C 1
ATOM 3674 O O . TYR C 1 113 ? 60.15890 73.34663 18.60819 1.000 23.52912 114 TYR C O 1
ATOM 3683 N N . PRO C 1 114 ? 61.35714 73.68496 16.73513 1.000 28.12701 115 PRO C N 1
ATOM 3684 C CA . PRO C 1 114 ? 62.56915 74.04836 17.49196 1.000 26.01507 115 PRO C CA 1
ATOM 3685 C C . PRO C 1 114 ? 62.42699 75.28004 18.37541 1.000 27.64866 115 PRO C C 1
ATOM 3686 O O . PRO C 1 114 ? 63.25893 75.46186 19.27490 1.000 22.78601 115 PRO C O 1
ATOM 3690 N N . GLU C 1 115 ? 61.43774 76.14169 18.13874 1.000 26.89204 116 GLU C N 1
ATOM 3691 C CA . GLU C 1 115 ? 61.27576 77.36024 18.92213 1.000 32.53301 116 GLU C CA 1
ATOM 3692 C C . GLU C 1 115 ? 60.11658 77.26032 19.90492 1.000 25.90748 116 GLU C C 1
ATOM 3693 O O . GLU C 1 115 ? 59.76220 78.25780 20.54212 1.000 29.04063 116 GLU C O 1
ATOM 3699 N N . ASN C 1 116 ? 59.51626 76.07657 20.03928 1.000 25.20194 117 ASN C N 1
ATOM 3700 C CA . ASN C 1 116 ? 58.35111 75.87470 20.89085 1.000 24.60732 117 ASN C CA 1
ATOM 3701 C C . ASN C 1 116 ? 58.43174 74.58490 21.69223 1.000 25.94215 117 ASN C C 1
ATOM 3702 O O . ASN C 1 116 ? 57.44408 74.20990 22.34275 1.000 26.73704 117 ASN C O 1
ATOM 3707 N N . PHE C 1 117 ? 59.57380 73.90090 21.66056 1.000 24.97439 118 PHE C N 1
ATOM 3708 C CA . PHE C 1 117 ? 59.72574 72.61093 22.31438 1.000 24.89631 118 PHE C CA 1
ATOM 3709 C C . PHE C 1 117 ? 61.16274 72.53351 22.79097 1.000 22.77455 118 PHE C C 1
ATOM 3710 O O . PHE C 1 117 ? 62.07940 72.71418 21.98792 1.000 24.37031 118 PHE C O 1
ATOM 3718 N N . PHE C 1 118 ? 61.36490 72.28501 24.08683 1.000 23.05160 119 PHE C N 1
ATOM 3719 C CA . PHE C 1 118 ? 62.69681 72.36561 24.66511 1.000 23.60339 119 PHE C CA 1
ATOM 3720 C C . PHE C 1 118 ? 62.93129 71.21103 25.62347 1.000 20.22242 119 PHE C C 1
ATOM 3721 O O . PHE C 1 118 ? 62.00720 70.72453 26.28669 1.000 22.17195 119 PHE C O 1
ATOM 3729 N N . LEU C 1 119 ? 64.18372 70.75916 25.64520 1.000 22.22708 120 LEU C N 1
ATOM 3730 C CA . LEU C 1 119 ? 64.62803 69.63676 26.45976 1.000 21.22925 120 LEU C CA 1
ATOM 3731 C C . LEU C 1 119 ? 65.85516 70.07241 27.23649 1.000 20.29226 120 LEU C C 1
ATOM 3732 O O . LEU C 1 119 ? 66.84439 70.48975 26.62988 1.000 21.38776 120 LEU C O 1
ATOM 3737 N N . LEU C 1 120 ? 65.79634 69.96313 28.56510 1.000 19.93061 121 LEU C N 1
ATOM 3738 C CA . LEU C 1 120 ? 66.96598 70.14197 29.41072 1.000 22.56556 121 LEU C CA 1
ATOM 3739 C C . LEU C 1 120 ? 67.64434 68.79692 29.66145 1.000 25.17015 121 LEU C C 1
ATOM 3740 O O . LEU C 1 120 ? 67.04501 67.73079 29.49185 1.000 22.03264 121 LEU C O 1
ATOM 3745 N N . ARG C 1 121 ? 68.90983 68.86210 30.08666 1.000 19.86323 122 ARG C N 1
ATOM 3746 C CA . ARG C 1 121 ? 69.68934 67.67333 30.41037 1.000 18.19833 122 ARG C CA 1
ATOM 3747 C C . ARG C 1 121 ? 69.42424 67.23518 31.85079 1.000 25.14613 122 ARG C C 1
ATOM 3748 O O . ARG C 1 121 ? 69.50068 68.05246 32.77171 1.000 20.74144 122 ARG C O 1
ATOM 3756 N N . GLY C 1 122 ? 69.10522 65.94544 32.04111 1.000 21.05726 123 GLY C N 1
ATOM 3757 C CA . GLY C 1 122 ? 68.99320 65.35985 33.36302 1.000 23.29755 123 GLY C CA 1
ATOM 3758 C C . GLY C 1 122 ? 70.23329 64.52715 33.69410 1.000 21.56812 123 GLY C C 1
ATOM 3759 O O . GLY C 1 122 ? 71.08432 64.29172 32.84969 1.000 17.33522 123 GLY C O 1
ATOM 3760 N N . ASN C 1 123 ? 70.33251 64.07487 34.95374 1.000 22.06608 124 ASN C N 1
ATOM 3761 C CA . ASN C 1 123 ? 71.55113 63.33068 35.28175 1.000 19.81908 124 ASN C CA 1
ATOM 3762 C C . ASN C 1 123 ? 71.63182 61.99340 34.55478 1.000 20.99587 124 ASN C C 1
ATOM 3763 O O . ASN C 1 123 ? 72.72296 61.42196 34.47252 1.000 19.70759 124 ASN C O 1
ATOM 3768 N N . HIS C 1 124 ? 70.52410 61.49555 33.99583 1.000 19.03153 125 HIS C N 1
ATOM 3769 C CA . HIS C 1 124 ? 70.56304 60.24818 33.24268 1.000 19.76891 125 HIS C CA 1
ATOM 3770 C C . HIS C 1 124 ? 70.91371 60.43867 31.77228 1.000 21.96641 125 HIS C C 1
ATOM 3771 O O . HIS C 1 124 ? 71.14653 59.44421 31.08391 1.000 22.70372 125 HIS C O 1
ATOM 3778 N N . GLU C 1 125 ? 70.97235 61.67555 31.27179 1.000 20.99160 126 GLU C N 1
ATOM 3779 C CA . GLU C 1 125 ? 71.48448 61.91802 29.92117 1.000 18.79853 126 GLU C CA 1
ATOM 3780 C C . GLU C 1 125 ? 73.00710 62.06666 29.97800 1.000 20.03127 126 GLU C C 1
ATOM 3781 O O . GLU C 1 125 ? 73.59352 63.11152 29.69083 1.000 19.36372 126 GLU C O 1
ATOM 3787 N N . CYS C 1 126 ? 73.63392 60.96510 30.37818 1.000 21.44816 127 CYS C N 1
ATOM 3788 C CA . CYS C 1 126 ? 75.04420 60.91082 30.74436 1.000 22.84553 127 CYS C CA 1
ATOM 3789 C C . CYS C 1 126 ? 75.47039 59.45987 30.60711 1.000 20.96439 127 CYS C C 1
ATOM 3790 O O . CYS C 1 126 ? 74.83991 58.58194 31.20277 1.000 23.19252 127 CYS C O 1
ATOM 3793 N N . ALA C 1 127 ? 76.52268 59.20203 29.82581 1.000 19.22882 128 ALA C N 1
ATOM 3794 C CA . ALA C 1 127 ? 76.83120 57.82343 29.46149 1.000 19.68597 128 ALA C CA 1
ATOM 3795 C C . ALA C 1 127 ? 77.16439 56.97497 30.68391 1.000 27.02695 128 ALA C C 1
ATOM 3796 O O . ALA C 1 127 ? 76.76252 55.80846 30.75904 1.000 24.00611 128 ALA C O 1
ATOM 3798 N N . SER C 1 128 ? 77.89047 57.54085 31.65828 1.000 24.54390 129 SER C N 1
ATOM 3799 C CA . SER C 1 128 ? 78.31428 56.74030 32.80396 1.000 26.97580 129 SER C CA 1
ATOM 3800 C C . SER C 1 128 ? 77.12570 56.30840 33.65381 1.000 28.06875 129 SER C C 1
ATOM 3801 O O . SER C 1 128 ? 77.18251 55.26341 34.31640 1.000 29.06585 129 SER C O 1
ATOM 3804 N N . ILE C 1 129 ? 76.04404 57.08126 33.62531 1.000 23.20372 130 ILE C N 1
ATOM 3805 C CA . ILE C 1 129 ? 74.82110 56.73672 34.34009 1.000 19.14153 130 ILE C CA 1
ATOM 3806 C C . ILE C 1 129 ? 73.94463 55.79991 33.51952 1.000 23.05351 130 ILE C C 1
ATOM 3807 O O . ILE C 1 129 ? 73.51927 54.74648 34.00013 1.000 22.59503 130 ILE C O 1
ATOM 3812 N N . ASN C 1 130 ? 73.64060 56.15079 32.26868 1.000 22.95146 131 ASN C N 1
ATOM 3813 C CA . ASN C 1 130 ? 72.67948 55.32188 31.55486 1.000 20.78235 131 ASN C CA 1
ATOM 3814 C C . ASN C 1 130 ? 73.31411 54.04625 31.01029 1.000 24.11920 131 ASN C C 1
ATOM 3815 O O . ASN C 1 130 ? 72.59161 53.15674 30.55782 1.000 21.45613 131 ASN C O 1
ATOM 3820 N N . ARG C 1 131 ? 74.63696 53.90920 31.12057 1.000 25.18182 132 ARG C N 1
ATOM 3821 C CA . ARG C 1 131 ? 75.27868 52.60476 30.95324 1.000 23.82979 132 ARG C CA 1
ATOM 3822 C C . ARG C 1 131 ? 74.71132 51.57543 31.92080 1.000 22.81466 132 ARG C C 1
ATOM 3823 O O . ARG C 1 131 ? 74.55690 50.40204 31.56167 1.000 24.70091 132 ARG C O 1
ATOM 3831 N N . ILE C 1 132 ? 74.38378 52.00132 33.13652 1.000 23.24702 133 ILE C N 1
ATOM 3832 C CA . ILE C 1 132 ? 74.05152 51.10063 34.23212 1.000 21.35016 133 ILE C CA 1
ATOM 3833 C C . ILE C 1 132 ? 72.54447 50.93215 34.39907 1.000 24.24825 133 ILE C C 1
ATOM 3834 O O . ILE C 1 132 ? 72.07263 49.83476 34.69648 1.000 27.74826 133 ILE C O 1
ATOM 3839 N N . TYR C 1 133 ? 71.75626 51.99056 34.20125 1.000 24.96551 134 TYR C N 1
ATOM 3840 C CA . TYR C 1 133 ? 70.36751 51.97249 34.64884 1.000 18.60321 134 TYR C CA 1
ATOM 3841 C C . TYR C 1 133 ? 69.36526 51.72390 33.52236 1.000 23.15562 134 TYR C C 1
ATOM 3842 O O . TYR C 1 133 ? 68.16051 51.89517 33.73123 1.000 22.18179 134 TYR C O 1
ATOM 3851 N N . GLY C 1 134 ? 69.82485 51.29047 32.35149 1.000 23.21024 135 GLY C N 1
ATOM 3852 C CA . GLY C 1 134 ? 68.89995 50.68907 31.41155 1.000 20.83923 135 GLY C CA 1
ATOM 3853 C C . GLY C 1 134 ? 69.09806 51.03095 29.95024 1.000 22.91735 135 GLY C C 1
ATOM 3854 O O . GLY C 1 134 ? 68.90937 50.17079 29.07838 1.000 23.14603 135 GLY C O 1
ATOM 3855 N N . PHE C 1 135 ? 69.48906 52.27431 29.66747 1.000 20.04050 136 PHE C N 1
ATOM 3856 C CA . PHE C 1 135 ? 69.44367 52.75489 28.29052 1.000 17.66399 136 PHE C CA 1
ATOM 3857 C C . PHE C 1 135 ? 70.44991 52.03212 27.41064 1.000 23.14445 136 PHE C C 1
ATOM 3858 O O . PHE C 1 135 ? 70.16468 51.73768 26.24203 1.000 21.84729 136 PHE C O 1
ATOM 3866 N N . TYR C 1 136 ? 71.64015 51.76255 27.94583 1.000 23.57659 137 TYR C N 1
ATOM 3867 C CA . TYR C 1 136 ? 72.62723 50.98175 27.21456 1.000 23.38610 137 TYR C CA 1
ATOM 3868 C C . TYR C 1 136 ? 72.08056 49.60369 26.85775 1.000 22.72116 137 TYR C C 1
ATOM 3869 O O . TYR C 1 136 ? 72.13603 49.18391 25.69751 1.000 24.34299 137 TYR C O 1
ATOM 3878 N N . ASP C 1 137 ? 71.54037 48.88493 27.84502 1.000 21.05842 138 ASP C N 1
ATOM 3879 C CA . ASP C 1 137 ? 70.99206 47.55891 27.57143 1.000 21.86035 138 ASP C CA 1
ATOM 3880 C C . ASP C 1 137 ? 69.89117 47.62076 26.52846 1.000 22.96622 138 ASP C C 1
ATOM 3881 O O . ASP C 1 137 ? 69.77956 46.73201 25.67526 1.000 25.21038 138 ASP C O 1
ATOM 3886 N N . GLU C 1 138 ? 69.05863 48.65589 26.59173 1.000 20.05466 139 GLU C N 1
ATOM 3887 C CA . GLU C 1 138 ? 67.98665 48.77594 25.61267 1.000 21.29104 139 GLU C CA 1
ATOM 3888 C C . GLU C 1 138 ? 68.55360 49.04555 24.22542 1.000 20.98926 139 GLU C C 1
ATOM 3889 O O . GLU C 1 138 ? 68.16859 48.38330 23.25430 1.000 19.24248 139 GLU C O 1
ATOM 3895 N N . CYS C 1 139 ? 69.50099 49.98328 24.12452 1.000 20.78411 140 CYS C N 1
ATOM 3896 C CA . CYS C 1 139 ? 70.15668 50.26658 22.84675 1.000 24.06032 140 CYS C CA 1
ATOM 3897 C C . CYS C 1 139 ? 70.84991 49.03072 22.28509 1.000 23.50041 140 CYS C C 1
ATOM 3898 O O . CYS C 1 139 ? 70.76334 48.74292 21.08475 1.000 22.55719 140 CYS C O 1
ATOM 3901 N N . LYS C 1 140 ? 71.59226 48.31512 23.13178 1.000 23.11881 141 LYS C N 1
ATOM 3902 C CA . LYS C 1 140 ? 72.31058 47.13556 22.65686 1.000 26.82311 141 LYS C CA 1
ATOM 3903 C C . LYS C 1 140 ? 71.34883 46.03833 22.22862 1.000 23.63359 141 LYS C C 1
ATOM 3904 O O . LYS C 1 140 ? 71.58186 45.35548 21.22323 1.000 21.42520 141 LYS C O 1
ATOM 3910 N N . ARG C 1 141 ? 70.25413 45.86787 22.97158 1.000 20.77716 142 ARG C N 1
ATOM 3911 C CA . ARG C 1 141 ? 69.28367 44.82974 22.64496 1.000 21.08385 142 ARG C CA 1
ATOM 3912 C C . ARG C 1 141 ? 68.59688 45.10871 21.31088 1.000 20.16600 142 ARG C C 1
ATOM 3913 O O . ARG C 1 141 ? 68.48351 44.21882 20.46242 1.000 21.17404 142 ARG C O 1
ATOM 3921 N N . ARG C 1 142 ? 68.14614 46.34108 21.09951 1.000 18.97712 143 ARG C N 1
ATOM 3922 C CA . ARG C 1 142 ? 67.27508 46.63407 19.97099 1.000 20.05556 143 ARG C CA 1
ATOM 3923 C C . ARG C 1 142 ? 68.00438 47.24439 18.78939 1.000 17.93944 143 ARG C C 1
ATOM 3924 O O . ARG C 1 142 ? 67.45535 47.24929 17.68159 1.000 19.05749 143 ARG C O 1
ATOM 3932 N N . TYR C 1 143 ? 69.20911 47.76507 19.00583 1.000 20.37448 144 TYR C N 1
ATOM 3933 C CA . TYR C 1 143 ? 70.04634 48.30701 17.94690 1.000 19.35653 144 TYR C CA 1
ATOM 3934 C C . TYR C 1 143 ? 71.46885 47.82041 18.16487 1.000 20.18976 144 TYR C C 1
ATOM 3935 O O . TYR C 1 143 ? 71.73539 46.61914 18.04238 1.000 21.10650 144 TYR C O 1
ATOM 3944 N N . ASN C 1 144 ? 72.37433 48.71890 18.52477 1.000 21.06000 145 ASN C N 1
ATOM 3945 C CA . ASN C 1 144 ? 73.75542 48.32080 18.77153 1.000 22.64349 145 ASN C CA 1
ATOM 3946 C C . ASN C 1 144 ? 74.44078 49.38140 19.62075 1.000 22.04260 145 ASN C C 1
ATOM 3947 O O . ASN C 1 144 ? 73.87173 50.43305 19.92131 1.000 17.53474 145 ASN C O 1
ATOM 3952 N N . ILE C 1 145 ? 75.69639 49.09144 19.97226 1.000 23.49750 146 ILE C N 1
ATOM 3953 C CA . ILE C 1 145 ? 76.49658 49.95536 20.83257 1.000 23.62512 146 ILE C CA 1
ATOM 3954 C C . ILE C 1 145 ? 76.74757 51.30681 20.17966 1.000 23.74760 146 ILE C C 1
ATOM 3955 O O . ILE C 1 145 ? 76.73243 52.34323 20.85261 1.000 22.82613 146 ILE C O 1
ATOM 3960 N N . LYS C 1 146 ? 77.03274 51.31927 18.87084 1.000 20.60608 147 LYS C N 1
ATOM 3961 C CA . LYS C 1 146 ? 77.38609 52.57370 18.21393 1.000 25.58690 147 LYS C CA 1
ATOM 3962 C C . LYS C 1 146 ? 76.23678 53.57413 18.23822 1.000 20.41861 147 LYS C C 1
ATOM 3963 O O . LYS C 1 146 ? 76.47676 54.78115 18.32735 1.000 22.20575 147 LYS C O 1
ATOM 3969 N N . LEU C 1 147 ? 74.99053 53.10379 18.16889 1.000 19.31473 148 LEU C N 1
ATOM 3970 C CA . LEU C 1 147 ? 73.87136 54.02913 18.30568 1.000 18.76032 148 LEU C CA 1
ATOM 3971 C C . LEU C 1 147 ? 73.82270 54.63913 19.70417 1.000 23.11502 148 LEU C C 1
ATOM 3972 O O . LEU C 1 147 ? 73.46515 55.81016 19.86046 1.000 21.00480 148 LEU C O 1
ATOM 3977 N N . TRP C 1 148 ? 74.16057 53.85668 20.72494 1.000 21.73393 149 TRP C N 1
ATOM 3978 C CA . TRP C 1 148 ? 74.22122 54.40105 22.07704 1.000 19.30323 149 TRP C CA 1
ATOM 3979 C C . TRP C 1 148 ? 75.24741 55.52832 22.16659 1.000 19.93938 149 TRP C C 1
ATOM 3980 O O . TRP C 1 148 ? 74.96624 56.59242 22.73044 1.000 23.11724 149 TRP C O 1
ATOM 3991 N N . LYS C 1 149 ? 76.43029 55.32998 21.57246 1.000 20.43063 150 LYS C N 1
ATOM 3992 C CA . LYS C 1 149 ? 77.43849 56.38457 21.54103 1.000 21.58549 150 LYS C CA 1
ATOM 3993 C C . LYS C 1 149 ? 76.93495 57.60959 20.79166 1.000 25.55991 150 LYS C C 1
ATOM 3994 O O . LYS C 1 149 ? 77.27703 58.74588 21.13837 1.000 23.34569 150 LYS C O 1
ATOM 4000 N N . THR C 1 150 ? 76.12805 57.39716 19.75153 1.000 21.91922 151 THR C N 1
ATOM 4001 C CA . THR C 1 150 ? 75.50992 58.52422 19.06734 1.000 22.09667 151 THR C CA 1
ATOM 4002 C C . THR C 1 150 ? 74.55051 59.27109 19.99113 1.000 21.15186 151 THR C C 1
ATOM 4003 O O . THR C 1 150 ? 74.52487 60.50761 19.99855 1.000 19.02994 151 THR C O 1
ATOM 4007 N N . PHE C 1 151 ? 73.74714 58.54336 20.77890 1.000 19.87656 152 PHE C N 1
ATOM 4008 C CA . PHE C 1 151 ? 72.87581 59.22603 21.73482 1.000 19.89084 152 PHE C CA 1
ATOM 4009 C C . PHE C 1 151 ? 73.69987 60.05700 22.71900 1.000 19.48293 152 PHE C C 1
ATOM 4010 O O . PHE C 1 151 ? 73.36642 61.21186 23.00076 1.000 23.98939 152 PHE C O 1
ATOM 4018 N N . THR C 1 152 ? 74.79914 59.48777 23.21843 1.000 22.61612 153 THR C N 1
ATOM 4019 C CA . THR C 1 152 ? 75.69403 60.19386 24.13718 1.000 20.82639 153 THR C CA 1
ATOM 4020 C C . THR C 1 152 ? 76.19991 61.51363 23.55060 1.000 25.02007 153 THR C C 1
ATOM 4021 O O . THR C 1 152 ? 76.17583 62.55146 24.22606 1.000 21.45586 153 THR C O 1
ATOM 4025 N N A ASP C 1 153 ? 76.68341 61.48476 22.30135 0.481 23.62160 154 ASP C N 1
ATOM 4026 N N B ASP C 1 153 ? 76.66834 61.49089 22.29751 0.519 23.62246 154 ASP C N 1
ATOM 4027 C CA A ASP C 1 153 ? 77.13975 62.70524 21.63650 0.481 22.59680 154 ASP C CA 1
ATOM 4028 C CA B ASP C 1 153 ? 77.15458 62.70768 21.65001 0.519 22.59077 154 ASP C CA 1
ATOM 4029 C C A ASP C 1 153 ? 76.03911 63.74892 21.58476 0.481 25.73324 154 ASP C C 1
ATOM 4030 C C B ASP C 1 153 ? 76.05041 63.75279 21.54387 0.519 25.72587 154 ASP C C 1
ATOM 4031 O O A ASP C 1 153 ? 76.29956 64.94986 21.72991 0.481 24.11706 154 ASP C O 1
ATOM 4032 O O B ASP C 1 153 ? 76.31423 64.95800 21.63758 0.519 24.11308 154 ASP C O 1
ATOM 4041 N N . CYS C 1 154 ? 74.80453 63.30612 21.34337 1.000 24.63947 155 CYS C N 1
ATOM 4042 C CA . CYS C 1 154 ? 73.67040 64.21739 21.34248 1.000 23.31139 155 CYS C CA 1
ATOM 4043 C C . CYS C 1 154 ? 73.40257 64.75243 22.74210 1.000 22.64783 155 CYS C C 1
ATOM 4044 O O . CYS C 1 154 ? 73.26053 65.96625 22.93632 1.000 19.35446 155 CYS C O 1
ATOM 4047 N N . PHE C 1 155 ? 73.34402 63.84958 23.72824 1.000 20.24280 156 PHE C N 1
ATOM 4048 C CA . PHE C 1 155 ? 73.08705 64.23741 25.11154 1.000 19.14521 156 PHE C CA 1
ATOM 4049 C C . PHE C 1 155 ? 74.12321 65.22198 25.62832 1.000 23.66192 156 PHE C C 1
ATOM 4050 O O . PHE C 1 155 ? 73.79758 66.09903 26.43801 1.000 20.02976 156 PHE C O 1
ATOM 4058 N N . ASN C 1 156 ? 75.37558 65.07357 25.19668 1.000 22.19982 157 ASN C N 1
ATOM 4059 C CA . ASN C 1 156 ? 76.44740 65.96244 25.62426 1.000 24.20363 157 ASN C CA 1
ATOM 4060 C C . ASN C 1 156 ? 76.22929 67.40444 25.18066 1.000 21.12228 157 ASN C C 1
ATOM 4061 O O . ASN C 1 156 ? 76.95194 68.28986 25.64683 1.000 26.87705 157 ASN C O 1
ATOM 4066 N N . CYS C 1 157 ? 75.24498 67.66778 24.31952 1.000 19.80562 158 CYS C N 1
ATOM 4067 C CA . CYS C 1 157 ? 74.94740 69.01435 23.85038 1.000 22.08652 158 CYS C CA 1
ATOM 4068 C C . CYS C 1 157 ? 73.63037 69.56415 24.38512 1.000 21.53064 158 CYS C C 1
ATOM 4069 O O . CYS C 1 157 ? 73.24399 70.67116 24.00399 1.000 22.40197 158 CYS C O 1
ATOM 4072 N N . LEU C 1 158 ? 72.93413 68.83655 25.26296 1.000 22.13406 159 LEU C N 1
ATOM 4073 C CA . LEU C 1 158 ? 71.66556 69.34368 25.77422 1.000 22.56095 159 LEU C CA 1
ATOM 4074 C C . LEU C 1 158 ? 71.89562 70.63131 26.56456 1.000 22.13316 159 LEU C C 1
ATOM 4075 O O . LEU C 1 158 ? 72.90771 70.76062 27.26212 1.000 26.27092 159 LEU C O 1
ATOM 4080 N N . PRO C 1 159 ? 70.98661 71.60078 26.47400 1.000 21.49038 160 PRO C N 1
ATOM 4081 C CA . PRO C 1 159 ? 71.05438 72.75200 27.38198 1.000 21.14930 160 PRO C CA 1
ATOM 4082 C C . PRO C 1 159 ? 70.88878 72.30797 28.83002 1.000 26.31360 160 PRO C C 1
ATOM 4083 O O . PRO C 1 159 ? 70.42716 71.20332 29.12560 1.000 21.90244 160 PRO C O 1
ATOM 4087 N N . ILE C 1 160 ? 71.26420 73.19163 29.74773 1.000 25.08775 161 ILE C N 1
ATOM 4088 C CA . ILE C 1 160 ? 71.40505 72.83628 31.15062 1.000 25.63967 161 ILE C CA 1
ATOM 4089 C C . ILE C 1 160 ? 70.31232 73.45789 32.01096 1.000 23.31611 161 ILE C C 1
ATOM 4090 O O . ILE C 1 160 ? 69.85689 72.84285 32.97739 1.000 25.16963 161 ILE C O 1
ATOM 4095 N N . ALA C 1 161 ? 69.88943 74.67449 31.69037 1.000 22.42773 162 ALA C N 1
ATOM 4096 C CA . ALA C 1 161 ? 68.90877 75.36552 32.50903 1.000 23.87109 162 ALA C CA 1
ATOM 4097 C C . ALA C 1 161 ? 68.04041 76.22551 31.60512 1.000 28.44557 162 ALA C C 1
ATOM 4098 O O . ALA C 1 161 ? 68.34297 76.43533 30.42998 1.000 27.00283 162 ALA C O 1
ATOM 4100 N N . ALA C 1 162 ? 66.94259 76.71289 32.16779 1.000 25.85031 163 ALA C N 1
ATOM 4101 C CA . ALA C 1 162 ? 66.07812 77.66525 31.49145 1.000 25.57422 163 ALA C CA 1
ATOM 4102 C C . ALA C 1 162 ? 65.52955 78.63836 32.52193 1.000 35.78729 163 ALA C C 1
ATOM 4103 O O . ALA C 1 162 ? 65.44580 78.32432 33.71583 1.000 29.63238 163 ALA C O 1
ATOM 4105 N N . ILE C 1 163 ? 65.16811 79.82762 32.04900 1.000 30.39211 164 ILE C N 1
ATOM 4106 C CA . ILE C 1 163 ? 64.50884 80.83868 32.86472 1.000 32.82429 164 ILE C CA 1
ATOM 4107 C C . ILE C 1 163 ? 63.29253 81.32524 32.10040 1.000 33.05315 164 ILE C C 1
ATOM 4108 O O . ILE C 1 163 ? 63.42407 81.82404 30.97518 1.000 35.18703 164 ILE C O 1
ATOM 4113 N N . VAL C 1 164 ? 62.11470 81.16578 32.69729 1.000 30.49718 165 VAL C N 1
ATOM 4114 C CA . VAL C 1 164 ? 60.85312 81.52347 32.05784 1.000 25.52901 165 VAL C CA 1
ATOM 4115 C C . VAL C 1 164 ? 60.48018 82.94516 32.47515 1.000 42.60382 165 VAL C C 1
ATOM 4116 O O . VAL C 1 164 ? 60.15526 83.19953 33.64087 1.000 34.84139 165 VAL C O 1
ATOM 4120 N N . ASP C 1 165 ? 60.53386 83.87156 31.51155 1.000 39.82147 166 ASP C N 1
ATOM 4121 C CA . ASP C 1 165 ? 60.14818 85.27511 31.70169 1.000 33.07730 166 ASP C CA 1
ATOM 4122 C C . ASP C 1 165 ? 60.85032 85.91150 32.90141 1.000 34.74288 166 ASP C C 1
ATOM 4123 O O . ASP C 1 165 ? 60.26686 86.70015 33.64825 1.000 40.46791 166 ASP C O 1
ATOM 4128 N N . GLU C 1 166 ? 62.12890 85.57196 33.06955 1.000 34.50422 167 GLU C N 1
ATOM 4129 C CA . GLU C 1 166 ? 62.99522 86.14729 34.10045 1.000 40.28325 167 GLU C CA 1
ATOM 4130 C C . GLU C 1 166 ? 62.47153 85.89170 35.51410 1.000 39.35125 167 GLU C C 1
ATOM 4131 O O . GLU C 1 166 ? 62.83013 86.60541 36.45199 1.000 43.97562 167 GLU C O 1
ATOM 4137 N N . LYS C 1 167 ? 61.63389 84.87096 35.69569 1.000 38.83520 168 LYS C N 1
ATOM 4138 C CA . LYS C 1 167 ? 61.04960 84.61324 37.01245 1.000 39.39276 168 LYS C CA 1
ATOM 4139 C C . LYS C 1 167 ? 61.13190 83.16465 37.49176 1.000 40.19424 168 LYS C C 1
ATOM 4140 O O . LYS C 1 167 ? 61.23072 82.94799 38.70576 1.000 32.66550 168 LYS C O 1
ATOM 4146 N N . ILE C 1 168 ? 61.06884 82.16808 36.61405 1.000 35.27806 169 ILE C N 1
ATOM 4147 C CA . ILE C 1 168 ? 61.08961 80.75963 37.00564 1.000 31.58517 169 ILE C CA 1
ATOM 4148 C C . ILE C 1 168 ? 62.40765 80.16598 36.52370 1.000 30.66338 169 ILE C C 1
ATOM 4149 O O . ILE C 1 168 ? 62.62439 80.01981 35.31452 1.000 28.59752 169 ILE C O 1
ATOM 4154 N N . PHE C 1 169 ? 63.29584 79.82609 37.45594 1.000 29.37215 170 PHE C N 1
ATOM 4155 C CA . PHE C 1 169 ? 64.56493 79.19624 37.11273 1.000 30.82360 170 PHE C CA 1
ATOM 4156 C C . PHE C 1 169 ? 64.37712 77.68405 37.10692 1.000 29.98618 170 PHE C C 1
ATOM 4157 O O . PHE C 1 169 ? 63.93153 77.10803 38.10765 1.000 28.74245 170 PHE C O 1
ATOM 4165 N N . CYS C 1 170 ? 64.72204 77.04794 35.98244 1.000 25.84453 171 CYS C N 1
ATOM 4166 C CA . CYS C 1 170 ? 64.43129 75.63872 35.72956 1.000 22.72739 171 CYS C CA 1
ATOM 4167 C C . CYS C 1 170 ? 65.71580 74.86324 35.47194 1.000 25.57997 171 CYS C C 1
ATOM 4168 O O . CYS C 1 170 ? 66.54601 75.27958 34.65599 1.000 26.23256 171 CYS C O 1
ATOM 4171 N N . CYS C 1 171 ? 65.87560 73.73648 36.16418 1.000 22.51042 172 CYS C N 1
ATOM 4172 C CA . CYS C 1 171 ? 66.98068 72.81499 35.92172 1.000 24.32977 172 CYS C CA 1
ATOM 4173 C C . CYS C 1 171 ? 66.56321 71.45272 36.45644 1.000 25.37853 172 CYS C C 1
ATOM 4174 O O . CYS C 1 171 ? 65.56627 71.33411 37.17042 1.000 27.70777 172 CYS C O 1
ATOM 4177 N N . HIS C 1 172 ? 67.32639 70.41578 36.10223 1.000 22.38958 173 HIS C N 1
ATOM 4178 C CA . HIS C 1 172 ? 66.91218 69.07211 36.49423 1.000 20.62838 173 HIS C CA 1
ATOM 4179 C C . HIS C 1 172 ? 67.06258 68.85432 37.99508 1.000 21.72465 173 HIS C C 1
ATOM 4180 O O . HIS C 1 172 ? 66.10615 68.46895 38.68036 1.000 21.13220 173 HIS C O 1
ATOM 4187 N N . GLY C 1 173 ? 68.26856 69.06057 38.51244 1.000 20.78029 174 GLY C N 1
ATOM 4188 C CA . GLY C 1 173 ? 68.55630 68.81365 39.90849 1.000 22.17949 174 GLY C CA 1
ATOM 4189 C C . GLY C 1 173 ? 68.22863 70.00769 40.77507 1.000 23.66254 174 GLY C C 1
ATOM 4190 O O . GLY C 1 173 ? 67.12032 70.10927 41.30216 1.000 23.32603 174 GLY C O 1
ATOM 4191 N N . GLY C 1 174 ? 69.18048 70.92597 40.93363 1.000 29.92273 175 GLY C N 1
ATOM 4192 C CA . GLY C 1 174 ? 68.93645 72.06822 41.79332 1.000 25.62280 175 GLY C CA 1
ATOM 4193 C C . GLY C 1 174 ? 70.09337 73.03949 41.89858 1.000 26.91098 175 GLY C C 1
ATOM 4194 O O . GLY C 1 174 ? 70.93554 73.12033 41.00070 1.000 24.07132 175 GLY C O 1
ATOM 4195 N N . LEU C 1 175 ? 70.14584 73.78266 42.99948 1.000 26.94316 176 LEU C N 1
ATOM 4196 C CA . LEU C 1 175 ? 71.11544 74.85527 43.11460 1.000 26.52352 176 LEU C CA 1
ATOM 4197 C C . LEU C 1 175 ? 72.51590 74.30364 43.38114 1.000 28.08563 176 LEU C C 1
ATOM 4198 O O . LEU C 1 175 ? 72.71374 73.12905 43.70491 1.000 27.79656 176 LEU C O 1
ATOM 4203 N N . SER C 1 176 ? 73.49978 75.18948 43.25887 1.000 29.25414 177 SER C N 1
ATOM 4204 C CA . SER C 1 176 ? 74.89456 74.84103 43.43597 1.000 25.86287 177 SER C CA 1
ATOM 4205 C C . SER C 1 176 ? 75.54965 75.82443 44.39092 1.000 28.77916 177 SER C C 1
ATOM 4206 O O . SER C 1 176 ? 75.25550 77.02490 44.34653 1.000 30.16451 177 SER C O 1
ATOM 4209 N N . PRO C 1 177 ? 76.44724 75.35497 45.26039 1.000 30.40898 178 PRO C N 1
ATOM 4210 C CA . PRO C 1 177 ? 77.23437 76.29507 46.06502 1.000 36.61919 178 PRO C CA 1
ATOM 4211 C C . PRO C 1 177 ? 78.21495 77.09961 45.23264 1.000 42.07922 178 PRO C C 1
ATOM 4212 O O . PRO C 1 177 ? 78.79255 78.06635 45.74722 1.000 43.74499 178 PRO C O 1
ATOM 4216 N N . ASP C 1 178 ? 78.39557 76.74839 43.95957 1.000 42.18875 179 ASP C N 1
ATOM 4217 C CA . ASP C 1 178 ? 79.27368 77.46578 43.04619 1.000 40.14467 179 ASP C CA 1
ATOM 4218 C C . ASP C 1 178 ? 78.52387 78.40371 42.11091 1.000 41.73767 179 ASP C C 1
ATOM 4219 O O . ASP C 1 178 ? 79.16076 79.08162 41.29766 1.000 49.11499 179 ASP C O 1
ATOM 4224 N N . LEU C 1 179 ? 77.19712 78.46354 42.20136 1.000 30.66577 180 LEU C N 1
ATOM 4225 C CA . LEU C 1 179 ? 76.38800 79.25611 41.28081 1.000 39.39713 180 LEU C CA 1
ATOM 4226 C C . LEU C 1 179 ? 76.13555 80.62775 41.89018 1.000 42.23616 180 LEU C C 1
ATOM 4227 O O . LEU C 1 179 ? 75.24347 80.78870 42.72590 1.000 35.01839 180 LEU C O 1
ATOM 4232 N N . GLN C 1 180 ? 76.90467 81.63365 41.45560 1.000 42.08029 181 GLN C N 1
ATOM 4233 C CA . GLN C 1 180 ? 76.66183 83.00911 41.87551 1.000 36.83706 181 GLN C CA 1
ATOM 4234 C C . GLN C 1 180 ? 76.20284 83.92392 40.75307 1.000 46.67337 181 GLN C C 1
ATOM 4235 O O . GLN C 1 180 ? 75.60087 84.96561 41.03558 1.000 45.93155 181 GLN C O 1
ATOM 4241 N N . SER C 1 181 ? 76.46947 83.56592 39.50171 1.000 43.24182 182 SER C N 1
ATOM 4242 C CA . SER C 1 181 ? 76.11289 84.37655 38.34811 1.000 45.02747 182 SER C CA 1
ATOM 4243 C C . SER C 1 181 ? 75.50859 83.49140 37.27007 1.000 36.63616 182 SER C C 1
ATOM 4244 O O . SER C 1 181 ? 76.00337 82.39151 37.01523 1.000 43.55271 182 SER C O 1
ATOM 4247 N N . MET C 1 182 ? 74.44646 83.98092 36.62922 1.000 38.87250 183 MET C N 1
ATOM 4248 C CA . MET C 1 182 ? 73.89006 83.27027 35.48275 1.000 42.10290 183 MET C CA 1
ATOM 4249 C C . MET C 1 182 ? 74.89962 83.13601 34.34804 1.000 41.95480 183 MET C C 1
ATOM 4250 O O . MET C 1 182 ? 74.79230 82.19917 33.54851 1.000 40.64635 183 MET C O 1
ATOM 4255 N N . GLU C 1 183 ? 75.88749 84.03570 34.26852 1.000 43.12228 184 GLU C N 1
ATOM 4256 C CA . GLU C 1 183 ? 76.91776 83.91021 33.24534 1.000 40.66598 184 GLU C CA 1
ATOM 4257 C C . GLU C 1 183 ? 77.76099 82.65533 33.42777 1.000 38.91548 184 GLU C C 1
ATOM 4258 O O . GLU C 1 183 ? 78.33879 82.16619 32.45090 1.000 47.17060 184 GLU C O 1
ATOM 4264 N N . GLN C 1 184 ? 77.84650 82.12490 34.64981 1.000 38.76700 185 GLN C N 1
ATOM 4265 C CA . GLN C 1 184 ? 78.58011 80.88113 34.86435 1.000 37.99531 185 GLN C CA 1
ATOM 4266 C C . GLN C 1 184 ? 77.95374 79.73052 34.08784 1.000 34.43991 185 GLN C C 1
ATOM 4267 O O . GLN C 1 184 ? 78.66451 78.86766 33.55992 1.000 34.76615 185 GLN C O 1
ATOM 4273 N N . ILE C 1 185 ? 76.62179 79.68311 34.03655 1.000 35.11150 186 ILE C N 1
ATOM 4274 C CA . ILE C 1 185 ? 75.95321 78.66694 33.23028 1.000 37.09543 186 ILE C CA 1
ATOM 4275 C C . ILE C 1 185 ? 76.18939 78.92396 31.74640 1.000 38.76812 186 ILE C C 1
ATOM 4276 O O . ILE C 1 185 ? 76.43557 77.99040 30.97290 1.000 37.62895 186 ILE C O 1
ATOM 4281 N N . ARG C 1 186 ? 76.12293 80.19183 31.32850 1.000 41.31068 187 ARG C N 1
ATOM 4282 C CA . ARG C 1 186 ? 76.29522 80.53860 29.92013 1.000 40.39695 187 ARG C CA 1
ATOM 4283 C C . ARG C 1 186 ? 77.69148 80.22063 29.40400 1.000 45.17672 187 ARG C C 1
ATOM 4284 O O . ARG C 1 186 ? 77.87363 80.08067 28.19062 1.000 43.61875 187 ARG C O 1
ATOM 4292 N N . ARG C 1 187 ? 78.67796 80.09914 30.29068 1.000 45.23676 188 ARG C N 1
ATOM 4293 C CA . ARG C 1 187 ? 80.05097 79.82340 29.89010 1.000 43.76794 188 ARG C CA 1
ATOM 4294 C C . ARG C 1 187 ? 80.35909 78.33637 29.77492 1.000 42.99715 188 ARG C C 1
ATOM 4295 O O . ARG C 1 187 ? 81.47123 77.98317 29.36785 1.000 45.91888 188 ARG C O 1
ATOM 4303 N N . ILE C 1 188 ? 79.42819 77.45555 30.14249 1.000 38.86038 189 ILE C N 1
ATOM 4304 C CA . ILE C 1 188 ? 79.69330 76.02578 30.03326 1.000 36.88305 189 ILE C CA 1
ATOM 4305 C C . ILE C 1 188 ? 79.78183 75.64149 28.56121 1.000 41.90444 189 ILE C C 1
ATOM 4306 O O . ILE C 1 188 ? 78.93301 76.03440 27.75000 1.000 36.62196 189 ILE C O 1
ATOM 4311 N N . MET C 1 189 ? 80.82026 74.87761 28.21561 1.000 35.32492 190 MET C N 1
ATOM 4312 C CA . MET C 1 189 ? 81.12983 74.52439 26.83609 1.000 38.43739 190 MET C CA 1
ATOM 4313 C C . MET C 1 189 ? 80.49268 73.19544 26.45641 1.000 36.42798 190 MET C C 1
ATOM 4314 O O . MET C 1 189 ? 80.52471 72.23824 27.23257 1.000 37.75219 190 MET C O 1
ATOM 4319 N N . ARG C 1 190 ? 79.94551 73.13171 25.23731 1.000 33.52858 191 ARG C N 1
ATOM 4320 C CA . ARG C 1 190 ? 79.32162 71.92462 24.72416 1.000 30.98665 191 ARG C CA 1
ATOM 4321 C C . ARG C 1 190 ? 79.97242 71.49387 23.41536 1.000 30.13053 191 ARG C C 1
ATOM 4322 O O . ARG C 1 190 ? 80.32240 72.34493 22.59478 1.000 32.26503 191 ARG C O 1
ATOM 4330 N N . PRO C 1 191 ? 80.13317 70.18568 23.17912 1.000 28.60640 192 PRO C N 1
ATOM 4331 C CA . PRO C 1 191 ? 79.71197 69.07929 24.04628 1.000 24.92553 192 PRO C CA 1
ATOM 4332 C C . PRO C 1 191 ? 80.47713 68.99947 25.36267 1.000 29.51153 192 PRO C C 1
ATOM 4333 O O . PRO C 1 191 ? 81.62590 69.43225 25.43532 1.000 31.08483 192 PRO C O 1
ATOM 4337 N N . THR C 1 192 ? 79.83608 68.47160 26.40197 1.000 25.60196 193 THR C N 1
ATOM 4338 C CA . THR C 1 192 ? 80.54314 68.17902 27.64274 1.000 28.35933 193 THR C CA 1
ATOM 4339 C C . THR C 1 192 ? 79.91703 66.94535 28.27080 1.000 24.43641 193 THR C C 1
ATOM 4340 O O . THR C 1 192 ? 78.71842 66.69574 28.10769 1.000 24.82321 193 THR C O 1
ATOM 4344 N N . ASP C 1 193 ? 80.74456 66.14670 28.93402 1.000 24.43681 194 ASP C N 1
ATOM 4345 C CA . ASP C 1 193 ? 80.21887 65.15200 29.85159 1.000 26.44491 194 ASP C CA 1
ATOM 4346 C C . ASP C 1 193 ? 79.78436 65.85372 31.13765 1.000 26.91806 194 ASP C C 1
ATOM 4347 O O . ASP C 1 193 ? 80.04401 67.04272 31.34135 1.000 29.00118 194 ASP C O 1
ATOM 4352 N N . VAL C 1 194 ? 79.10716 65.12277 32.01397 1.000 26.69415 195 VAL C N 1
ATOM 4353 C CA . VAL C 1 194 ? 78.74020 65.62928 33.32887 1.000 33.23812 195 VAL C CA 1
ATOM 4354 C C . VAL C 1 194 ? 79.86431 65.25914 34.29914 1.000 27.22668 195 VAL C C 1
ATOM 4355 O O . VAL C 1 194 ? 80.15731 64.06195 34.45131 1.000 25.95963 195 VAL C O 1
ATOM 4359 N N . PRO C 1 195 ? 80.52491 66.22740 34.92133 1.000 32.41318 196 PRO C N 1
ATOM 4360 C CA . PRO C 1 195 ? 81.59276 65.90369 35.87276 1.000 30.41088 196 PRO C CA 1
ATOM 4361 C C . PRO C 1 195 ? 81.01710 65.38444 37.18106 1.000 34.77306 196 PRO C C 1
ATOM 4362 O O . PRO C 1 195 ? 79.81230 65.43910 37.43388 1.000 33.47712 196 PRO C O 1
ATOM 4366 N N . ASP C 1 196 ? 81.91291 64.88054 38.02912 1.000 37.46349 197 ASP C N 1
ATOM 4367 C CA . ASP C 1 196 ? 81.52229 64.31834 39.31668 1.000 37.17586 197 ASP C CA 1
ATOM 4368 C C . ASP C 1 196 ? 81.37252 65.36179 40.41466 1.000 28.45175 197 ASP C C 1
ATOM 4369 O O . ASP C 1 196 ? 80.91038 65.01640 41.50646 1.000 33.35420 197 ASP C O 1
ATOM 4374 N N . GLN C 1 197 ? 81.75185 66.61290 40.16582 1.000 31.75643 198 GLN C N 1
ATOM 4375 C CA . GLN C 1 197 ? 81.46270 67.69048 41.10404 1.000 32.31421 198 GLN C CA 1
ATOM 4376 C C . GLN C 1 197 ? 81.54102 69.01523 40.36241 1.000 33.78039 198 GLN C C 1
ATOM 4377 O O . GLN C 1 197 ? 82.02464 69.09456 39.23036 1.000 38.60105 198 GLN C O 1
ATOM 4383 N N . GLY C 1 198 ? 81.03876 70.04975 41.00864 1.000 31.57533 199 GLY C N 1
ATOM 4384 C CA . GLY C 1 198 ? 81.03978 71.38547 40.45714 1.000 32.42987 199 GLY C CA 1
ATOM 4385 C C . GLY C 1 198 ? 79.66381 71.79852 39.96837 1.000 29.98798 199 GLY C C 1
ATOM 4386 O O . GLY C 1 198 ? 78.67163 71.07683 40.11007 1.000 30.01535 199 GLY C O 1
ATOM 4387 N N . LEU C 1 199 ? 79.63466 72.99398 39.36783 1.000 27.79331 200 LEU C N 1
ATOM 4388 C CA . LEU C 1 199 ? 78.39095 73.63749 38.95303 1.000 28.25316 200 LEU C CA 1
ATOM 4389 C C . LEU C 1 199 ? 77.51693 72.70566 38.12072 1.000 32.08119 200 LEU C C 1
ATOM 4390 O O . LEU C 1 199 ? 76.33589 72.49530 38.43475 1.000 23.99299 200 LEU C O 1
ATOM 4395 N N . LEU C 1 200 ? 78.07703 72.15893 37.03707 1.000 29.10743 201 LEU C N 1
ATOM 4396 C CA . LEU C 1 200 ? 77.27246 71.36417 36.11408 1.000 32.15876 201 LEU C CA 1
ATOM 4397 C C . LEU C 1 200 ? 76.71249 70.13059 36.80360 1.000 27.22260 201 LEU C C 1
ATOM 4398 O O . LEU C 1 200 ? 75.55909 69.75360 36.57748 1.000 29.71792 201 LEU C O 1
ATOM 4403 N N . CYS C 1 201 ? 77.50952 69.50511 37.66436 1.000 27.30117 202 CYS C N 1
ATOM 4404 C CA . CYS C 1 201 ? 77.03358 68.35090 38.41495 1.000 27.83633 202 CYS C CA 1
ATOM 4405 C C . CYS C 1 201 ? 75.86971 68.72962 39.33115 1.000 29.46303 202 CYS C C 1
ATOM 4406 O O . CYS C 1 201 ? 74.81702 68.07621 39.31761 1.000 24.59670 202 CYS C O 1
ATOM 4409 N N . ASP C 1 202 ? 76.03477 69.79807 40.12478 1.000 25.68280 203 ASP C N 1
ATOM 4410 C CA . ASP C 1 202 ? 74.98702 70.19838 41.06668 1.000 30.42374 203 ASP C CA 1
ATOM 4411 C C . ASP C 1 202 ? 73.68164 70.52404 40.34946 1.000 27.96992 203 ASP C C 1
ATOM 4412 O O . ASP C 1 202 ? 72.59487 70.14690 40.81058 1.000 25.79140 203 ASP C O 1
ATOM 4417 N N . LEU C 1 203 ? 73.76825 71.24645 39.22979 1.000 27.49392 204 LEU C N 1
ATOM 4418 C CA . LEU C 1 203 ? 72.58281 71.57408 38.45124 1.000 23.72605 204 LEU C CA 1
ATOM 4419 C C . LEU C 1 203 ? 71.80554 70.33250 38.03038 1.000 23.96612 204 LEU C C 1
ATOM 4420 O O . LEU C 1 203 ? 70.57686 70.39331 37.91635 1.000 25.68856 204 LEU C O 1
ATOM 4425 N N . LEU C 1 204 ? 72.48097 69.20643 37.81944 1.000 23.70994 205 LEU C N 1
ATOM 4426 C CA . LEU C 1 204 ? 71.80438 67.97672 37.43766 1.000 21.92687 205 LEU C CA 1
ATOM 4427 C C . LEU C 1 204 ? 71.55688 67.01787 38.59667 1.000 25.04065 205 LEU C C 1
ATOM 4428 O O . LEU C 1 204 ? 70.81467 66.04170 38.42144 1.000 20.69724 205 LEU C O 1
ATOM 4433 N N . TRP C 1 205 ? 72.12176 67.27223 39.78143 1.000 22.63644 206 TRP C N 1
ATOM 4434 C CA . TRP C 1 205 ? 72.13939 66.25846 40.82773 1.000 20.38398 206 TRP C CA 1
ATOM 4435 C C . TRP C 1 205 ? 71.63712 66.70725 42.19986 1.000 21.50291 206 TRP C C 1
ATOM 4436 O O . TRP C 1 205 ? 71.21138 65.84315 42.97095 1.000 22.17101 206 TRP C O 1
ATOM 4447 N N . SER C 1 206 ? 71.66352 67.99632 42.53622 1.000 22.71372 207 SER C N 1
ATOM 4448 C CA . SER C 1 206 ? 71.40986 68.37469 43.92579 1.000 24.84626 207 SER C CA 1
ATOM 4449 C C . SER C 1 206 ? 69.92309 68.26752 44.27405 1.000 25.33725 207 SER C C 1
ATOM 4450 O O . SER C 1 206 ? 69.05052 68.28071 43.40006 1.000 20.53784 207 SER C O 1
ATOM 4453 N N . ASP C 1 207 ? 69.64155 68.17095 45.57971 1.000 22.08922 208 ASP C N 1
ATOM 4454 C CA . ASP C 1 207 ? 68.28638 68.02016 46.10075 1.000 24.74534 208 ASP C CA 1
ATOM 4455 C C . ASP C 1 207 ? 67.99699 69.05452 47.17328 1.000 27.40770 208 ASP C C 1
ATOM 4456 O O . ASP C 1 207 ? 68.89209 69.41974 47.94905 1.000 26.34629 208 ASP C O 1
ATOM 4461 N N . PRO C 1 208 ? 66.75562 69.53085 47.26591 1.000 23.65835 209 PRO C N 1
ATOM 4462 C CA . PRO C 1 208 ? 66.33683 70.28889 48.44815 1.000 26.80912 209 PRO C CA 1
ATOM 4463 C C . PRO C 1 208 ? 66.15946 69.37799 49.65495 1.000 27.13991 209 PRO C C 1
ATOM 4464 O O . PRO C 1 208 ? 65.88267 68.18424 49.53946 1.000 23.61862 209 PRO C O 1
ATOM 4468 N N . ASP C 1 209 ? 66.31965 69.97018 50.83524 1.000 26.02965 210 ASP C N 1
ATOM 4469 C CA . ASP C 1 209 ? 66.13852 69.21495 52.07360 1.000 23.40513 210 ASP C CA 1
ATOM 4470 C C . ASP C 1 209 ? 65.79445 70.21753 53.16345 1.000 21.65948 210 ASP C C 1
ATOM 4471 O O . ASP C 1 209 ? 66.62937 71.05539 53.51493 1.000 24.98712 210 ASP C O 1
ATOM 4476 N N . LYS C 1 210 ? 64.57715 70.13843 53.69426 1.000 21.85500 211 LYS C N 1
ATOM 4477 C CA . LYS C 1 210 ? 64.23929 71.06970 54.76308 1.000 22.08245 211 LYS C CA 1
ATOM 4478 C C . LYS C 1 210 ? 65.02185 70.80828 56.04545 1.000 22.01882 211 LYS C C 1
ATOM 4479 O O . LYS C 1 210 ? 65.03250 71.67086 56.92716 1.000 23.19266 211 LYS C O 1
ATOM 4485 N N . ASP C 1 211 ? 65.68325 69.66472 56.17176 1.000 25.55079 212 ASP C N 1
ATOM 4486 C CA . ASP C 1 211 ? 66.33781 69.32130 57.42737 1.000 24.15545 212 ASP C CA 1
ATOM 4487 C C . ASP C 1 211 ? 67.77975 69.79324 57.50028 1.000 26.01841 212 ASP C C 1
ATOM 4488 O O . ASP C 1 211 ? 68.45170 69.51886 58.50012 1.000 28.46989 212 ASP C O 1
ATOM 4493 N N . VAL C 1 212 ? 68.26552 70.50744 56.48577 1.000 26.10052 213 VAL C N 1
ATOM 4494 C CA . VAL C 1 212 ? 69.60362 71.08634 56.49660 1.000 26.11064 213 VAL C CA 1
ATOM 4495 C C . VAL C 1 212 ? 69.46005 72.60055 56.39077 1.000 30.37628 213 VAL C C 1
ATOM 4496 O O . VAL C 1 212 ? 68.52560 73.10482 55.75437 1.000 28.98065 213 VAL C O 1
ATOM 4500 N N . GLN C 1 213 ? 70.35497 73.33176 57.05449 1.000 30.89303 214 GLN C N 1
ATOM 4501 C CA . GLN C 1 213 ? 70.23020 74.78746 57.05687 1.000 36.10318 214 GLN C CA 1
ATOM 4502 C C . GLN C 1 213 ? 70.84516 75.39941 55.79943 1.000 38.71391 214 GLN C C 1
ATOM 4503 O O . GLN C 1 213 ? 70.18198 76.14449 55.06517 1.000 40.47281 214 GLN C O 1
ATOM 4509 N N . GLY C 1 214 ? 72.11184 75.09213 55.53916 1.000 32.54299 215 GLY C N 1
ATOM 4510 C CA . GLY C 1 214 ? 72.76600 75.53519 54.32859 1.000 32.08207 215 GLY C CA 1
ATOM 4511 C C . GLY C 1 214 ? 72.91051 74.40143 53.33294 1.000 35.04175 215 GLY C C 1
ATOM 4512 O O . GLY C 1 214 ? 71.92282 73.97656 52.72781 1.000 25.73236 215 GLY C O 1
ATOM 4513 N N . TRP C 1 215 ? 74.12762 73.89069 53.17171 1.000 29.74228 216 TRP C N 1
ATOM 4514 C CA . TRP C 1 215 ? 74.41533 72.81055 52.23997 1.000 32.98722 216 TRP C CA 1
ATOM 4515 C C . TRP C 1 215 ? 74.75659 71.54332 53.00861 1.000 28.86934 216 TRP C C 1
ATOM 4516 O O . TRP C 1 215 ? 75.52237 71.58068 53.97335 1.000 35.17825 216 TRP C O 1
ATOM 4527 N N . GLY C 1 216 ? 74.17577 70.41875 52.58454 1.000 27.30391 217 GLY C N 1
ATOM 4528 C CA . GLY C 1 216 ? 74.41932 69.14488 53.22462 1.000 26.93058 217 GLY C CA 1
ATOM 4529 C C . GLY C 1 216 ? 74.93507 68.12848 52.21987 1.000 34.48033 217 GLY C C 1
ATOM 4530 O O . GLY C 1 216 ? 74.95144 68.36728 51.01063 1.000 29.96910 217 GLY C O 1
ATOM 4531 N N . GLU C 1 217 ? 75.35523 66.98616 52.74283 1.000 30.37113 218 GLU C N 1
ATOM 4532 C CA . GLU C 1 217 ? 75.78820 65.89541 51.88953 1.000 34.17960 218 GLU C CA 1
ATOM 4533 C C . GLU C 1 217 ? 74.58117 65.16631 51.32095 1.000 37.88519 218 GLU C C 1
ATOM 4534 O O . GLU C 1 217 ? 73.52320 65.07543 51.95086 1.000 39.93043 218 GLU C O 1
ATOM 4540 N N . ASN C 1 218 ? 74.74597 64.65045 50.11230 1.000 33.73038 219 ASN C N 1
ATOM 4541 C CA . ASN C 1 218 ? 73.65268 64.03451 49.37595 1.000 32.24130 219 ASN C CA 1
ATOM 4542 C C . ASN C 1 218 ? 73.82599 62.52203 49.37508 1.000 29.69715 219 ASN C C 1
ATOM 4543 O O . ASN C 1 218 ? 74.90836 62.01419 49.06132 1.000 31.91705 219 ASN C O 1
ATOM 4548 N N . ASP C 1 219 ? 72.74977 61.81216 49.72578 1.000 29.89149 220 ASP C N 1
ATOM 4549 C CA . ASP C 1 219 ? 72.76197 60.35288 49.81733 1.000 36.66990 220 ASP C CA 1
ATOM 4550 C C . ASP C 1 219 ? 73.08045 59.67233 48.49673 1.000 34.48848 220 ASP C C 1
ATOM 4551 O O . ASP C 1 219 ? 73.46306 58.49815 48.49553 1.000 30.87065 220 ASP C O 1
ATOM 4556 N N . ARG C 1 220 ? 72.89826 60.36461 47.37515 1.000 30.53908 221 ARG C N 1
ATOM 4557 C CA . ARG C 1 220 ? 73.21447 59.78154 46.08063 1.000 32.87941 221 ARG C CA 1
ATOM 4558 C C . ARG C 1 220 ? 74.70657 59.54088 45.88532 1.000 30.57217 221 ARG C C 1
ATOM 4559 O O . ARG C 1 220 ? 75.09081 58.91760 44.89010 1.000 32.93280 221 ARG C O 1
ATOM 4567 N N . GLY C 1 221 ? 75.54955 60.01025 46.79745 1.000 33.93004 222 GLY C N 1
ATOM 4568 C CA . GLY C 1 221 ? 76.98110 59.93394 46.61317 1.000 31.07760 222 GLY C CA 1
ATOM 4569 C C . GLY C 1 221 ? 77.54509 61.00754 45.72004 1.000 34.86368 222 GLY C C 1
ATOM 4570 O O . GLY C 1 221 ? 78.75750 61.01274 45.46693 1.000 35.54654 222 GLY C O 1
ATOM 4571 N N . VAL C 1 222 ? 76.70128 61.90541 45.22441 1.000 33.60253 223 VAL C N 1
ATOM 4572 C CA . VAL C 1 222 ? 77.09570 62.97356 44.31659 1.000 30.54658 223 VAL C CA 1
ATOM 4573 C C . VAL C 1 222 ? 76.44840 64.24813 44.83144 1.000 30.18003 223 VAL C C 1
ATOM 4574 O O . VAL C 1 222 ? 75.34493 64.20289 45.38129 1.000 29.96295 223 VAL C O 1
ATOM 4578 N N . SER C 1 223 ? 77.13757 65.37749 44.66694 1.000 27.18172 224 SER C N 1
ATOM 4579 C CA . SER C 1 223 ? 76.54755 66.69820 44.86504 1.000 28.64873 224 SER C CA 1
ATOM 4580 C C . SER C 1 223 ? 76.08125 66.92084 46.30412 1.000 30.75190 224 SER C C 1
ATOM 4581 O O . SER C 1 223 ? 76.60074 66.30026 47.24295 1.000 32.64897 224 SER C O 1
ATOM 4584 N N . PHE C 1 224 ? 75.10451 67.81195 46.49058 1.000 28.63074 225 PHE C N 1
ATOM 4585 C CA . PHE C 1 224 ? 74.73831 68.29766 47.81598 1.000 26.46060 225 PHE C CA 1
ATOM 4586 C C . PHE C 1 224 ? 73.22746 68.35523 47.95580 1.000 34.50652 225 PHE C C 1
ATOM 4587 O O . PHE C 1 224 ? 72.47740 68.23443 46.98163 1.000 27.29677 225 PHE C O 1
ATOM 4595 N N . THR C 1 225 ? 72.79302 68.53598 49.19911 1.000 24.91512 226 THR C N 1
ATOM 4596 C CA . THR C 1 225 ? 71.45093 68.99644 49.52109 1.000 21.87635 226 THR C CA 1
ATOM 4597 C C . THR C 1 225 ? 71.50477 70.46934 49.90433 1.000 25.79921 226 THR C C 1
ATOM 4598 O O . THR C 1 225 ? 72.54977 70.99458 50.30055 1.000 26.84017 226 THR C O 1
ATOM 4602 N N . PHE C 1 226 ? 70.36451 71.14039 49.78786 1.000 26.69928 227 PHE C N 1
ATOM 4603 C CA . PHE C 1 226 ? 70.32165 72.55560 50.12261 1.000 31.96041 227 PHE C CA 1
ATOM 4604 C C . PHE C 1 226 ? 69.01629 72.88153 50.82958 1.000 28.51015 227 PHE C C 1
ATOM 4605 O O . PHE C 1 226 ? 67.95772 72.36813 50.46147 1.000 28.26844 227 PHE C O 1
ATOM 4613 N N . GLY C 1 227 ? 69.10386 73.74349 51.84864 1.000 28.46061 228 GLY C N 1
ATOM 4614 C CA . GLY C 1 227 ? 67.96067 74.07237 52.67494 1.000 27.14271 228 GLY C CA 1
ATOM 4615 C C . GLY C 1 227 ? 67.13520 75.23997 52.14822 1.000 29.25589 228 GLY C C 1
ATOM 4616 O O . GLY C 1 227 ? 67.47434 75.89887 51.16565 1.000 32.52243 228 GLY C O 1
ATOM 4617 N N . ALA C 1 228 ? 66.02747 75.50086 52.85533 1.000 27.68131 229 ALA C N 1
ATOM 4618 C CA . ALA C 1 228 ? 65.06473 76.50849 52.41657 1.000 29.75861 229 ALA C CA 1
ATOM 4619 C C . ALA C 1 228 ? 65.68924 77.89687 52.33575 1.000 32.77082 229 ALA C C 1
ATOM 4620 O O . ALA C 1 228 ? 65.36024 78.68278 51.43925 1.000 29.74520 229 ALA C O 1
ATOM 4622 N N . GLU C 1 229 ? 66.58537 78.22326 53.26952 1.000 30.46121 230 GLU C N 1
ATOM 4623 C CA . GLU C 1 229 ? 67.20381 79.54204 53.25671 1.000 35.50032 230 GLU C CA 1
ATOM 4624 C C . GLU C 1 229 ? 68.07365 79.75123 52.02094 1.000 35.79537 230 GLU C C 1
ATOM 4625 O O . GLU C 1 229 ? 68.15979 80.87277 51.50955 1.000 35.36077 230 GLU C O 1
ATOM 4631 N N . VAL C 1 230 ? 68.72276 78.69473 51.53035 1.000 32.75337 231 VAL C N 1
ATOM 4632 C CA . VAL C 1 230 ? 69.50970 78.81329 50.30476 1.000 32.77563 231 VAL C CA 1
ATOM 4633 C C . VAL C 1 230 ? 68.62170 79.23530 49.14549 1.000 27.99756 231 VAL C C 1
ATOM 4634 O O . VAL C 1 230 ? 68.98603 80.10305 48.34234 1.000 30.33376 231 VAL C O 1
ATOM 4638 N N . VAL C 1 231 ? 67.44271 78.62797 49.03994 1.000 32.33533 232 VAL C N 1
ATOM 4639 C CA . VAL C 1 231 ? 66.51582 78.99431 47.97539 1.000 28.61660 232 VAL C CA 1
ATOM 4640 C C . VAL C 1 231 ? 66.16442 80.47514 48.06115 1.000 32.00504 232 VAL C C 1
ATOM 4641 O O . VAL C 1 231 ? 66.27766 81.21164 47.07455 1.000 30.17749 232 VAL C O 1
ATOM 4645 N N . ALA C 1 232 ? 65.77004 80.94017 49.25329 1.000 28.88920 233 ALA C N 1
ATOM 4646 C CA . ALA C 1 232 ? 65.32408 82.32394 49.41315 1.000 28.83768 233 ALA C CA 1
ATOM 4647 C C . ALA C 1 232 ? 66.40383 83.31941 48.99851 1.000 27.36533 233 ALA C C 1
ATOM 4648 O O . ALA C 1 232 ? 66.11966 84.28978 48.28848 1.000 35.02935 233 ALA C O 1
ATOM 4650 N N . LYS C 1 233 ? 67.64924 83.09779 49.42402 1.000 33.53816 234 LYS C N 1
ATOM 4651 C CA . LYS C 1 233 ? 68.71901 84.00831 49.02832 1.000 35.22789 234 LYS C CA 1
ATOM 4652 C C . LYS C 1 233 ? 68.96864 83.96313 47.52562 1.000 41.07897 234 LYS C C 1
ATOM 4653 O O . LYS C 1 233 ? 69.28579 84.99561 46.92241 1.000 35.02760 234 LYS C O 1
ATOM 4659 N N . PHE C 1 234 ? 68.81785 82.78744 46.90489 1.000 40.55203 235 PHE C N 1
ATOM 4660 C CA . PHE C 1 234 ? 69.00948 82.67922 45.45936 1.000 40.00779 235 PHE C CA 1
ATOM 4661 C C . PHE C 1 234 ? 67.94697 83.46808 44.70654 1.000 37.84555 235 PHE C C 1
ATOM 4662 O O . PHE C 1 234 ? 68.25720 84.21159 43.76924 1.000 41.36353 235 PHE C O 1
ATOM 4670 N N . LEU C 1 235 ? 66.68291 83.31218 45.09613 1.000 35.76344 236 LEU C N 1
ATOM 4671 C CA . LEU C 1 235 ? 65.61730 84.03114 44.40965 1.000 37.62399 236 LEU C CA 1
ATOM 4672 C C . LEU C 1 235 ? 65.75625 85.53414 44.60261 1.000 39.65424 236 LEU C C 1
ATOM 4673 O O . LEU C 1 235 ? 65.64172 86.30447 43.64329 1.000 40.72910 236 LEU C O 1
ATOM 4678 N N . HIS C 1 236 ? 66.01315 85.96885 45.83745 1.000 38.68771 237 HIS C N 1
ATOM 4679 C CA . HIS C 1 236 ? 66.10965 87.39769 46.11099 1.000 44.75926 237 HIS C CA 1
ATOM 4680 C C . HIS C 1 236 ? 67.25769 88.04900 45.35394 1.000 36.68330 237 HIS C C 1
ATOM 4681 O O . HIS C 1 236 ? 67.16047 89.22062 44.97419 1.000 44.40396 237 HIS C O 1
ATOM 4688 N N . LYS C 1 237 ? 68.33444 87.30805 45.11202 1.000 37.37413 238 LYS C N 1
ATOM 4689 C CA . LYS C 1 237 ? 69.50133 87.86914 44.44403 1.000 39.81603 238 LYS C CA 1
ATOM 4690 C C . LYS C 1 237 ? 69.26580 88.07912 42.95176 1.000 47.75874 238 LYS C C 1
ATOM 4691 O O . LYS C 1 237 ? 69.81984 89.01775 42.36845 1.000 43.94009 238 LYS C O 1
ATOM 4697 N N . HIS C 1 238 ? 68.44360 87.24181 42.32040 1.000 39.13411 239 HIS C N 1
ATOM 4698 C CA . HIS C 1 238 ? 68.29780 87.25521 40.87035 1.000 37.47924 239 HIS C CA 1
ATOM 4699 C C . HIS C 1 238 ? 66.91496 87.68754 40.41590 1.000 46.61363 239 HIS C C 1
ATOM 4700 O O . HIS C 1 238 ? 66.57658 87.50054 39.24213 1.000 45.55289 239 HIS C O 1
ATOM 4707 N N . ASP C 1 239 ? 66.11667 88.27427 41.30612 1.000 41.55719 240 ASP C N 1
ATOM 4708 C CA . ASP C 1 239 ? 64.74210 88.65508 40.98866 1.000 46.19842 240 ASP C CA 1
ATOM 4709 C C . ASP C 1 239 ? 63.96428 87.47754 40.40940 1.000 44.19532 240 ASP C C 1
ATOM 4710 O O . ASP C 1 239 ? 63.20794 87.61499 39.44694 1.000 51.76095 240 ASP C O 1
ATOM 4715 N N . LEU C 1 240 ? 64.15875 86.30471 41.00035 1.000 38.22817 241 LEU C N 1
ATOM 4716 C CA . LEU C 1 240 ? 63.42266 85.11065 40.61936 1.000 39.69666 241 LEU C CA 1
ATOM 4717 C C . LEU C 1 240 ? 62.33087 84.83868 41.64737 1.000 39.22881 241 LEU C C 1
ATOM 4718 O O . LEU C 1 240 ? 62.52327 85.05737 42.84674 1.000 43.15881 241 LEU C O 1
ATOM 4723 N N . ASP C 1 241 ? 61.17606 84.38123 41.16652 1.000 41.64135 242 ASP C N 1
ATOM 4724 C CA . ASP C 1 241 ? 60.06866 84.00381 42.03532 1.000 35.25869 242 ASP C CA 1
ATOM 4725 C C . ASP C 1 241 ? 60.07269 82.52442 42.39153 1.000 37.44674 242 ASP C C 1
ATOM 4726 O O . ASP C 1 241 ? 59.54610 82.14489 43.44386 1.000 33.76170 242 ASP C O 1
ATOM 4731 N N . LEU C 1 242 ? 60.64404 81.67417 41.54353 1.000 38.08870 243 LEU C N 1
ATOM 4732 C CA . LEU C 1 242 ? 60.42835 80.24690 41.69870 1.000 28.42115 243 LEU C CA 1
ATOM 4733 C C . LEU C 1 242 ? 61.56801 79.46039 41.07904 1.000 30.68196 243 LEU C C 1
ATOM 4734 O O . LEU C 1 242 ? 62.08270 79.82224 40.01544 1.000 31.17462 243 LEU C O 1
ATOM 4739 N N . ILE C 1 243 ? 61.95071 78.38266 41.76001 1.000 26.28950 244 ILE C N 1
ATOM 4740 C CA . ILE C 1 243 ? 62.78715 77.33680 41.19160 1.000 26.28708 244 ILE C CA 1
ATOM 4741 C C . ILE C 1 243 ? 61.87804 76.18395 40.80570 1.000 29.41582 244 ILE C C 1
ATOM 4742 O O . ILE C 1 243 ? 61.01512 75.77533 41.59355 1.000 24.70335 244 ILE C O 1
ATOM 4747 N N . CYS C 1 244 ? 62.05293 75.67479 39.58995 1.000 26.09414 245 CYS C N 1
ATOM 4748 C CA . CYS C 1 244 ? 61.28953 74.54293 39.08703 1.000 25.77498 245 CYS C CA 1
ATOM 4749 C C . CYS C 1 244 ? 62.27111 73.45724 38.67719 1.000 25.80472 245 CYS C C 1
ATOM 4750 O O . CYS C 1 244 ? 63.09334 73.65974 37.77566 1.000 26.78493 245 CYS C O 1
ATOM 4753 N N . ARG C 1 245 ? 62.20610 72.31795 39.35263 1.000 23.73275 246 ARG C N 1
ATOM 4754 C CA . ARG C 1 245 ? 63.16980 71.25499 39.13127 1.000 20.76674 246 ARG C CA 1
ATOM 4755 C C . ARG C 1 245 ? 62.44738 69.91758 39.17952 1.000 22.15942 246 ARG C C 1
ATOM 4756 O O . ARG C 1 245 ? 61.22609 69.85263 39.37486 1.000 24.77412 246 ARG C O 1
ATOM 4764 N N . ALA C 1 246 ? 63.21379 68.83905 39.01616 1.000 17.79510 247 ALA C N 1
ATOM 4765 C CA . ALA C 1 246 ? 62.64039 67.49914 38.94673 1.000 19.42039 247 ALA C CA 1
ATOM 4766 C C . ALA C 1 246 ? 63.41799 66.53000 39.83492 1.000 22.72038 247 ALA C C 1
ATOM 4767 O O . ALA C 1 246 ? 63.57847 66.78257 41.03708 1.000 25.18040 247 ALA C O 1
ATOM 4769 N N . HIS C 1 247 ? 63.87526 65.41225 39.26011 1.000 20.12744 248 HIS C N 1
ATOM 4770 C CA . HIS C 1 247 ? 64.96564 64.61459 39.82507 1.000 24.33460 248 HIS C CA 1
ATOM 4771 C C . HIS C 1 247 ? 64.54097 63.71263 40.99285 1.000 20.99384 248 HIS C C 1
ATOM 4772 O O . HIS C 1 247 ? 65.20576 62.70263 41.25942 1.000 25.05588 248 HIS C O 1
ATOM 4779 N N . GLN C 1 248 ? 63.45057 64.04306 41.69722 1.000 20.86679 249 GLN C N 1
ATOM 4780 C CA . GLN C 1 248 ? 62.97469 63.23423 42.82104 1.000 24.74769 249 GLN C CA 1
ATOM 4781 C C . GLN C 1 248 ? 61.50965 62.86013 42.64372 1.000 22.79612 249 GLN C C 1
ATOM 4782 O O . GLN C 1 248 ? 60.68396 63.71895 42.32199 1.000 20.54976 249 GLN C O 1
ATOM 4788 N N . VAL C 1 249 ? 61.18084 61.59217 42.89917 1.000 23.24190 250 VAL C N 1
ATOM 4789 C CA . VAL C 1 249 ? 59.79270 61.16080 42.80204 1.000 23.60280 250 VAL C CA 1
ATOM 4790 C C . VAL C 1 249 ? 59.00658 61.76283 43.95781 1.000 26.95403 250 VAL C C 1
ATOM 4791 O O . VAL C 1 249 ? 59.48667 61.81543 45.09869 1.000 28.19429 250 VAL C O 1
ATOM 4795 N N . VAL C 1 250 ? 57.80968 62.25743 43.65571 1.000 21.98515 251 VAL C N 1
ATOM 4796 C CA . VAL C 1 250 ? 56.93411 62.91444 44.61838 1.000 24.30837 251 VAL C CA 1
ATOM 4797 C C . VAL C 1 250 ? 55.53030 62.34109 44.45685 1.000 23.21252 251 VAL C C 1
ATOM 4798 O O . VAL C 1 250 ? 55.04867 62.14736 43.33530 1.000 21.98764 251 VAL C O 1
ATOM 4802 N N . GLU C 1 251 ? 54.87646 62.08560 45.59027 1.000 23.13287 252 GLU C N 1
ATOM 4803 C CA . GLU C 1 251 ? 53.61888 61.35094 45.59976 1.000 24.17276 252 GLU C CA 1
ATOM 4804 C C . GLU C 1 251 ? 52.57208 61.97329 44.68379 1.000 22.53344 252 GLU C C 1
ATOM 4805 O O . GLU C 1 251 ? 51.82516 61.25299 44.01749 1.000 23.86594 252 GLU C O 1
ATOM 4811 N N . ASP C 1 252 ? 52.47021 63.30079 44.67127 1.000 22.24421 253 ASP C N 1
ATOM 4812 C CA . ASP C 1 252 ? 51.39352 63.98506 43.96287 1.000 22.17371 253 ASP C CA 1
ATOM 4813 C C . ASP C 1 252 ? 51.76074 64.39232 42.54466 1.000 24.82598 253 ASP C C 1
ATOM 4814 O O . ASP C 1 252 ? 50.93978 65.02400 41.86593 1.000 27.01427 253 ASP C O 1
ATOM 4819 N N . GLY C 1 253 ? 52.96195 64.05472 42.08286 1.000 21.98105 254 GLY C N 1
ATOM 4820 C CA . GLY C 1 253 ? 53.44082 64.51606 40.80043 1.000 21.77883 254 GLY C CA 1
ATOM 4821 C C . GLY C 1 253 ? 54.07410 65.88306 40.82959 1.000 23.94103 254 GLY C C 1
ATOM 4822 O O . GLY C 1 253 ? 54.92157 66.17902 39.97428 1.000 22.39997 254 GLY C O 1
ATOM 4823 N N . TYR C 1 254 ? 53.69355 66.72299 41.79274 1.000 21.11762 255 TYR C N 1
ATOM 4824 C CA . TYR C 1 254 ? 54.33883 67.99933 42.05647 1.000 22.21563 255 TYR C CA 1
ATOM 4825 C C . TYR C 1 254 ? 54.42869 68.16771 43.56931 1.000 25.62562 255 TYR C C 1
ATOM 4826 O O . TYR C 1 254 ? 53.64496 67.58024 44.31595 1.000 24.85081 255 TYR C O 1
ATOM 4835 N N . GLU C 1 255 ? 55.39459 68.95663 44.02694 1.000 26.69140 256 GLU C N 1
ATOM 4836 C CA . GLU C 1 255 ? 55.60130 69.05611 45.46915 1.000 26.11457 256 GLU C CA 1
ATOM 4837 C C . GLU C 1 255 ? 56.36569 70.32947 45.78513 1.000 20.00101 256 GLU C C 1
ATOM 4838 O O . GLU C 1 255 ? 57.45469 70.54072 45.24723 1.000 21.00986 256 GLU C O 1
ATOM 4844 N N . PHE C 1 256 ? 55.79864 71.16303 46.65768 1.000 19.81756 257 PHE C N 1
ATOM 4845 C CA . PHE C 1 256 ? 56.39796 72.44793 46.98745 1.000 25.01426 257 PHE C CA 1
ATOM 4846 C C . PHE C 1 256 ? 57.46360 72.30415 48.06476 1.000 25.76111 257 PHE C C 1
ATOM 4847 O O . PHE C 1 256 ? 57.47511 71.35363 48.85019 1.000 24.83602 257 PHE C O 1
ATOM 4855 N N . PHE C 1 257 ? 58.35214 73.29158 48.09921 1.000 25.71871 258 PHE C N 1
ATOM 4856 C CA . PHE C 1 257 ? 59.41049 73.37775 49.09473 1.000 23.03876 258 PHE C CA 1
ATOM 4857 C C . PHE C 1 257 ? 59.61433 74.84679 49.41611 1.000 27.80269 258 PHE C C 1
ATOM 4858 O O . PHE C 1 257 ? 59.50133 75.70095 48.53130 1.000 26.20394 258 PHE C O 1
ATOM 4866 N N . ALA C 1 258 ? 59.88657 75.13306 50.68862 1.000 31.28304 259 ALA C N 1
ATOM 4867 C CA . ALA C 1 258 ? 60.26543 76.46875 51.13785 1.000 27.83658 259 ALA C CA 1
ATOM 4868 C C . ALA C 1 258 ? 59.18471 77.49495 50.79975 1.000 26.18352 259 ALA C C 1
ATOM 4869 O O . ALA C 1 258 ? 59.42252 78.47255 50.09535 1.000 30.12673 259 ALA C O 1
ATOM 4871 N N . LYS C 1 259 ? 57.98382 77.25143 51.32644 1.000 29.91247 260 LYS C N 1
ATOM 4872 C CA . LYS C 1 259 ? 56.84268 78.15267 51.15483 1.000 30.68268 260 LYS C CA 1
ATOM 4873 C C . LYS C 1 259 ? 56.58473 78.43735 49.67458 1.000 38.39043 260 LYS C C 1
ATOM 4874 O O . LYS C 1 259 ? 56.37172 79.57967 49.25503 1.000 34.60054 260 LYS C O 1
ATOM 4880 N N . ARG C 1 260 ? 56.61791 77.36862 48.87693 1.000 34.52344 261 ARG C N 1
ATOM 4881 C CA . ARG C 1 260 ? 56.34247 77.41438 47.44027 1.000 30.25866 261 ARG C CA 1
ATOM 4882 C C . ARG C 1 260 ? 57.37511 78.22518 46.66195 1.000 29.45175 261 ARG C C 1
ATOM 4883 O O . ARG C 1 260 ? 57.11651 78.63728 45.52833 1.000 27.22577 261 ARG C O 1
ATOM 4891 N N . GLN C 1 261 ? 58.55888 78.45289 47.23194 1.000 27.43566 262 GLN C N 1
ATOM 4892 C CA . GLN C 1 261 ? 59.62274 79.08610 46.46866 1.000 27.34757 262 GLN C CA 1
ATOM 4893 C C . GLN C 1 261 ? 60.30871 78.11180 45.52197 1.000 32.17077 262 GLN C C 1
ATOM 4894 O O . GLN C 1 261 ? 61.01293 78.55372 44.60854 1.000 25.50853 262 GLN C O 1
ATOM 4900 N N . LEU C 1 262 ? 60.12674 76.80598 45.73369 1.000 25.46968 263 LEU C N 1
ATOM 4901 C CA . LEU C 1 262 ? 60.59978 75.77410 44.82236 1.000 26.66753 263 LEU C CA 1
ATOM 4902 C C . LEU C 1 262 ? 59.49276 74.74564 44.64193 1.000 24.67154 263 LEU C C 1
ATOM 4903 O O . LEU C 1 262 ? 58.70145 74.49839 45.55693 1.000 21.31056 263 LEU C O 1
ATOM 4908 N N . VAL C 1 263 ? 59.42304 74.16336 43.44550 1.000 21.10621 264 VAL C N 1
ATOM 4909 C CA . VAL C 1 263 ? 58.51574 73.05445 43.17774 1.000 17.99302 264 VAL C CA 1
ATOM 4910 C C . VAL C 1 263 ? 59.29685 71.94855 42.48278 1.000 24.19131 264 VAL C C 1
ATOM 4911 O O . VAL C 1 263 ? 60.21397 72.21156 41.69299 1.000 23.76583 264 VAL C O 1
ATOM 4915 N N . THR C 1 264 ? 58.95620 70.70961 42.81266 1.000 24.00858 265 THR C N 1
ATOM 4916 C CA . THR C 1 264 ? 59.53885 69.52573 42.19993 1.000 22.15574 265 THR C CA 1
ATOM 4917 C C . THR C 1 264 ? 58.48098 68.89863 41.31088 1.000 22.90538 265 THR C C 1
ATOM 4918 O O . THR C 1 264 ? 57.35861 68.65623 41.76535 1.000 20.73186 265 THR C O 1
ATOM 4922 N N . LEU C 1 265 ? 58.82039 68.67254 40.04447 1.000 22.89639 266 LEU C N 1
ATOM 4923 C CA . LEU C 1 265 ? 57.91917 68.02066 39.10316 1.000 17.99834 266 LEU C CA 1
ATOM 4924 C C . LEU C 1 265 ? 58.43843 66.62385 38.81299 1.000 19.72424 266 LEU C C 1
ATOM 4925 O O . LEU C 1 265 ? 59.64669 66.42904 38.63560 1.000 19.71053 266 LEU C O 1
ATOM 4930 N N . PHE C 1 266 ? 57.53211 65.65503 38.78830 1.000 18.34941 267 PHE C N 1
ATOM 4931 C CA . PHE C 1 266 ? 57.87795 64.29038 38.42748 1.000 20.76372 267 PHE C CA 1
ATOM 4932 C C . PHE C 1 266 ? 56.74515 63.78164 37.56020 1.000 19.26313 267 PHE C C 1
ATOM 4933 O O . PHE C 1 266 ? 55.59001 63.78317 37.98986 1.000 22.03884 267 PHE C O 1
ATOM 4941 N N . SER C 1 267 ? 57.06340 63.40788 36.32524 1.000 19.84304 268 SER C N 1
ATOM 4942 C CA . SER C 1 267 ? 56.04231 63.20401 35.30702 1.000 20.61312 268 SER C CA 1
ATOM 4943 C C . SER C 1 267 ? 55.84280 61.73552 34.95692 1.000 23.63724 268 SER C C 1
ATOM 4944 O O . SER C 1 267 ? 55.06780 61.42741 34.05397 1.000 24.91717 268 SER C O 1
ATOM 4947 N N . ALA C 1 268 ? 56.50112 60.82643 35.66555 1.000 21.46899 269 ALA C N 1
ATOM 4948 C CA . ALA C 1 268 ? 56.35801 59.39385 35.45091 1.000 22.48507 269 ALA C CA 1
ATOM 4949 C C . ALA C 1 268 ? 55.49621 58.79976 36.55767 1.000 28.55341 269 ALA C C 1
ATOM 4950 O O . ALA C 1 268 ? 55.99556 58.58014 37.67343 1.000 21.42831 269 ALA C O 1
ATOM 4952 N N . PRO C 1 269 ? 54.21914 58.51692 36.31351 1.000 22.42649 270 PRO C N 1
ATOM 4953 C CA . PRO C 1 269 ? 53.39062 57.89957 37.35530 1.000 24.06476 270 PRO C CA 1
ATOM 4954 C C . PRO C 1 269 ? 53.80418 56.46031 37.60010 1.000 28.35559 270 PRO C C 1
ATOM 4955 O O . PRO C 1 269 ? 54.38468 55.80239 36.73193 1.000 25.70046 270 PRO C O 1
ATOM 4959 N N . ASN C 1 270 ? 53.48159 55.97097 38.79961 1.000 29.52393 271 ASN C N 1
ATOM 4960 C CA . ASN C 1 270 ? 53.81356 54.60841 39.21121 1.000 33.08450 271 ASN C CA 1
ATOM 4961 C C . ASN C 1 270 ? 55.27190 54.27796 38.88422 1.000 32.77841 271 ASN C C 1
ATOM 4962 O O . ASN C 1 270 ? 55.57992 53.23432 38.30505 1.000 38.28808 271 ASN C O 1
ATOM 4967 N N . TYR C 1 271 ? 56.16972 55.18869 39.27521 1.000 28.63706 272 TYR C N 1
ATOM 4968 C CA . TYR C 1 271 ? 57.57871 55.16151 38.86373 1.000 29.82695 272 TYR C CA 1
ATOM 4969 C C . TYR C 1 271 ? 58.22492 53.79753 39.08587 1.000 40.30947 272 TYR C C 1
ATOM 4970 O O . TYR C 1 271 ? 58.19401 53.25964 40.19588 1.000 42.92253 272 TYR C O 1
ATOM 4979 N N . CYS C 1 272 ? 58.81037 53.24266 38.01644 1.000 35.36196 273 CYS C N 1
ATOM 4980 C CA . CYS C 1 272 ? 59.51421 51.95835 38.01086 1.000 41.86244 273 CYS C CA 1
ATOM 4981 C C . CYS C 1 272 ? 58.58961 50.76441 38.20496 1.000 42.00053 273 CYS C C 1
ATOM 4982 O O . CYS C 1 272 ? 59.05959 49.61659 38.22321 1.000 48.37809 273 CYS C O 1
ATOM 4985 N N . GLY C 1 273 ? 57.28922 50.99127 38.35836 1.000 43.32232 274 GLY C N 1
ATOM 4986 C CA . GLY C 1 273 ? 56.43435 49.98397 38.94628 1.000 42.96913 274 GLY C CA 1
ATOM 4987 C C . GLY C 1 273 ? 56.61956 49.81066 40.43700 1.000 46.73426 274 GLY C C 1
ATOM 4988 O O . GLY C 1 273 ? 55.94619 48.96399 41.03304 1.000 55.58394 274 GLY C O 1
ATOM 4989 N N . GLU C 1 274 ? 57.50494 50.59113 41.05943 1.000 48.02648 275 GLU C N 1
ATOM 4990 C CA . GLU C 1 274 ? 57.79747 50.47342 42.48473 1.000 51.05739 275 GLU C CA 1
ATOM 4991 C C . GLU C 1 274 ? 56.94831 51.42978 43.31916 1.000 52.78129 275 GLU C C 1
ATOM 4992 O O . GLU C 1 274 ? 56.25908 51.00520 44.25278 1.000 56.62594 275 GLU C O 1
ATOM 4998 N N . PHE C 1 275 ? 57.00483 52.72172 43.00233 1.000 49.83322 276 PHE C N 1
ATOM 4999 C CA . PHE C 1 275 ? 56.24200 53.73009 43.72145 1.000 44.70776 276 PHE C CA 1
ATOM 5000 C C . PHE C 1 275 ? 54.82478 53.80197 43.16657 1.000 46.28075 276 PHE C C 1
ATOM 5001 O O . PHE C 1 275 ? 54.53073 53.29798 42.07894 1.000 50.09868 276 PHE C O 1
ATOM 5009 N N . ASP C 1 276 ? 53.93689 54.43489 43.93189 1.000 47.84414 277 ASP C N 1
ATOM 5010 C CA . ASP C 1 276 ? 52.53693 54.57023 43.54985 1.000 41.58249 277 ASP C CA 1
ATOM 5011 C C . ASP C 1 276 ? 52.15960 56.02878 43.31770 1.000 40.54255 277 ASP C C 1
ATOM 5012 O O . ASP C 1 276 ? 51.02313 56.43698 43.57491 1.000 39.34924 277 ASP C O 1
ATOM 5017 N N . ASN C 1 277 ? 53.11000 56.81395 42.82015 1.000 29.57809 278 ASN C N 1
ATOM 5018 C CA . ASN C 1 277 ? 52.98461 58.25431 42.68835 1.000 26.99432 278 ASN C CA 1
ATOM 5019 C C . ASN C 1 277 ? 52.20482 58.64156 41.43709 1.000 23.84149 278 ASN C C 1
ATOM 5020 O O . ASN C 1 277 ? 52.15260 57.91165 40.44655 1.000 29.01903 278 ASN C O 1
ATOM 5025 N N . ALA C 1 278 ? 51.63717 59.83618 41.47933 1.000 24.11288 279 ALA C N 1
ATOM 5026 C CA . ALA C 1 278 ? 51.11640 60.48393 40.28685 1.000 23.80667 279 ALA C CA 1
ATOM 5027 C C . ALA C 1 278 ? 52.25950 61.13408 39.50336 1.000 21.56148 279 ALA C C 1
ATOM 5028 O O . ALA C 1 278 ? 53.36636 61.31466 40.01115 1.000 25.15481 279 ALA C O 1
ATOM 5030 N N . GLY C 1 279 ? 51.97795 61.46485 38.24998 1.000 23.92416 280 GLY C N 1
ATOM 5031 C CA . GLY C 1 279 ? 52.84338 62.32835 37.45706 1.000 20.65395 280 GLY C CA 1
ATOM 5032 C C . GLY C 1 279 ? 52.09864 63.60686 37.12120 1.000 23.32777 280 GLY C C 1
ATOM 5033 O O . GLY C 1 279 ? 50.88098 63.58819 36.93628 1.000 28.77022 280 GLY C O 1
ATOM 5034 N N . ALA C 1 280 ? 52.82979 64.71793 37.06498 1.000 23.74888 281 ALA C N 1
ATOM 5035 C CA . ALA C 1 280 ? 52.21493 66.00584 36.79179 1.000 23.48302 281 ALA C CA 1
ATOM 5036 C C . ALA C 1 280 ? 53.11349 66.83978 35.89414 1.000 22.60359 281 ALA C C 1
ATOM 5037 O O . ALA C 1 280 ? 54.32804 66.64070 35.83258 1.000 23.37169 281 ALA C O 1
ATOM 5039 N N . MET C 1 281 ? 52.49616 67.79480 35.20784 1.000 21.51870 282 MET C N 1
ATOM 5040 C CA . MET C 1 281 ? 53.21745 68.86086 34.53631 1.000 21.45968 282 MET C CA 1
ATOM 5041 C C . MET C 1 281 ? 52.64002 70.18955 34.99681 1.000 22.21741 282 MET C C 1
ATOM 5042 O O . MET C 1 281 ? 51.47149 70.27202 35.38341 1.000 27.43690 282 MET C O 1
ATOM 5047 N N . MET C 1 282 ? 53.48291 71.21409 35.01910 1.000 21.54817 283 MET C N 1
ATOM 5048 C CA . MET C 1 282 ? 53.06212 72.53298 35.46621 1.000 21.97981 283 MET C CA 1
ATOM 5049 C C . MET C 1 282 ? 52.73259 73.40773 34.26060 1.000 23.80324 283 MET C C 1
ATOM 5050 O O . MET C 1 282 ? 53.60822 73.71055 33.44685 1.000 25.30290 283 MET C O 1
ATOM 5055 N N . SER C 1 283 ? 51.47629 73.82930 34.16882 1.000 24.43203 284 SER C N 1
ATOM 5056 C CA . SER C 1 283 ? 51.03196 74.76121 33.14459 1.000 26.24885 284 SER C CA 1
ATOM 5057 C C . SER C 1 283 ? 51.26097 76.18775 33.63176 1.000 30.92903 284 SER C C 1
ATOM 5058 O O . SER C 1 283 ? 50.76792 76.57260 34.70040 1.000 28.31045 284 SER C O 1
ATOM 5061 N N . VAL C 1 284 ? 52.00651 76.96245 32.84960 1.000 27.86068 285 VAL C N 1
ATOM 5062 C CA . VAL C 1 284 ? 52.35541 78.34616 33.16689 1.000 30.10353 285 VAL C CA 1
ATOM 5063 C C . VAL C 1 284 ? 51.70378 79.23178 32.10937 1.000 30.82295 285 VAL C C 1
ATOM 5064 O O . VAL C 1 284 ? 52.09620 79.18343 30.93768 1.000 30.16589 285 VAL C O 1
ATOM 5068 N N . ASP C 1 285 ? 50.71604 80.04094 32.50481 1.000 27.81332 286 ASP C N 1
ATOM 5069 C CA . ASP C 1 285 ? 50.03675 80.88152 31.52576 1.000 26.60570 286 ASP C CA 1
ATOM 5070 C C . ASP C 1 285 ? 50.80234 82.18937 31.34237 1.000 36.28549 286 ASP C C 1
ATOM 5071 O O . ASP C 1 285 ? 51.82607 82.43180 31.98481 1.000 31.53258 286 ASP C O 1
ATOM 5076 N N . GLU C 1 286 ? 50.30318 83.04798 30.44462 1.000 40.21855 287 GLU C N 1
ATOM 5077 C CA . GLU C 1 286 ? 51.05926 84.23903 30.07057 1.000 39.00354 287 GLU C CA 1
ATOM 5078 C C . GLU C 1 286 ? 51.22711 85.21966 31.22629 1.000 38.51879 287 GLU C C 1
ATOM 5079 O O . GLU C 1 286 ? 52.19947 85.97774 31.23354 1.000 40.39272 287 GLU C O 1
ATOM 5085 N N . THR C 1 287 ? 50.32353 85.21487 32.20566 1.000 44.85026 288 THR C N 1
ATOM 5086 C CA . THR C 1 287 ? 50.50752 86.02236 33.40936 1.000 42.83342 288 THR C CA 1
ATOM 5087 C C . THR C 1 287 ? 51.38378 85.33774 34.45262 1.000 46.66633 288 THR C C 1
ATOM 5088 O O . THR C 1 287 ? 51.53193 85.87670 35.55531 1.000 50.15846 288 THR C O 1
ATOM 5092 N N . LEU C 1 288 ? 51.95775 84.17314 34.13169 1.000 40.38544 289 LEU C N 1
ATOM 5093 C CA . LEU C 1 288 ? 52.79174 83.36504 35.02589 1.000 37.25021 289 LEU C CA 1
ATOM 5094 C C . LEU C 1 288 ? 52.00842 82.73913 36.17568 1.000 36.50405 289 LEU C C 1
ATOM 5095 O O . LEU C 1 288 ? 52.58002 82.46661 37.23962 1.000 36.51550 289 LEU C O 1
ATOM 5100 N N . MET C 1 289 ? 50.70916 82.51413 35.99906 1.000 35.00298 290 MET C N 1
ATOM 5101 C CA A MET C 1 289 ? 49.93872 81.74805 36.96469 0.572 35.72490 290 MET C CA 1
ATOM 5102 C CA B MET C 1 289 ? 49.94204 81.74470 36.96747 0.428 35.72038 290 MET C CA 1
ATOM 5103 C C . MET C 1 289 ? 50.15170 80.26116 36.70711 1.000 34.81159 290 MET C C 1
ATOM 5104 O O . MET C 1 289 ? 49.92972 79.77883 35.59275 1.000 32.94945 290 MET C O 1
ATOM 5113 N N . CYS C 1 290 ? 50.58400 79.53977 37.73214 1.000 31.73814 291 CYS C N 1
ATOM 5114 C CA . CYS C 1 290 ? 50.93845 78.13671 37.58844 1.000 29.87009 291 CYS C CA 1
ATOM 5115 C C . CYS C 1 290 ? 49.84272 77.24847 38.15784 1.000 32.21224 291 CYS C C 1
ATOM 5116 O O . CYS C 1 290 ? 49.29238 77.53284 39.22712 1.000 27.76369 291 CYS C O 1
ATOM 5119 N N . SER C 1 291 ? 49.52822 76.18108 37.42879 1.000 28.72584 292 SER C N 1
ATOM 5120 C CA . SER C 1 291 ? 48.62094 75.12392 37.84700 1.000 26.56629 292 SER C CA 1
ATOM 5121 C C . SER C 1 291 ? 49.18882 73.80349 37.34831 1.000 26.80753 292 SER C C 1
ATOM 5122 O O . SER C 1 291 ? 50.16820 73.76954 36.59513 1.000 25.21101 292 SER C O 1
ATOM 5125 N N . PHE C 1 292 ? 48.56949 72.70424 37.76107 1.000 28.58255 293 PHE C N 1
ATOM 5126 C CA . PHE C 1 292 ? 49.14254 71.39060 37.52063 1.000 25.02711 293 PHE C CA 1
ATOM 5127 C C . PHE C 1 292 ? 48.11275 70.47806 36.88416 1.000 30.59961 293 PHE C C 1
ATOM 5128 O O . PHE C 1 292 ? 46.94354 70.47285 37.28521 1.000 28.67999 293 PHE C O 1
ATOM 5136 N N . GLN C 1 293 ? 48.55417 69.73775 35.87274 1.000 24.64695 294 GLN C N 1
ATOM 5137 C CA . GLN C 1 293 ? 47.76369 68.70045 35.22454 1.000 22.60886 294 GLN C CA 1
ATOM 5138 C C . GLN C 1 293 ? 48.38354 67.36463 35.59912 1.000 22.60548 294 GLN C C 1
ATOM 5139 O O . GLN C 1 293 ? 49.57065 67.13619 35.34542 1.000 27.67496 294 GLN C O 1
ATOM 5145 N N . ILE C 1 294 ? 47.58536 66.49333 36.19969 1.000 23.70859 295 ILE C N 1
ATOM 5146 C CA . ILE C 1 294 ? 48.08312 65.35492 36.95513 1.000 26.79732 295 ILE C CA 1
ATOM 5147 C C . ILE C 1 294 ? 47.53624 64.07023 36.35506 1.000 29.65053 295 ILE C C 1
ATOM 5148 O O . ILE C 1 294 ? 46.34376 63.98590 36.04255 1.000 26.21825 295 ILE C O 1
ATOM 5153 N N . LEU C 1 295 ? 48.41967 63.07515 36.17550 1.000 25.93616 296 LEU C N 1
ATOM 5154 C CA . LEU C 1 295 ? 48.02940 61.71811 35.79566 1.000 21.47018 296 LEU C CA 1
ATOM 5155 C C . LEU C 1 295 ? 48.12535 60.85439 37.04340 1.000 28.27375 296 LEU C C 1
ATOM 5156 O O . LEU C 1 295 ? 49.22681 60.61187 37.54930 1.000 24.42764 296 LEU C O 1
ATOM 5161 N N . LYS C 1 296 ? 46.97932 60.38350 37.53802 1.000 25.74074 297 LYS C N 1
ATOM 5162 C CA . LYS C 1 296 ? 46.94280 59.64402 38.79127 1.000 28.39668 297 LYS C CA 1
ATOM 5163 C C . LYS C 1 296 ? 46.64343 58.17928 38.51936 1.000 28.59341 297 LYS C C 1
ATOM 5164 O O . LYS C 1 296 ? 45.61320 57.87205 37.89958 1.000 29.00046 297 LYS C O 1
ATOM 5170 N N . PRO C 1 297 ? 47.50296 57.25242 38.94304 1.000 30.10263 298 PRO C N 1
ATOM 5171 C CA . PRO C 1 297 ? 47.19608 55.82661 38.76699 1.000 32.29901 298 PRO C CA 1
ATOM 5172 C C . PRO C 1 297 ? 45.96248 55.42835 39.56141 1.000 37.66519 298 PRO C C 1
ATOM 5173 O O . PRO C 1 297 ? 45.81095 55.79463 40.72994 1.000 37.99043 298 PRO C O 1
ATOM 5177 N N . ALA C 1 298 ? 45.08328 54.66259 38.91648 1.000 30.52582 299 ALA C N 1
ATOM 5178 C CA . ALA C 1 298 ? 43.83976 54.22915 39.54237 1.000 36.90088 299 ALA C CA 1
ATOM 5179 C C . ALA C 1 298 ? 43.83146 52.76642 39.95696 1.000 41.01032 299 ALA C C 1
ATOM 5180 O O . ALA C 1 298 ? 43.06132 52.40213 40.84771 1.000 53.74259 299 ALA C O 1
ATOM 5182 N N . ASP C 1 299 ? 44.66036 51.92043 39.34945 1.000 41.85555 300 ASP C N 1
ATOM 5183 C CA . ASP C 1 299 ? 44.69448 50.50498 39.72425 1.000 52.46951 300 ASP C CA 1
ATOM 5184 C C . ASP C 1 299 ? 46.12591 49.96542 39.80729 1.000 63.73633 300 ASP C C 1
ATOM 5185 O O . ASP C 1 299 ? 46.32973 48.74737 39.87343 1.000 64.51730 300 ASP C O 1
ATOM 5191 N N . LYS D 2 2 ? 53.75942 89.53948 35.49209 1.000 53.06265 682 LYS D N 1
ATOM 5192 C CA . LYS D 2 2 ? 55.21025 89.52610 35.65579 1.000 53.52569 682 LYS D CA 1
ATOM 5193 C C . LYS D 2 2 ? 55.60272 89.05889 37.05878 1.000 53.07162 682 LYS D C 1
ATOM 5194 O O . LYS D 2 2 ? 56.66651 89.41614 37.56537 1.000 53.13726 682 LYS D O 1
ATOM 5196 N N . LYS D 2 3 ? 54.73758 88.25648 37.67777 1.000 49.07759 683 LYS D N 1
ATOM 5197 C CA . LYS D 2 3 ? 54.97504 87.71715 39.00953 1.000 41.64908 683 LYS D CA 1
ATOM 5198 C C . LYS D 2 3 ? 54.29512 86.35776 39.11653 1.000 41.40122 683 LYS D C 1
ATOM 5199 O O . LYS D 2 3 ? 53.13459 86.20737 38.72753 1.000 39.70281 683 LYS D O 1
ATOM 5205 N N . VAL D 2 4 ? 55.01968 85.37555 39.65804 1.000 39.11528 684 VAL D N 1
ATOM 5206 C CA . VAL D 2 4 ? 54.51681 84.00595 39.71046 1.000 31.30826 684 VAL D CA 1
ATOM 5207 C C . VAL D 2 4 ? 53.41417 83.89281 40.75590 1.000 40.90370 684 VAL D C 1
ATOM 5208 O O . VAL D 2 4 ? 53.51381 84.45604 41.85345 1.000 39.22229 684 VAL D O 1
ATOM 5212 N N . THR D 2 5 ? 52.34808 83.16881 40.41010 1.000 35.07531 685 THR D N 1
ATOM 5213 C CA . THR D 2 5 ? 51.26190 82.84471 41.32205 1.000 27.53412 685 THR D CA 1
ATOM 5214 C C . THR D 2 5 ? 50.82355 81.41260 41.05021 1.000 31.55694 685 THR D C 1
ATOM 5215 O O . THR D 2 5 ? 51.05003 80.87163 39.96669 1.000 34.27913 685 THR D O 1
ATOM 5219 N N . PHE D 2 6 ? 50.18205 80.79511 42.03482 1.000 31.14865 686 PHE D N 1
ATOM 5220 C CA . PHE D 2 6 ? 49.67310 79.43854 41.87911 1.000 28.11135 686 PHE D CA 1
ATOM 5221 C C . PHE D 2 6 ? 48.15514 79.45943 41.92327 1.000 35.78163 686 PHE D C 1
ATOM 5222 O O . PHE D 2 6 ? 47.55912 79.91222 42.90963 1.000 35.97789 686 PHE D O 1
ATOM 5230 N N . GLY D 2 7 ? 47.53593 78.97920 40.85013 1.000 28.03453 687 GLY D N 1
ATOM 5231 C CA . GLY D 2 7 ? 46.10272 78.80450 40.83894 1.000 27.02830 687 GLY D CA 1
ATOM 5232 C C . GLY D 2 7 ? 45.71304 77.34647 40.95180 1.000 32.51540 687 GLY D C 1
ATOM 5233 O O . GLY D 2 7 ? 45.26196 76.74465 39.97136 1.000 31.75698 687 GLY D O 1
ATOM 5234 N N . LEU D 2 8 ? 45.87275 76.76658 42.14715 1.000 31.51699 688 LEU D N 1
ATOM 5235 C CA . LEU D 2 8 ? 45.59139 75.34581 42.31769 1.000 32.59783 688 LEU D CA 1
ATOM 5236 C C . LEU D 2 8 ? 44.13266 75.00023 42.03856 1.000 34.90724 688 LEU D C 1
ATOM 5237 O O . LEU D 2 8 ? 43.83779 73.83541 41.73686 1.000 32.24128 688 LEU D O 1
ATOM 5242 N N . ASN D 2 9 ? 43.21557 75.97756 42.11451 1.000 26.32850 689 ASN D N 1
ATOM 5243 C CA . ASN D 2 9 ? 41.82903 75.69515 41.74975 1.000 34.26125 689 ASN D CA 1
ATOM 5244 C C . ASN D 2 9 ? 41.66059 75.41006 40.26331 1.000 30.47622 689 ASN D C 1
ATOM 5245 O O . ASN D 2 9 ? 40.53956 75.12447 39.82277 1.000 31.76844 689 ASN D O 1
ATOM 5250 N N . ARG D 2 10 ? 42.72730 75.49269 39.47696 1.000 30.28930 690 ARG D N 1
ATOM 5251 C CA . ARG D 2 10 ? 42.67461 75.09697 38.07731 1.000 34.01957 690 ARG D CA 1
ATOM 5252 C C . ARG D 2 10 ? 43.33358 73.75415 37.82901 1.000 32.61362 690 ARG D C 1
ATOM 5253 O O . ARG D 2 10 ? 43.34097 73.28770 36.68652 1.000 34.70184 690 ARG D O 1
ATOM 5261 N N . ASN D 2 11 ? 43.91200 73.14369 38.86151 1.000 28.98435 691 ASN D N 1
ATOM 5262 C CA . ASN D 2 11 ? 44.43778 71.79283 38.73904 1.000 30.05314 691 ASN D CA 1
ATOM 5263 C C . ASN D 2 11 ? 43.39526 70.87277 38.12751 1.000 38.07190 691 ASN D C 1
ATOM 5264 O O . ASN D 2 11 ? 42.19975 70.97646 38.41499 1.000 31.77684 691 ASN D O 1
ATOM 5269 N N . MET D 2 12 ? 43.85579 69.97322 37.27738 1.000 29.00206 692 MET D N 1
ATOM 5270 C CA . MET D 2 12 ? 43.01165 68.90833 36.77225 1.000 35.21031 692 MET D CA 1
ATOM 5271 C C . MET D 2 12 ? 43.76300 67.59519 36.89101 1.000 31.78237 692 MET D C 1
ATOM 5272 O O . MET D 2 12 ? 44.98325 67.54417 36.70670 1.000 31.16967 692 MET D O 1
ATOM 5277 N N . THR D 2 13 ? 43.03218 66.54234 37.22906 1.000 26.27504 693 THR D N 1
ATOM 5278 C CA . THR D 2 13 ? 43.60943 65.22706 37.43578 1.000 24.53783 693 THR D CA 1
ATOM 5279 C C . THR D 2 13 ? 42.86751 64.23931 36.56207 1.000 28.52191 693 THR D C 1
ATOM 5280 O O . THR D 2 13 ? 41.63163 64.25042 36.51855 1.000 27.89698 693 THR D O 1
ATOM 5284 N N . ALA D 2 14 ? 43.62591 63.41756 35.84823 1.000 27.91350 694 ALA D N 1
ATOM 5285 C CA . ALA D 2 14 ? 43.09558 62.31211 35.06755 1.000 29.39495 694 ALA D CA 1
ATOM 5286 C C . ALA D 2 14 ? 43.53758 61.01997 35.73336 1.000 34.20668 694 ALA D C 1
ATOM 5287 O O . ALA D 2 14 ? 44.73866 60.78929 35.91071 1.000 27.41123 694 ALA D O 1
ATOM 5289 N N . GLU D 2 15 ? 42.57280 60.19676 36.12819 1.000 29.98753 695 GLU D N 1
ATOM 5290 C CA . GLU D 2 15 ? 42.87846 58.89151 36.68634 1.000 30.90274 695 GLU D CA 1
ATOM 5291 C C . GLU D 2 15 ? 42.88761 57.87290 35.56029 1.000 32.45462 695 GLU D C 1
ATOM 5292 O O . GLU D 2 15 ? 41.97527 57.85001 34.72946 1.000 40.11764 695 GLU D O 1
ATOM 5298 N N . PHE D 2 16 ? 43.92630 57.04646 35.51943 1.000 31.85982 696 PHE D N 1
ATOM 5299 C CA . PHE D 2 16 ? 44.09414 56.12080 34.41322 1.000 32.80911 696 PHE D CA 1
ATOM 5300 C C . PHE D 2 16 ? 44.45544 54.74298 34.94261 1.000 31.29420 696 PHE D C 1
ATOM 5301 O O . PHE D 2 16 ? 45.09401 54.60899 35.99120 1.000 31.98880 696 PHE D O 1
ATOM 5309 N N . LYS D 2 17 ? 44.02608 53.72064 34.20531 1.000 32.95514 697 LYS D N 1
ATOM 5310 C CA . LYS D 2 17 ? 44.45597 52.35143 34.43684 1.000 35.15688 697 LYS D CA 1
ATOM 5311 C C . LYS D 2 17 ? 45.67453 52.06105 33.57908 1.000 33.78972 697 LYS D C 1
ATOM 5312 O O . LYS D 2 17 ? 45.81561 52.59730 32.47764 1.000 33.17765 697 LYS D O 1
ATOM 5318 N N . LYS D 2 18 ? 46.54896 51.18753 34.09113 1.000 38.44927 698 LYS D N 1
ATOM 5319 C CA . LYS D 2 18 ? 47.80343 50.87833 33.40717 1.000 29.60422 698 LYS D CA 1
ATOM 5320 C C . LYS D 2 18 ? 47.58133 50.39704 31.97675 1.000 32.28471 698 LYS D C 1
ATOM 5321 O O . LYS D 2 18 ? 48.36737 50.73388 31.08083 1.000 33.42009 698 LYS D O 1
ATOM 5327 N N . THR D 2 19 ? 46.52042 49.62580 31.73725 1.000 34.85027 699 THR D N 1
ATOM 5328 C CA . THR D 2 19 ? 46.23633 49.08094 30.41556 1.000 32.72609 699 THR D CA 1
ATOM 5329 C C . THR D 2 19 ? 45.39803 50.00975 29.54212 1.000 30.17241 699 THR D C 1
ATOM 5330 O O . THR D 2 19 ? 45.07796 49.63636 28.41170 1.000 28.36240 699 THR D O 1
ATOM 5334 N N . ASP D 2 20 ? 45.05298 51.20545 30.02526 1.000 30.30928 700 ASP D N 1
ATOM 5335 C CA . ASP D 2 20 ? 44.26514 52.14933 29.23781 1.000 26.63930 700 ASP D CA 1
ATOM 5336 C C . ASP D 2 20 ? 45.05412 52.68253 28.04501 1.000 29.66091 700 ASP D C 1
ATOM 5337 O O . ASP D 2 20 ? 46.20381 53.10728 28.17992 1.000 27.83494 700 ASP D O 1
ATOM 5342 N N . LYS D 2 21 ? 44.41392 52.69231 26.87893 1.000 25.23532 701 LYS D N 1
ATOM 5343 C CA . LYS D 2 21 ? 44.98694 53.36219 25.71671 1.000 24.11860 701 LYS D CA 1
ATOM 5344 C C . LYS D 2 21 ? 45.19968 54.84527 26.00370 1.000 28.45512 701 LYS D C 1
ATOM 5345 O O . LYS D 2 21 ? 44.36034 55.49684 26.63129 1.000 27.25499 701 LYS D O 1
ATOM 5351 N N . SER D 2 22 ? 46.32981 55.38742 25.52491 1.000 26.34976 702 SER D N 1
ATOM 5352 C CA . SER D 2 22 ? 46.66358 56.77607 25.83036 1.000 21.25722 702 SER D CA 1
ATOM 5353 C C . SER D 2 22 ? 45.63315 57.74672 25.26846 1.000 25.51488 702 SER D C 1
ATOM 5354 O O . SER D 2 22 ? 45.43858 58.82641 25.83306 1.000 22.59031 702 SER D O 1
ATOM 5357 N N . ILE D 2 23 ? 44.95312 57.38114 24.17577 1.000 24.82965 703 ILE D N 1
ATOM 5358 C CA . ILE D 2 23 ? 43.92255 58.24426 23.59898 1.000 24.06555 703 ILE D CA 1
ATOM 5359 C C . ILE D 2 23 ? 42.77416 58.49367 24.56192 1.000 28.36929 703 ILE D C 1
ATOM 5360 O O . ILE D 2 23 ? 42.03374 59.46950 24.39991 1.000 24.44080 703 ILE D O 1
ATOM 5365 N N . LEU D 2 24 ? 42.59386 57.62684 25.55707 1.000 22.45547 704 LEU D N 1
ATOM 5366 C CA . LEU D 2 24 ? 41.46495 57.71473 26.47181 1.000 25.13375 704 LEU D CA 1
ATOM 5367 C C . LEU D 2 24 ? 41.87869 58.20796 27.85089 1.000 28.43201 704 LEU D C 1
ATOM 5368 O O . LEU D 2 24 ? 41.20982 57.90286 28.83927 1.000 27.39533 704 LEU D O 1
ATOM 5373 N N . VAL D 2 25 ? 42.97602 58.97013 27.93771 1.000 24.60818 705 VAL D N 1
ATOM 5374 C CA . VAL D 2 25 ? 43.36571 59.49619 29.24414 1.000 25.18951 705 VAL D CA 1
ATOM 5375 C C . VAL D 2 25 ? 42.25360 60.36688 29.82501 1.000 22.99782 705 VAL D C 1
ATOM 5376 O O . VAL D 2 25 ? 42.01146 60.34579 31.03982 1.000 27.16471 705 VAL D O 1
ATOM 5380 N N . SER D 2 26 ? 41.49695 61.16706 28.92526 1.000 27.37162 706 SER D N 1
ATOM 5381 C CA . SER D 2 26 ? 40.23304 61.74656 29.36657 1.000 29.01646 706 SER D CA 1
ATOM 5382 C C . SER D 2 26 ? 39.06779 60.83480 28.98989 1.000 31.27672 706 SER D C 1
ATOM 5383 O O . SER D 2 26 ? 39.08802 60.19448 27.93623 1.000 31.91396 706 SER D O 1
ATOM 5386 N N . PRO D 2 27 ? 38.03020 60.75019 29.82563 1.000 44.68251 707 PRO D N 1
ATOM 5387 C CA . PRO D 2 27 ? 36.90126 59.85972 29.48855 1.000 44.76473 707 PRO D CA 1
ATOM 5388 C C . PRO D 2 27 ? 36.37352 60.07317 28.08040 1.000 43.66678 707 PRO D C 1
ATOM 5389 O O . PRO D 2 27 ? 36.20916 59.09744 27.32963 1.000 44.79179 707 PRO D O 1
ATOM 5393 N N . THR D 2 28 ? 36.16894 61.33081 27.67740 1.000 37.91585 708 THR D N 1
ATOM 5394 C CA . THR D 2 28 ? 35.60193 61.63393 26.36813 1.000 32.21786 708 THR D CA 1
ATOM 5395 C C . THR D 2 28 ? 36.60569 61.51663 25.22381 1.000 31.85762 708 THR D C 1
ATOM 5396 O O . THR D 2 28 ? 36.22595 61.76659 24.07629 1.000 25.64898 708 THR D O 1
ATOM 5400 N N . GLY D 2 29 ? 37.85864 61.14589 25.49387 1.000 30.53675 709 GLY D N 1
ATOM 5401 C CA . GLY D 2 29 ? 38.81594 60.88725 24.44180 1.000 25.06009 709 GLY D CA 1
ATOM 5402 C C . GLY D 2 29 ? 39.39855 62.13502 23.80728 1.000 30.56647 709 GLY D C 1
ATOM 5403 O O . GLY D 2 29 ? 39.21750 63.25501 24.29422 1.000 29.89677 709 GLY D O 1
ATOM 5404 N N . PRO D 2 30 ? 40.11910 61.95922 22.69640 1.000 27.21143 710 PRO D N 1
ATOM 5405 C CA . PRO D 2 30 ? 40.82114 63.09488 22.08791 1.000 28.56373 710 PRO D CA 1
ATOM 5406 C C . PRO D 2 30 ? 39.86186 64.20330 21.68554 1.000 26.64283 710 PRO D C 1
ATOM 5407 O O . PRO D 2 30 ? 38.70210 63.96528 21.34313 1.000 25.60962 710 PRO D O 1
ATOM 5411 N N . SER D 2 31 ? 40.37120 65.42798 21.73037 1.000 27.28507 711 SER D N 1
ATOM 5412 C CA . SER D 2 31 ? 39.63071 66.61007 21.32751 1.000 24.81181 711 SER D CA 1
ATOM 5413 C C . SER D 2 31 ? 40.19409 67.26232 20.07332 1.000 28.89528 711 SER D C 1
ATOM 5414 O O . SER D 2 31 ? 39.66982 68.29107 19.63997 1.000 31.78588 711 SER D O 1
ATOM 5417 N N . ARG D 2 32 ? 41.25471 66.70666 19.49351 1.000 26.79552 712 ARG D N 1
ATOM 5418 C CA . ARG D 2 32 ? 41.92008 67.30447 18.34378 1.000 26.33105 712 ARG D CA 1
ATOM 5419 C C . ARG D 2 32 ? 42.89756 66.28083 17.78272 1.000 25.35310 712 ARG D C 1
ATOM 5420 O O . ARG D 2 32 ? 43.29597 65.33790 18.47114 1.000 28.64026 712 ARG D O 1
ATOM 5428 N N . VAL D 2 33 ? 43.25911 66.46825 16.51416 1.000 23.65007 713 VAL D N 1
ATOM 5429 C CA . VAL D 2 33 ? 44.21564 65.58150 15.86357 1.000 26.93859 713 VAL D CA 1
ATOM 5430 C C . VAL D 2 33 ? 45.57996 65.73291 16.52335 1.000 29.71124 713 VAL D C 1
ATOM 5431 O O . VAL D 2 33 ? 46.05165 66.85375 16.75846 1.000 26.79000 713 VAL D O 1
ATOM 5435 N N . ALA D 2 34 ? 46.23283 64.59778 16.80234 1.000 26.50545 714 ALA D N 1
ATOM 5436 C CA . ALA D 2 34 ? 47.48106 64.62876 17.55745 1.000 22.07418 714 ALA D CA 1
ATOM 5437 C C . ALA D 2 34 ? 48.60826 65.25739 16.75248 1.000 24.63177 714 ALA D C 1
ATOM 5438 O O . ALA D 2 34 ? 49.38981 66.04965 17.28939 1.000 24.05705 714 ALA D O 1
ATOM 5440 N N . PHE D 2 35 ? 48.71302 64.92377 15.46595 1.000 21.54194 715 PHE D N 1
ATOM 5441 C CA . PHE D 2 35 ? 49.82251 65.39461 14.64875 1.000 22.74278 715 PHE D CA 1
ATOM 5442 C C . PHE D 2 35 ? 49.32986 65.72265 13.25111 1.000 27.51532 715 PHE D C 1
ATOM 5443 O O . PHE D 2 35 ? 48.68595 64.88972 12.61092 1.000 24.79776 715 PHE D O 1
ATOM 5451 N N . ASP D 2 36 ? 49.63891 66.93228 12.79116 1.000 29.16511 716 ASP D N 1
ATOM 5452 C CA . ASP D 2 36 ? 49.34073 67.37402 11.43402 1.000 26.25788 716 ASP D CA 1
ATOM 5453 C C . ASP D 2 36 ? 50.64449 67.92838 10.88552 1.000 24.49237 716 ASP D C 1
ATOM 5454 O O . ASP D 2 36 ? 51.13633 68.96154 11.39143 1.000 25.06076 716 ASP D O 1
ATOM 5459 N N . PRO D 2 37 ? 51.23485 67.29322 9.86740 1.000 24.82159 717 PRO D N 1
ATOM 5460 C CA . PRO D 2 37 ? 52.55316 67.72545 9.37560 1.000 27.76331 717 PRO D CA 1
ATOM 5461 C C . PRO D 2 37 ? 52.62249 69.18472 8.97151 1.000 31.49837 717 PRO D C 1
ATOM 5462 O O . PRO D 2 37 ? 53.72498 69.74952 8.93916 1.000 29.32686 717 PRO D O 1
ATOM 5466 N N . GLU D 2 38 ? 51.48989 69.81116 8.65174 1.000 33.61700 718 GLU D N 1
ATOM 5467 C CA . GLU D 2 38 ? 51.48122 71.17922 8.15659 1.000 34.15581 718 GLU D CA 1
ATOM 5468 C C . GLU D 2 38 ? 51.18702 72.21412 9.23648 1.000 32.82999 718 GLU D C 1
ATOM 5469 O O . GLU D 2 38 ? 51.35837 73.41051 8.98527 1.000 35.53274 718 GLU D O 1
ATOM 5475 N N . GLN D 2 39 ? 50.74942 71.79257 10.42100 1.000 31.22946 719 GLN D N 1
ATOM 5476 C CA . GLN D 2 39 ? 50.43132 72.74093 11.47768 1.000 25.93878 719 GLN D CA 1
ATOM 5477 C C . GLN D 2 39 ? 51.67870 73.50595 11.89843 1.000 32.42054 719 GLN D C 1
ATOM 5478 O O . GLN D 2 39 ? 52.74623 72.92033 12.09410 1.000 31.12318 719 GLN D O 1
ATOM 5484 N N . LYS D 2 40 ? 51.54554 74.80751 12.02810 1.000 30.07059 720 LYS D N 1
ATOM 5485 C CA . LYS D 2 40 ? 52.64468 75.61933 12.50401 1.000 29.22088 720 LYS D CA 1
ATOM 5486 C C . LYS D 2 40 ? 52.38674 76.07604 13.93922 1.000 31.71411 720 LYS D C 1
ATOM 5487 O O . LYS D 2 40 ? 51.23380 76.20656 14.35772 1.000 34.50511 720 LYS D O 1
ATOM 5493 N N . PRO D 2 41 ? 53.43291 76.30939 14.72505 1.000 37.46295 721 PRO D N 1
ATOM 5494 C CA . PRO D 2 41 ? 53.24730 77.05743 15.97205 1.000 37.02378 721 PRO D CA 1
ATOM 5495 C C . PRO D 2 41 ? 52.92362 78.50842 15.65356 1.000 32.88804 721 PRO D C 1
ATOM 5496 O O . PRO D 2 41 ? 53.32851 79.04492 14.61972 1.000 38.59216 721 PRO D O 1
ATOM 5500 N N . LEU D 2 42 ? 52.16714 79.14551 16.54922 1.000 46.01111 722 LEU D N 1
ATOM 5501 C CA . LEU D 2 42 ? 51.71479 80.50670 16.27013 1.000 47.17054 722 LEU D CA 1
ATOM 5502 C C . LEU D 2 42 ? 52.79265 81.54553 16.58024 1.000 44.25203 722 LEU D C 1
ATOM 5503 O O . LEU D 2 42 ? 52.98240 82.48952 15.80340 1.000 45.69194 722 LEU D O 1
ATOM 5508 N N . HIS D 2 43 ? 53.50488 81.39573 17.69881 1.000 41.16931 723 HIS D N 1
ATOM 5509 C CA . HIS D 2 43 ? 54.61638 82.28188 18.02319 1.000 37.65890 723 HIS D CA 1
ATOM 5510 C C . HIS D 2 43 ? 55.68476 81.48846 18.75460 1.000 36.44647 723 HIS D C 1
ATOM 5511 O O . HIS D 2 43 ? 55.36744 80.67399 19.62324 1.000 39.75667 723 HIS D O 1
ATOM 5518 N N . GLY D 2 44 ? 56.94537 81.73857 18.40825 1.000 32.29940 724 GLY D N 1
ATOM 5519 C CA . GLY D 2 44 ? 58.03812 81.13151 19.14201 1.000 33.80067 724 GLY D CA 1
ATOM 5520 C C . GLY D 2 44 ? 58.16187 81.71276 20.53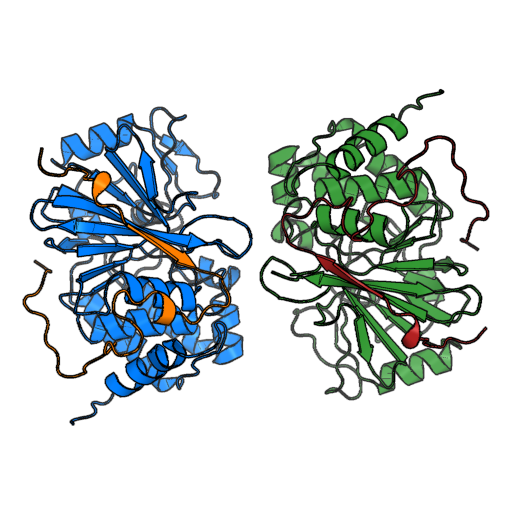858 1.000 41.15641 724 GLY D C 1
ATOM 5521 O O . GLY D 2 44 ? 57.74694 82.83831 20.81106 1.000 38.44001 724 GLY D O 1
ATOM 5522 N N . VAL D 2 45 ? 58.73223 80.92505 21.44872 1.000 35.92485 725 VAL D N 1
ATOM 5523 C CA . VAL D 2 45 ? 58.89009 81.34684 22.83400 1.000 32.63636 725 VAL D CA 1
ATOM 5524 C C . VAL D 2 45 ? 60.34452 81.44003 23.26001 1.000 32.21717 725 VAL D C 1
ATOM 5525 O O . VAL D 2 45 ? 60.61182 81.72334 24.42844 1.000 36.41515 725 VAL D O 1
ATOM 5529 N N . LEU D 2 46 ? 61.29384 81.21731 22.35859 1.000 31.80674 726 LEU D N 1
ATOM 5530 C CA . LEU D 2 46 ? 62.70688 81.35015 22.69008 1.000 36.14360 726 LEU D CA 1
ATOM 5531 C C . LEU D 2 46 ? 63.14105 82.79155 22.44721 1.000 40.42517 726 LEU D C 1
ATOM 5532 O O . LEU D 2 46 ? 63.02812 83.29954 21.32692 1.000 40.80935 726 LEU D O 1
ATOM 5537 N N . LYS D 2 47 ? 63.62075 83.45210 23.49399 1.000 38.17428 727 LYS D N 1
ATOM 5538 C CA . LYS D 2 47 ? 64.07413 84.83388 23.36670 1.000 38.70891 727 LYS D CA 1
ATOM 5539 C C . LYS D 2 47 ? 65.53101 84.85252 22.93194 1.000 38.65076 727 LYS D C 1
ATOM 5540 O O . LYS D 2 47 ? 66.28677 83.92420 23.22245 1.000 40.41747 727 LYS D O 1
#

Sequence (690 aa):
GHMGSLNLDSIIGRLLEVRGSRPGKNVQLTENEIRGLCLKSREIFLSQPILLELEAPLKICGDIHGQYYDLLRLFEYGGFPPESNYLFLGDYVDRGKQSLETICLLLAYKIKYPENFFLLRGNHECASINRIYGFYDECKRRYNIKLWKTFTDCFNCLPIAAIVDEKIFCCHGGLSPDLQSMEQIRRIMRPTDVPDQQGLLCDLLWSDPDKDVQQGWGENDRGVSFTFGAEVVAKFLHKHDLDLICRAHQVVEDGYEFFAKRQLVTLFSAPNYCGEFDNAGAMMSVDETLMCSFQILKPADKKVTFGLNRNMTAEFKKTDKKSILVSPTGPSRVAFDPEQKPLHGVLKGHMGSLNLDSIIGRLLEVRGSRPGKNVQLTENEIRRGLCLKSREIFLSQPILLELEAPLKICGDIHGQYYDLLRLFEYGGFPPESNYLFLGDYVDRGKQSLETICLLLAYKIKYPENFFLLRGNHECASINRIYGFYDECKRRYNIKLWKTFTDDCFNCLPIAAIVDEKIFCCHGGLSPDLQSMEQIRRIMRPTDVPDQGLLCDLLWSDPDKDVQGWGENDRGVSFTFGAEVVAKFLHKHDLDLICRAHQVVEDGYEFFAKRQLVTLFSAPNYCGEFDNAGAMMSVDETLMMCSFQILKPADKKVTFGLNRNMTAEFKKTDKSILVSPTGPSRVAFDPEQKPLHGVLK

Secondary structure (DSSP, 8-state):
----TT-HHHHHHHHHGGGGS-TT------HHHHHHHHHHHHHHHHHS-SEEEE-SSEEEE-B-TT-HHHHHHHHHHH--TTSS-EEE-S--SSSSS-HHHHHHHHHHHHHHSTTTEEE---TTSSHHHHTTSSHHHHHHHHS-HHHHHHHHHHHTT---EEEETTTEEE-SS---TT---HHHHHT--SS-PPPSSSHHHHHHH-EE-TT-SSEEE-TTSSSEEE-HHHHHHHHHHHT--EEEE-SS--TTSEEEETTTTEEEEB--TTGGGT----EEEEEE-TT-EEEEEEEEE--/---EE-GGG-EEEEE-TTS-GGGG-TT-TTS-S--TTPPPSS--B-/----TT-HHHHHHHHHGGGGSPTT------HHHHHHHHHHHHHHHHHS-SEEEEPSPEEEE-B-TT-HHHHHHHHHHH--TTSS-EEE-S--SSSSS-HHHHHHHHHHHHHHSTTTEEEPPPTTSSHHHHHHHSHHHHHHHHS-HHHHHHHHHHHTT---EEEETTTEEEESS---TT---HHHHHT--SS-PPPSSSHHHHHHH-EE-TT-SSEEE-TTSSSEEE-HHHHHHHHHHHT--EEEE-SS--TTSEEEETTTTEEEEB--TTGGGT----EEEEEE-TT-EEEEEEEEE--/---EE-GGG-EEEEE-TTS-GGGSSTT--SS-S--TT---SS--B-

Nearest PDB structures (foldseek):
  7t0y-assembly2_C  TM=1.003E+00  e=1.736E-64  Homo sapiens
  6zeg-assembly1_A  TM=1.001E+00  e=2.295E-61  Homo sapiens
  6obs-assembly1_A  TM=9.997E-01  e=5.271E-61  Homo sapiens
  6zeh-assembly2_B  TM=9.920E-01  e=7.093E-61  Homo sapiens
  7tvf-assembly2_C  TM=9.956E-01  e=1.285E-60  Homo sapiens

Solvent-accessible surface area: 28111 Å² total; per-residue (Å²): 122,176,128,25,114,44,37,22,50,47,0,0,31,69,0,9,125,8,28,42,22,161,28,34,128,70,17,104,5,75,71,113,25,2,38,12,1,0,96,73,0,53,96,16,3,68,87,16,66,9,4,1,74,0,58,8,45,4,33,0,0,0,1,0,3,1,26,1,11,16,0,0,6,1,0,0,28,6,2,5,3,19,115,15,18,0,0,0,0,0,2,0,0,0,99,17,107,7,0,3,1,0,0,2,0,0,0,0,0,2,20,47,4,44,75,6,0,1,1,0,0,0,3,11,0,10,19,86,31,0,96,109,101,24,0,22,78,9,0,108,161,24,36,53,66,135,0,26,126,18,0,25,54,1,2,24,0,1,6,0,0,0,17,0,36,126,41,0,0,0,0,0,0,0,3,4,44,71,9,94,50,21,69,64,0,109,173,34,154,40,75,33,72,16,64,122,149,25,25,10,1,1,0,0,34,0,6,20,47,163,116,34,149,23,89,17,147,14,153,97,65,48,14,58,18,0,0,41,91,20,0,39,137,15,11,156,115,38,104,14,30,0,0,0,0,0,10,60,46,8,136,82,0,36,91,54,27,17,184,109,32,0,0,6,0,3,0,0,1,33,19,29,36,78,88,111,4,6,0,0,0,0,26,1,49,120,92,0,34,0,11,0,17,15,0,102,22,58,61,128,103,20,75,43,11,56,135,142,42,93,68,15,119,9,81,68,58,40,83,0,21,117,16,12,95,109,20,100,100,40,116,10,31,61,58,137,84,163,34,181,100,34,0,35,123,118,176,126,26,116,46,39,22,50,46,0,0,28,70,0,13,125,7,38,39,22,66,41,42,128,69,15,102,5,76,69,114,26,3,53,14,0,0,102,72,0,65,96,17,3,69,87,14,65,10,2,1,64,0,67,7,60,3,30,0,0,0,2,0,4,1,28,1,11,16,0,0,7,0,0,27,35,6,12,4,2,14,100,18,16,0,0,0,0,0,2,0,0,0,110,20,128,10,1,3,3,0,0,2,0,0,1,0,0,2,19,48,4,45,78,7,0,1,1,0,0,0,3,18,0,5,24,72,30,1,105,114,94,23,0,31,79,10,0,118,162,26,37,52,47,151,0,25,102,18,0,22,71,1,2,22,0,2,5,0,0,0,16,0,44,129,42,0,0,0,0,0,0,0,2,6,45,69,10,98,47,22,83,38,0,101,152,34,150,41,75,34,79,12,56,116,128,21,26,12,0,1,0,0,26,0,7,19,47,164,116,34,151,30,91,16,167,15,156,92,72,35,20,74,16,0,0,40,96,15,0,28,119,16,6,152,125,42,104,11,34,0,0,0,0,0,10,58,44,8,136,83,0,34,90,53,28,16,198,108,45,0,0,6,0,2,0,0,2,32,27,26,38,80,79,104,4,4,0,0,0,0,26,1,47,135,92,2,42,0,11,0,15,14,0,104,28,59,33,114,134,14,71,46,12,56,146,150,45,92,70,8,115,13,111,93,103,41,82,0,40,91,6,33,134,132,12,64,110,75,108,6,28,64,61,126,57,156,43,161,153,40,4,36,120